Protein AF-0000000080305745 (afdb_homodimer)

Nearest PDB structures (foldseek):
  8w9m-assembly1_C  TM=8.839E-01  e=2.817E-23  Nostoc sp. PCC 7120 = FACHB-418
  3rlf-assembly1_B  TM=8.906E-01  e=4.432E-22  Escherichia coli K-12
  3puy-assembly1_B  TM=8.914E-01  e=1.560E-21  Escherichia coli K-12
  2d62-assembly1_A-2  TM=8.647E-01  e=8.864E-21  Pyrococcus horikoshii
  1oxv-assembly3_D  TM=8.555E-01  e=1.270E-20  Saccharolobus solfataricus

InterPro domains:
  IPR003439 ABC transporter-like, ATP-binding domain [PF00005] (43-181)
  IPR003439 ABC transporter-like, ATP-binding domain [PS50893] (27-254)
  IPR003593 AAA+ ATPase domain [SM00382] (51-232)
  IPR015853 ABC transporter, ferric cation import, FbpC [cd03259] (27-229)
  IPR027417 P-loop containing nucleoside triphosphate hydrolase [G3DSA:3.40.50.300] (25-263)
  IPR027417 P-loop containing nucleoside triphosphate hydrolase [SSF52540] (27-250)
  IPR050093 ABC Transporter, Small Molecule Importer [PTHR42781] (26-248)

Sequence (546 aa):
MSVVLNAPVFAEVPPAPFRPGPAGTHITIRGLTKYFAGWPLYENFDLDIPKGKIVSVFGPNGCGKSTLINMVAGLIPIDAGQILFDGKSLKDTKIGYVFQNYREAMFPWMRTIDNIAYPLKLEGRSKAEVDRRMAELVASFDVKFDLNRFPYELSGGQQQTASIMRALAPGPEVLFLDEPFSALDFEMTLFIREKLQEVFLQTGTTMLLVSHDLEEAVYLADEVLLLTKRPTRVAEILRYEDPRPRTVETLSTDSFVRTKKLSLEIFQREVRRMSVVLNAPVFAEVPPAPFRPGPAGTHITIRGLTKYFAGWPLYENFDLDIPKGKIVSVFGPNGCGKSTLINMVAGLIPIDAGQILFDGKSLKDTKIGYVFQNYREAMFPWMRTIDNIAYPLKLEGRSKAEVDRRMAELVASFDVKFDLNRFPYELSGGQQQTASIMRALAPGPEVLFLDEPFSALDFEMTLFIREKLQEVFLQTGTTMLLVSHDLEEAVYLADEVLLLTKRPTRVAEILRYEDPRPRTVETLSTDSFVRTKKLSLEIFQREVRR

Solvent-accessible surface area (backbone atoms only — not comparable to full-atom values): 30125 Å² total; per-residue (Å²): 134,82,76,73,72,70,71,76,77,70,73,79,67,72,77,74,82,86,74,79,52,64,91,61,38,27,36,33,34,42,40,30,21,34,64,55,98,86,39,63,37,29,68,61,35,66,48,69,39,52,51,54,33,32,37,14,41,37,60,48,86,85,27,40,69,68,56,48,56,30,38,75,71,64,77,35,89,71,75,40,61,46,67,30,46,67,85,30,47,67,89,78,47,56,68,18,63,32,57,60,61,43,84,72,70,53,58,69,91,36,34,37,50,53,51,29,45,40,64,37,54,74,72,63,54,50,70,68,54,46,51,50,51,50,50,52,52,44,60,73,64,60,66,87,65,73,46,78,39,36,47,85,77,44,53,70,55,52,36,43,50,47,42,48,48,30,28,46,60,73,60,34,56,34,36,39,30,38,29,77,60,64,96,43,49,49,68,48,38,54,49,50,54,50,49,53,49,49,50,35,72,72,67,42,40,19,31,44,33,35,40,60,45,66,68,60,31,52,69,71,20,40,29,36,38,31,36,24,46,68,61,27,43,81,68,46,74,44,78,44,80,77,68,80,85,72,52,78,68,45,71,61,32,66,69,46,39,50,52,50,49,51,52,48,52,52,47,51,53,36,61,73,97,134,84,75,72,75,69,70,79,76,70,74,80,65,72,77,74,81,86,75,79,54,64,91,61,38,27,37,32,34,41,40,30,21,35,64,55,97,85,39,64,37,29,68,62,36,66,48,68,39,54,51,53,33,30,35,16,42,37,59,46,86,86,26,41,68,68,55,48,56,29,37,76,71,63,77,37,86,70,75,41,61,47,66,29,46,66,84,29,48,66,90,77,47,54,66,18,61,33,57,59,60,42,82,74,69,53,57,69,93,35,35,37,50,53,52,30,44,41,64,37,53,74,73,62,52,50,70,68,54,47,51,52,52,50,52,50,52,46,58,73,63,60,66,88,67,74,45,78,39,37,47,85,78,45,53,71,56,53,36,43,51,47,44,48,48,29,27,47,58,73,60,34,58,34,36,39,30,37,30,77,59,64,96,42,48,49,66,48,39,55,50,50,55,50,48,54,50,49,48,35,73,73,66,42,40,18,33,44,34,35,40,60,44,66,67,61,30,51,70,69,19,40,30,35,37,32,37,23,46,68,60,27,44,80,68,45,75,45,79,44,79,76,69,79,84,72,52,79,68,46,70,63,32,67,70,46,39,47,52,49,50,52,52,48,53,54,48,52,54,36,62,73,97

pLDDT: mean 89.82, std 13.21, range [27.36, 98.31]

Secondary structure (DSSP, 8-state):
---------------------STTEEEEEEEEEEEETTEEEEEEEEEEEETT-EEEEE--TTS-HHHHHHHHTTSS--SEEEEEETTB-GGGS-EEEE-S-GGGSS-TTS-HHHHHHHHHHHTT--HHHHHHHHHHHHHHHT--S-TTS-GGGS-HHHHHHHHHHHHHTT--SEEEEESTTTT--HHHHHHHHHHHHHHHHHH--EEEEE-S-HHHHHHH-SEEEEE-SSSB-EEEEEE--PPSSP-GGGGGSHHHHHHHHHHHHHHHHHHH-/---------------------STTEEEEEEEEEEEETTEEEEEEEEEEEETT-EEEEE--TTS-HHHHHHHHTTSS--SEEEEEETTB-GGGS-EEEE-S-GGGTS-TTS-HHHHHHHHHHHTT--HHHHHHHHHHHHHHHT--S-TTS-GGGS-HHHHHHHHHHHHHTT--SEEEEESTTTT--HHHHHHHHHHHHHHHHHH--EEEEE-S-HHHHHHH-SEEEEE-SSSB-EEEEEE--PPSSP-GGGGGSHHHHHHHHHHHHHHHHHHH-

Organism: Piscinibacter sakaiensis (NCBI:txid1547922)

Structure (mmCIF, N/CA/C/O backbone):
data_AF-0000000080305745-model_v1
#
loop_
_entity.id
_entity.type
_entity.pdbx_description
1 polymer 'ABC-type nitrate/sulfonate/bicarbonate transport system, ATPase component'
#
loop_
_atom_site.group_PDB
_atom_site.id
_atom_site.type_symbol
_atom_site.label_atom_id
_atom_site.label_alt_id
_atom_site.label_comp_id
_atom_site.label_asym_id
_atom_site.label_entity_id
_atom_site.label_seq_id
_atom_site.pdbx_PDB_ins_code
_atom_site.Cartn_x
_atom_site.Cartn_y
_atom_site.Cartn_z
_atom_site.occupancy
_atom_site.B_iso_or_equiv
_atom_site.auth_seq_id
_atom_site.auth_comp_id
_atom_site.auth_asym_id
_atom_site.auth_atom_id
_atom_site.pdbx_PDB_model_num
ATOM 1 N N . MET A 1 1 ? 37.25 5.297 40.781 1 27.66 1 MET A N 1
ATOM 2 C CA . MET A 1 1 ? 36.562 6.59 40.75 1 27.66 1 MET A CA 1
ATOM 3 C C . MET A 1 1 ? 36.594 7.176 39.344 1 27.66 1 MET A C 1
ATOM 5 O O . MET A 1 1 ? 37.531 7.879 38.938 1 27.66 1 MET A O 1
ATOM 9 N N . SER A 1 2 ? 36.219 6.387 38.281 1 33.66 2 SER A N 1
ATOM 10 C CA . SER A 1 2 ? 36.312 6.723 36.844 1 33.66 2 SER A CA 1
ATOM 11 C C . SER A 1 2 ? 35.469 7.934 36.531 1 33.66 2 SER A C 1
ATOM 13 O O . SER A 1 2 ? 34.25 7.926 36.75 1 33.66 2 SER A O 1
ATOM 15 N N . VAL A 1 3 ? 36.094 9.156 36.656 1 31.53 3 VAL A N 1
ATOM 16 C CA . VAL A 1 3 ? 35.5 10.469 36.375 1 31.53 3 VAL A CA 1
ATOM 17 C C . VAL A 1 3 ? 34.875 10.445 34.969 1 31.53 3 VAL A C 1
ATOM 19 O O . VAL A 1 3 ? 35.562 10.188 33.969 1 31.53 3 VAL A O 1
ATOM 22 N N . VAL A 1 4 ? 33.656 10.062 34.906 1 33.12 4 VAL A N 1
ATOM 23 C CA . VAL A 1 4 ? 32.812 10.195 33.75 1 33.12 4 VAL A CA 1
ATOM 24 C C . VAL A 1 4 ? 32.969 11.594 33.156 1 33.12 4 VAL A C 1
ATOM 26 O O . VAL A 1 4 ? 32.625 12.594 33.781 1 33.12 4 VAL A O 1
ATOM 29 N N . LEU A 1 5 ? 34.062 11.734 32.375 1 33.97 5 LEU A N 1
ATOM 30 C CA . LEU A 1 5 ? 34.344 12.977 31.672 1 33.97 5 LEU A CA 1
ATOM 31 C C . LEU A 1 5 ? 33.094 13.578 31.078 1 33.97 5 LEU A C 1
ATOM 33 O O . LEU A 1 5 ? 32.312 12.883 30.406 1 33.97 5 LEU A O 1
ATOM 37 N N . ASN A 1 6 ? 32.562 14.516 31.781 1 32.03 6 ASN A N 1
ATOM 38 C CA . ASN A 1 6 ? 31.453 15.391 31.406 1 32.03 6 ASN A CA 1
ATOM 39 C C . ASN A 1 6 ? 31.516 15.758 29.922 1 32.03 6 ASN A C 1
ATOM 41 O O . ASN A 1 6 ? 32.562 16.078 29.406 1 32.03 6 ASN A O 1
ATOM 45 N N . ALA A 1 7 ? 30.766 15.172 29.156 1 37.62 7 ALA A N 1
ATOM 46 C CA . ALA A 1 7 ? 30.625 15.523 27.734 1 37.62 7 ALA A CA 1
ATOM 47 C C . ALA A 1 7 ? 30.812 17.016 27.516 1 37.62 7 ALA A C 1
ATOM 49 O O . ALA A 1 7 ? 30.375 17.828 28.344 1 37.62 7 ALA A O 1
ATOM 50 N N . PRO A 1 8 ? 31.828 17.484 26.828 1 38.22 8 PRO A N 1
ATOM 51 C CA . PRO A 1 8 ? 32.094 18.922 26.625 1 38.22 8 PRO A CA 1
ATOM 52 C C . PRO A 1 8 ? 30.797 19.719 26.453 1 38.22 8 PRO A C 1
ATOM 54 O O . PRO A 1 8 ? 29.797 19.203 25.953 1 38.22 8 PRO A O 1
ATOM 57 N N . VAL A 1 9 ? 30.484 20.609 27.438 1 39.41 9 VAL A N 1
ATOM 58 C CA . VAL A 1 9 ? 29.438 21.625 27.328 1 39.41 9 VAL A CA 1
ATOM 59 C C . VAL A 1 9 ? 29.562 22.344 25.984 1 39.41 9 VAL A C 1
ATOM 61 O O . VAL A 1 9 ? 30.578 23 25.719 1 39.41 9 VAL A O 1
ATOM 64 N N . PHE A 1 10 ? 29.188 21.703 24.859 1 39.78 10 PHE A N 1
ATOM 65 C CA . PHE A 1 10 ? 29.109 22.531 23.656 1 39.78 10 PHE A CA 1
ATOM 66 C C . PHE A 1 10 ? 28.641 23.938 24 1 39.78 10 PHE A C 1
ATOM 68 O O . PHE A 1 10 ? 27.734 24.125 24.812 1 39.78 10 PHE A O 1
ATOM 75 N N . ALA A 1 11 ? 29.484 24.922 24.062 1 39.88 11 ALA A N 1
ATOM 76 C CA . ALA A 1 11 ? 29.203 26.344 24.156 1 39.88 11 ALA A CA 1
ATOM 77 C C . ALA A 1 11 ? 27.828 26.672 23.594 1 39.88 11 ALA A C 1
ATOM 79 O O . ALA A 1 11 ? 27.422 26.156 22.562 1 39.88 11 ALA A O 1
ATOM 80 N N . GLU A 1 12 ? 26.797 27.016 24.344 1 45.41 12 GLU A N 1
ATOM 81 C CA . GLU A 1 12 ? 25.453 27.469 24 1 45.41 12 GLU A CA 1
ATOM 82 C C . GLU A 1 12 ? 25.484 28.438 22.812 1 45.41 12 GLU A C 1
ATOM 84 O O . GLU A 1 12 ? 25.719 29.625 22.984 1 45.41 12 GLU A O 1
ATOM 89 N N . VAL A 1 13 ? 26.141 28.156 21.734 1 48.75 13 VAL A N 1
ATOM 90 C CA . VAL A 1 13 ? 25.969 29.062 20.594 1 48.75 13 VAL A CA 1
ATOM 91 C C . VAL A 1 13 ? 24.516 29.531 20.516 1 48.75 13 VAL A C 1
ATOM 93 O O . VAL A 1 13 ? 23.594 28.703 20.5 1 48.75 13 VAL A O 1
ATOM 96 N N . PRO A 1 14 ? 24.359 30.781 20.906 1 55.66 14 PRO A N 1
ATOM 97 C CA . PRO A 1 14 ? 22.984 31.297 20.781 1 55.66 14 PRO A CA 1
ATOM 98 C C . PRO A 1 14 ? 22.328 30.859 19.469 1 55.66 14 PRO A C 1
ATOM 100 O O . PRO A 1 14 ? 23 30.703 18.453 1 55.66 14 PRO A O 1
ATOM 103 N N . PRO A 1 15 ? 21.141 30.297 19.609 1 61.19 15 PRO A N 1
ATOM 104 C CA . PRO A 1 15 ? 20.453 29.875 18.375 1 61.19 15 PRO A CA 1
ATOM 105 C C . PRO A 1 15 ? 20.328 31 17.359 1 61.19 15 PRO A C 1
ATOM 107 O O . PRO A 1 15 ? 20.219 32.188 17.734 1 61.19 15 PRO A O 1
ATOM 110 N N . ALA A 1 16 ? 21.016 30.969 16.172 1 67.25 16 ALA A N 1
ATOM 111 C CA . ALA A 1 16 ? 20.859 31.922 15.078 1 67.25 16 ALA A CA 1
ATOM 112 C C . ALA A 1 16 ? 19.422 32.438 15.008 1 67.25 16 ALA A C 1
ATOM 114 O O . ALA A 1 16 ? 18.484 31.734 15.336 1 67.25 16 ALA A O 1
ATOM 115 N N . PRO A 1 17 ? 19.281 33.812 14.805 1 78.31 17 PRO A N 1
ATOM 116 C CA . PRO A 1 17 ? 17.938 34.375 14.68 1 78.31 17 PRO A CA 1
ATOM 117 C C . PRO A 1 17 ? 17.062 33.656 13.664 1 78.31 17 PRO A C 1
ATOM 119 O O . PRO A 1 17 ? 17.578 33.188 12.641 1 78.31 17 PRO A O 1
ATOM 122 N N . PHE A 1 18 ? 15.789 33.438 14.016 1 83.06 18 PHE A N 1
ATOM 123 C CA . PHE A 1 18 ? 14.836 32.75 13.164 1 83.06 18 PHE A CA 1
ATOM 124 C C . PHE A 1 18 ? 14.57 33.531 11.883 1 83.06 18 PHE A C 1
ATOM 126 O O . PHE A 1 18 ? 14.242 34.719 11.93 1 83.06 18 PHE A O 1
ATOM 133 N N . ARG A 1 19 ? 14.844 33.094 10.812 1 84.88 19 ARG A N 1
ATOM 134 C CA . ARG A 1 19 ? 14.547 33.688 9.508 1 84.88 19 ARG A CA 1
ATOM 135 C C . ARG A 1 19 ? 13.211 33.188 8.977 1 84.88 19 ARG A C 1
ATOM 137 O O . ARG A 1 19 ? 13.062 32 8.633 1 84.88 19 ARG A O 1
ATOM 144 N N . PRO A 1 20 ? 12.258 34.062 8.922 1 86.25 20 PRO A N 1
ATOM 145 C CA . PRO A 1 20 ? 10.953 33.625 8.414 1 86.25 20 PRO A CA 1
ATOM 146 C C . PRO A 1 20 ? 11 33.219 6.945 1 86.25 20 PRO A C 1
ATOM 148 O O . PRO A 1 20 ? 11.875 33.656 6.199 1 86.25 20 PRO A O 1
ATOM 151 N N . GLY A 1 21 ? 10.117 32.312 6.594 1 87.06 21 GLY A N 1
ATOM 152 C CA . GLY A 1 21 ? 9.992 31.938 5.195 1 87.06 21 GLY A CA 1
ATOM 153 C C . GLY A 1 21 ? 9.305 33 4.352 1 87.06 21 GLY A C 1
ATOM 154 O O . GLY A 1 21 ? 8.93 34.062 4.855 1 87.06 21 GLY A O 1
ATOM 155 N N . PRO A 1 22 ? 9.25 32.781 3.047 1 88.25 22 PRO A N 1
ATOM 156 C CA . PRO A 1 22 ? 8.57 33.719 2.158 1 88.25 22 PRO A CA 1
ATOM 157 C C . PRO A 1 22 ? 7.113 33.969 2.555 1 88.25 22 PRO A C 1
ATOM 159 O O . PRO A 1 22 ? 6.555 33.188 3.352 1 88.25 22 PRO A O 1
ATOM 162 N N . ALA A 1 23 ? 6.582 34.969 2.018 1 86.62 23 ALA A N 1
ATOM 163 C CA . ALA A 1 23 ? 5.176 35.25 2.277 1 86.62 23 ALA A CA 1
ATOM 164 C C . ALA A 1 23 ? 4.289 34.062 1.898 1 86.62 23 ALA A C 1
ATOM 166 O O . ALA A 1 23 ? 4.484 33.438 0.853 1 86.62 23 ALA A O 1
ATOM 167 N N . GLY A 1 24 ? 3.387 33.75 2.832 1 90.81 24 GLY A N 1
ATOM 168 C CA . GLY A 1 24 ? 2.475 32.656 2.535 1 90.81 24 GLY A CA 1
ATOM 169 C C . GLY A 1 24 ? 2.914 31.328 3.133 1 90.81 24 GLY A C 1
ATOM 170 O O . GLY A 1 24 ? 2.24 30.297 2.967 1 90.81 24 GLY A O 1
ATOM 171 N N . THR A 1 25 ? 3.979 31.391 3.857 1 90.5 25 THR A N 1
ATOM 172 C CA . THR A 1 25 ? 4.48 30.203 4.523 1 90.5 25 THR A CA 1
ATOM 173 C C . THR A 1 25 ? 3.711 29.938 5.812 1 90.5 25 THR A C 1
ATOM 175 O O . THR A 1 25 ? 3.445 30.859 6.582 1 90.5 25 THR A O 1
ATOM 178 N N . HIS A 1 26 ? 3.32 28.766 5.945 1 93.94 26 HIS A N 1
ATOM 179 C CA . HIS A 1 26 ? 2.629 28.406 7.176 1 93.94 26 HIS A CA 1
ATOM 180 C C . HIS A 1 26 ? 3.598 27.828 8.203 1 93.94 26 HIS A C 1
ATOM 182 O O . HIS A 1 26 ? 3.609 28.25 9.359 1 93.94 26 HIS A O 1
ATOM 188 N N . ILE A 1 27 ? 4.383 26.875 7.785 1 96.5 27 ILE A N 1
ATOM 189 C CA . ILE A 1 27 ? 5.355 26.234 8.664 1 96.5 27 ILE A CA 1
ATOM 190 C C . ILE A 1 27 ? 6.77 26.594 8.211 1 96.5 27 ILE A C 1
ATOM 192 O O . ILE A 1 27 ? 7.133 26.375 7.055 1 96.5 27 ILE A O 1
ATOM 196 N N . THR A 1 28 ? 7.551 27.156 9.078 1 96.81 28 THR A N 1
ATOM 197 C CA . THR A 1 28 ? 8.938 27.5 8.789 1 96.81 28 THR A CA 1
ATOM 198 C C . THR A 1 28 ? 9.891 26.703 9.68 1 96.81 28 THR A C 1
ATOM 200 O O . THR A 1 28 ? 9.797 26.766 10.906 1 96.81 28 THR A O 1
ATOM 203 N N . ILE A 1 29 ? 10.727 25.938 9.055 1 96.62 29 ILE A N 1
ATOM 204 C CA . ILE A 1 29 ? 11.734 25.141 9.75 1 96.62 29 ILE A CA 1
ATOM 205 C C . ILE A 1 29 ? 13.125 25.734 9.484 1 96.62 29 ILE A C 1
ATOM 207 O O . ILE A 1 29 ? 13.508 25.938 8.328 1 96.62 29 ILE A O 1
ATOM 211 N N . ARG A 1 30 ? 13.898 26.047 10.562 1 96.06 30 ARG A N 1
ATOM 212 C CA . ARG A 1 30 ? 15.25 26.594 10.438 1 96.06 30 ARG A CA 1
ATOM 213 C C . ARG A 1 30 ? 16.234 25.812 11.32 1 96.06 30 ARG A C 1
ATOM 215 O O . ARG A 1 30 ? 15.992 25.641 12.516 1 96.06 30 ARG A O 1
ATOM 222 N N . GLY A 1 31 ? 17.234 25.344 10.625 1 95.25 31 GLY A N 1
ATOM 223 C CA . GLY A 1 31 ? 18.344 24.719 11.336 1 95.25 31 GLY A CA 1
ATOM 224 C C . GLY A 1 31 ? 17.953 23.422 12.016 1 95.25 31 GLY A C 1
ATOM 225 O O . GLY A 1 31 ? 18.531 23.062 13.047 1 95.25 31 GLY A O 1
ATOM 226 N N . LEU A 1 32 ? 16.984 22.734 11.555 1 95.69 32 LEU A N 1
ATOM 227 C CA . LEU A 1 32 ? 16.531 21.5 12.18 1 95.69 32 LEU A CA 1
ATOM 228 C C . LEU A 1 32 ? 17.656 20.469 12.203 1 95.69 32 LEU A C 1
ATOM 230 O O . LEU A 1 32 ? 18.219 20.125 11.156 1 95.69 32 LEU A O 1
ATOM 234 N N . THR A 1 33 ? 18.031 20.078 13.352 1 95.88 33 THR A N 1
ATOM 235 C CA . THR A 1 33 ? 19.094 19.094 13.555 1 95.88 33 THR A CA 1
ATOM 236 C C . THR A 1 33 ? 18.609 17.953 14.453 1 95.88 33 THR A C 1
ATOM 238 O O . THR A 1 33 ? 17.938 18.203 15.469 1 95.88 33 THR A O 1
ATOM 241 N N . LYS A 1 34 ? 18.734 16.781 14.055 1 96 34 LYS A N 1
ATOM 242 C CA . LYS A 1 34 ? 18.344 15.594 14.797 1 96 34 LYS A CA 1
ATOM 243 C C . LYS A 1 34 ? 19.359 14.469 14.625 1 96 34 LYS A C 1
ATOM 245 O O . LYS A 1 34 ? 19.75 14.148 13.5 1 96 34 LYS A O 1
ATOM 250 N N . TYR A 1 35 ? 19.812 13.898 15.688 1 93.94 35 TYR A N 1
ATOM 251 C CA . TYR A 1 35 ? 20.703 12.742 15.711 1 93.94 35 TYR A CA 1
ATOM 252 C C . TYR A 1 35 ? 20.016 11.547 16.359 1 93.94 35 TYR A C 1
ATOM 254 O O . TYR A 1 35 ? 19.234 11.703 17.297 1 93.94 35 TYR A O 1
ATOM 262 N N . PHE A 1 36 ? 20.188 10.398 15.789 1 88.56 36 PHE A N 1
ATOM 263 C CA . PHE A 1 36 ? 19.781 9.164 16.453 1 88.56 36 PHE A CA 1
ATOM 264 C C . PHE A 1 36 ? 21 8.312 16.781 1 88.56 36 PHE A C 1
ATOM 266 O O . PHE A 1 36 ? 21.734 7.891 15.891 1 88.56 36 PHE A O 1
ATOM 273 N N . ALA A 1 37 ? 21.156 7.93 18.016 1 86.5 37 ALA A N 1
ATOM 274 C CA . ALA A 1 37 ? 22.281 7.137 18.484 1 86.5 37 ALA A CA 1
ATOM 275 C C . ALA A 1 37 ? 23.594 7.641 17.906 1 86.5 37 ALA A C 1
ATOM 277 O O . ALA A 1 37 ? 24.406 6.855 17.391 1 86.5 37 ALA A O 1
ATOM 278 N N . GLY A 1 38 ? 23.734 8.945 17.812 1 86.69 38 GLY A N 1
ATOM 279 C CA . GLY A 1 38 ? 24.984 9.562 17.375 1 86.69 38 GLY A CA 1
ATOM 280 C C . GLY A 1 38 ? 25.062 9.719 15.867 1 86.69 38 GLY A C 1
ATOM 281 O O . GLY A 1 38 ? 25.984 10.352 15.352 1 86.69 38 GLY A O 1
ATOM 282 N N . TRP A 1 39 ? 24.078 9.234 15.156 1 90.19 39 TRP A N 1
ATOM 283 C CA . TRP A 1 39 ? 24.094 9.328 13.695 1 90.19 39 TRP A CA 1
ATOM 284 C C . TRP A 1 39 ? 23.172 10.445 13.219 1 90.19 39 TRP A C 1
ATOM 286 O O . TRP A 1 39 ? 22.062 10.602 13.719 1 90.19 39 TRP A O 1
ATOM 296 N N . PRO A 1 40 ? 23.703 11.273 12.391 1 92.44 40 PRO A N 1
ATOM 297 C CA . PRO A 1 40 ? 22.906 12.398 11.906 1 92.44 40 PRO A CA 1
ATOM 298 C C . PRO A 1 40 ? 21.75 11.961 11.008 1 92.44 40 PRO A C 1
ATOM 300 O O . PRO A 1 40 ? 21.938 11.164 10.086 1 92.44 40 PRO A O 1
ATOM 303 N N . LEU A 1 41 ? 20.609 12.438 11.242 1 95.12 41 LEU A N 1
ATOM 304 C CA . LEU A 1 41 ? 19.453 12.297 10.367 1 95.12 41 LEU A CA 1
ATOM 305 C C . LEU A 1 41 ? 19.172 13.594 9.617 1 95.12 41 LEU A C 1
ATOM 307 O O . LEU A 1 41 ? 19.219 13.617 8.383 1 95.12 41 LEU A O 1
ATOM 311 N N . TYR A 1 42 ? 19.016 14.625 10.398 1 96 42 TYR A N 1
ATOM 312 C CA . TYR A 1 42 ? 18.906 15.977 9.867 1 96 42 TYR A CA 1
ATOM 313 C C . TYR A 1 42 ? 19.984 16.875 10.438 1 96 42 TYR A C 1
ATOM 315 O O . TYR A 1 42 ? 20.266 16.844 11.641 1 96 42 TYR A O 1
ATOM 323 N N . GLU A 1 43 ? 20.672 17.625 9.508 1 95.69 43 GLU A N 1
ATOM 324 C CA . GLU A 1 43 ? 21.656 18.625 9.914 1 95.69 43 GLU A CA 1
ATOM 325 C C . GLU A 1 43 ? 21.406 19.969 9.242 1 95.69 43 GLU A C 1
ATOM 327 O O . GLU A 1 43 ? 21.578 20.109 8.031 1 95.69 43 GLU A O 1
ATOM 332 N N . ASN A 1 44 ? 21.031 20.953 10.094 1 94.69 44 ASN A N 1
ATOM 333 C CA . ASN A 1 44 ? 20.734 22.297 9.609 1 94.69 44 ASN A CA 1
ATOM 334 C C . ASN A 1 44 ? 19.734 22.281 8.461 1 94.69 44 ASN A C 1
ATOM 336 O O . ASN A 1 44 ? 19.969 22.875 7.406 1 94.69 44 ASN A O 1
ATOM 340 N N . PHE A 1 45 ? 18.672 21.531 8.703 1 96.06 45 PHE A N 1
ATOM 341 C CA . PHE A 1 45 ? 17.641 21.312 7.699 1 96.06 45 PHE A CA 1
ATOM 342 C C . PHE A 1 45 ? 16.625 22.469 7.707 1 96.06 45 PHE A C 1
ATOM 344 O O . PHE A 1 45 ? 16 22.734 8.734 1 96.06 45 PHE A O 1
ATOM 351 N N . ASP A 1 46 ? 16.547 23.188 6.566 1 96.12 46 ASP A N 1
ATOM 352 C CA . ASP A 1 46 ? 15.594 24.281 6.395 1 96.12 46 ASP A CA 1
ATOM 353 C C . ASP A 1 46 ? 14.469 23.891 5.434 1 96.12 46 ASP A C 1
ATOM 355 O O . ASP A 1 46 ? 14.711 23.219 4.426 1 96.12 46 ASP A O 1
ATOM 359 N N . LEU A 1 47 ? 13.25 24.281 5.793 1 96.62 47 LEU A N 1
ATOM 360 C CA . LEU A 1 47 ? 12.102 23.953 4.949 1 96.62 47 LEU A CA 1
ATOM 361 C C . LEU A 1 47 ? 10.961 24.938 5.172 1 96.62 47 LEU A C 1
ATOM 363 O O . LEU A 1 47 ? 10.719 25.375 6.301 1 96.62 47 LEU A O 1
ATOM 367 N N . ASP A 1 48 ? 10.32 25.328 4.121 1 97.06 48 ASP A N 1
ATOM 368 C CA . ASP A 1 48 ? 9.125 26.172 4.172 1 97.06 48 ASP A CA 1
ATOM 369 C C . ASP A 1 48 ? 7.91 25.422 3.607 1 97.06 48 ASP A C 1
ATOM 371 O O . ASP A 1 48 ? 7.945 24.953 2.471 1 97.06 48 ASP A O 1
ATOM 375 N N . ILE A 1 49 ? 6.895 25.328 4.367 1 97.19 49 ILE A N 1
ATOM 376 C CA . ILE A 1 49 ? 5.641 24.719 3.922 1 97.19 49 ILE A CA 1
ATOM 377 C C . ILE A 1 49 ? 4.598 25.812 3.699 1 97.19 49 ILE A C 1
ATOM 379 O O . ILE A 1 49 ? 4.242 26.547 4.629 1 97.19 49 ILE A O 1
ATOM 383 N N . PRO A 1 50 ? 4.078 25.938 2.549 1 97.44 50 PRO A N 1
ATOM 384 C CA . PRO A 1 50 ? 3.141 27.016 2.244 1 97.44 50 PRO A CA 1
ATOM 385 C C . PRO A 1 50 ? 1.792 26.844 2.939 1 97.44 50 PRO A C 1
ATOM 387 O O . PRO A 1 50 ? 1.34 25.703 3.143 1 97.44 50 PRO A O 1
ATOM 390 N N . LYS A 1 51 ? 1.159 27.969 3.227 1 96.62 51 LYS A N 1
ATOM 391 C CA . LYS A 1 51 ? -0.152 27.984 3.867 1 96.62 51 LYS A CA 1
ATOM 392 C C . LYS A 1 51 ? -1.253 27.609 2.883 1 96.62 51 LYS A C 1
ATOM 394 O O . LYS A 1 51 ? -1.234 28.031 1.725 1 96.62 51 LYS A O 1
ATOM 399 N N . GLY A 1 52 ? -2.08 26.781 3.348 1 96.44 52 GLY A N 1
ATOM 400 C CA . GLY A 1 52 ? -3.238 26.422 2.549 1 96.44 52 GLY A CA 1
ATOM 401 C C . GLY A 1 52 ? -2.891 25.531 1.363 1 96.44 52 GLY A C 1
ATOM 402 O O . GLY A 1 52 ? -3.525 25.625 0.31 1 96.44 52 GLY A O 1
ATOM 403 N N . LYS A 1 53 ? -1.855 24.781 1.477 1 97.56 53 LYS A N 1
ATOM 404 C CA . LYS A 1 53 ? -1.438 23.844 0.436 1 97.56 53 LYS A CA 1
ATOM 405 C C . LYS A 1 53 ? -1.215 22.453 1.009 1 97.56 53 LYS A C 1
ATOM 407 O O . LYS A 1 53 ? -1.072 22.281 2.223 1 97.56 53 LYS A O 1
ATOM 412 N N . ILE A 1 54 ? -1.291 21.516 0.138 1 97.81 54 ILE A N 1
ATOM 413 C CA . ILE A 1 54 ? -0.955 20.141 0.504 1 97.81 54 ILE A CA 1
ATOM 414 C C . ILE A 1 54 ? 0.469 19.828 0.054 1 97.81 54 ILE A C 1
ATOM 416 O O . ILE A 1 54 ? 0.767 19.844 -1.143 1 97.81 54 ILE A O 1
ATOM 420 N N . VAL A 1 55 ? 1.331 19.609 1.038 1 98.25 55 VAL A N 1
ATOM 421 C CA . VAL A 1 55 ? 2.703 19.219 0.736 1 98.25 55 VAL A CA 1
ATOM 422 C C . VAL A 1 55 ? 2.904 17.734 1.064 1 98.25 55 VAL A C 1
ATOM 424 O O . VAL A 1 55 ? 2.635 17.297 2.186 1 98.25 55 VAL A O 1
ATOM 427 N N . SER A 1 56 ? 3.291 16.938 0.063 1 97.94 56 SER A N 1
ATOM 428 C CA . SER A 1 56 ? 3.592 15.523 0.278 1 97.94 56 SER A CA 1
ATOM 429 C C . SER A 1 56 ? 5.094 15.289 0.396 1 97.94 56 SER A C 1
ATOM 431 O O . SER A 1 56 ? 5.883 15.922 -0.314 1 97.94 56 SER A O 1
ATOM 433 N N . VAL A 1 57 ? 5.438 14.508 1.333 1 97.31 57 VAL A N 1
ATOM 434 C CA . VAL A 1 57 ? 6.836 14.164 1.559 1 97.31 57 VAL A CA 1
ATOM 435 C C . VAL A 1 57 ? 7.109 12.758 1.028 1 97.31 57 VAL A C 1
ATOM 437 O O . VAL A 1 57 ? 6.441 11.797 1.423 1 97.31 57 VAL A O 1
ATOM 440 N N . PHE A 1 58 ? 8.039 12.695 0.177 1 95.75 58 PHE A N 1
ATOM 441 C CA . PHE A 1 58 ? 8.445 11.422 -0.413 1 95.75 58 PHE A CA 1
ATOM 442 C C . PHE A 1 58 ? 9.961 11.281 -0.401 1 95.75 58 PHE A C 1
ATOM 444 O O . PHE A 1 58 ? 10.688 12.266 -0.526 1 95.75 58 PHE A O 1
ATOM 451 N N . GLY A 1 59 ? 10.453 10.047 -0.211 1 93 59 GLY A N 1
ATOM 452 C CA . GLY A 1 59 ? 11.883 9.797 -0.139 1 93 59 GLY A CA 1
ATOM 453 C C . GLY A 1 59 ? 12.219 8.352 0.157 1 93 59 GLY A C 1
ATOM 454 O O . GLY A 1 59 ? 11.328 7.523 0.365 1 93 59 GLY A O 1
ATOM 455 N N . PRO A 1 60 ? 13.5 8.07 0.134 1 90 60 PRO A N 1
ATOM 456 C CA . PRO A 1 60 ? 13.93 6.691 0.359 1 90 60 PRO A CA 1
ATOM 457 C C . PRO A 1 60 ? 13.641 6.207 1.777 1 90 60 PRO A C 1
ATOM 459 O O . PRO A 1 60 ? 13.336 7.012 2.658 1 90 60 PRO A O 1
ATOM 462 N N . ASN A 1 61 ? 13.742 4.941 1.925 1 84.25 61 ASN A N 1
ATOM 463 C CA . ASN A 1 61 ? 13.516 4.34 3.236 1 84.25 61 ASN A CA 1
ATOM 464 C C . ASN A 1 61 ? 14.562 4.805 4.25 1 84.25 61 ASN A C 1
ATOM 466 O O . ASN A 1 61 ? 15.75 4.887 3.93 1 84.25 61 ASN A O 1
ATOM 470 N N . GLY A 1 62 ? 14.094 5.137 5.371 1 85.62 62 GLY A N 1
ATOM 471 C CA . GLY A 1 62 ? 15 5.477 6.457 1 85.62 62 GLY A CA 1
ATOM 472 C C . GLY A 1 62 ? 15.5 6.906 6.395 1 85.62 62 GLY A C 1
ATOM 473 O O . GLY A 1 62 ? 16.312 7.324 7.223 1 85.62 62 GLY A O 1
ATOM 474 N N . CYS A 1 63 ? 14.953 7.648 5.457 1 90.75 63 CYS A N 1
ATOM 475 C CA . CYS A 1 63 ? 15.469 9.008 5.324 1 90.75 63 CYS A CA 1
ATOM 476 C C . CYS A 1 63 ? 14.891 9.922 6.398 1 90.75 63 CYS A C 1
ATOM 478 O O . CYS A 1 63 ? 15.328 11.062 6.555 1 90.75 63 CYS A O 1
ATOM 480 N N . GLY A 1 64 ? 13.859 9.5 7.105 1 92.62 64 GLY A N 1
ATOM 481 C CA . GLY A 1 64 ? 13.367 10.258 8.242 1 92.62 64 GLY A CA 1
ATOM 482 C C . GLY A 1 64 ? 12.047 10.961 7.961 1 92.62 64 GLY A C 1
ATOM 483 O O . GLY A 1 64 ? 11.75 11.992 8.57 1 92.62 64 GLY A O 1
ATOM 484 N N . LYS A 1 65 ? 11.242 10.555 7 1 95.06 65 LYS A N 1
ATOM 485 C CA . LYS A 1 65 ? 9.969 11.18 6.668 1 95.06 65 LYS A CA 1
ATOM 486 C C . LYS A 1 65 ? 9.062 11.258 7.895 1 95.06 65 LYS A C 1
ATOM 488 O O . LYS A 1 65 ? 8.547 12.328 8.219 1 95.06 65 LYS A O 1
ATOM 493 N N . SER A 1 66 ? 8.953 10.086 8.539 1 92.81 66 SER A N 1
ATOM 494 C CA . SER A 1 66 ? 8.109 10.047 9.734 1 92.81 66 SER A CA 1
ATOM 495 C C . SER A 1 66 ? 8.719 10.859 10.867 1 92.81 66 SER A C 1
ATOM 497 O O . SER A 1 66 ? 7.996 11.508 11.633 1 92.81 66 SER A O 1
ATOM 499 N N . THR A 1 67 ? 10.023 10.82 10.938 1 94.81 67 THR A N 1
ATOM 500 C CA . THR A 1 67 ? 10.688 11.633 11.953 1 94.81 67 THR A CA 1
ATOM 501 C C . THR A 1 67 ? 10.43 13.117 11.711 1 94.81 67 THR A C 1
ATOM 503 O O . THR A 1 67 ? 10.164 13.867 12.656 1 94.81 67 THR A O 1
ATOM 506 N N . LEU A 1 68 ? 10.492 13.484 10.484 1 96.69 68 LEU A N 1
ATOM 507 C CA . LEU A 1 68 ? 10.258 14.883 10.133 1 96.69 68 LEU A CA 1
ATOM 508 C C . LEU A 1 68 ? 8.859 15.328 10.555 1 96.69 68 LEU A C 1
ATOM 510 O O . LEU A 1 68 ? 8.711 16.312 11.266 1 96.69 68 LEU A O 1
ATOM 514 N N . ILE A 1 69 ? 7.84 14.578 10.148 1 96.56 69 ILE A N 1
ATOM 515 C CA . ILE A 1 69 ? 6.457 14.953 10.43 1 96.56 69 ILE A CA 1
ATOM 516 C C . ILE A 1 69 ? 6.207 14.93 11.938 1 96.56 69 ILE A C 1
ATOM 518 O O . ILE A 1 69 ? 5.492 15.789 12.461 1 96.56 69 ILE A O 1
ATOM 522 N N . ASN A 1 70 ? 6.859 14.023 12.656 1 96.12 70 ASN A N 1
ATOM 523 C CA . ASN A 1 70 ? 6.699 13.93 14.109 1 96.12 70 ASN A CA 1
ATOM 524 C C . ASN A 1 70 ? 7.383 15.094 14.82 1 96.12 70 ASN A C 1
ATOM 526 O O . ASN A 1 70 ? 6.867 15.602 15.82 1 96.12 70 ASN A O 1
ATOM 530 N N . MET A 1 71 ? 8.508 15.477 14.305 1 96.88 71 MET A N 1
ATOM 531 C CA . MET A 1 71 ? 9.203 16.625 14.891 1 96.88 71 MET A CA 1
ATOM 532 C C . MET A 1 71 ? 8.406 17.906 14.68 1 96.88 71 MET A C 1
ATOM 534 O O . MET A 1 71 ? 8.227 18.688 15.609 1 96.88 71 MET A O 1
ATOM 538 N N . VAL A 1 72 ? 7.867 18.047 13.477 1 96.81 72 VAL A N 1
ATOM 539 C CA . VAL A 1 72 ? 7.09 19.25 13.164 1 96.81 72 VAL A CA 1
ATOM 540 C C . VAL A 1 72 ? 5.82 19.266 14.008 1 96.81 72 VAL A C 1
ATOM 542 O O . VAL A 1 72 ? 5.41 20.328 14.492 1 96.81 72 VAL A O 1
ATOM 545 N N . ALA A 1 73 ? 5.242 18.109 14.219 1 96.06 73 ALA A N 1
ATOM 546 C CA . ALA A 1 73 ? 4.008 18 14.992 1 96.06 73 ALA A CA 1
ATOM 547 C C . ALA A 1 73 ? 4.297 18.047 16.5 1 96.06 73 ALA A C 1
ATOM 549 O O . ALA A 1 73 ? 3.371 18.047 17.312 1 96.06 73 ALA A O 1
ATOM 550 N N . GLY A 1 74 ? 5.566 17.969 16.906 1 95.31 74 GLY A N 1
ATOM 551 C CA . GLY A 1 74 ? 5.941 18.078 18.297 1 95.31 74 GLY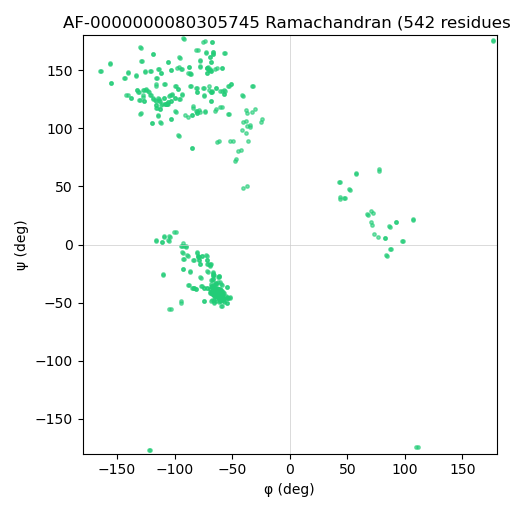 A CA 1
ATOM 552 C C . GLY A 1 74 ? 5.883 16.75 19.031 1 95.31 74 GLY A C 1
ATOM 553 O O . GLY A 1 74 ? 5.914 16.719 20.266 1 95.31 74 GLY A O 1
ATOM 554 N N . LEU A 1 75 ? 5.824 15.656 18.344 1 93.75 75 LEU A N 1
ATOM 555 C CA . LEU A 1 75 ? 5.734 14.328 18.938 1 93.75 75 LEU A CA 1
ATOM 556 C C . LEU A 1 75 ? 7.121 13.773 19.25 1 93.75 75 LEU A C 1
ATOM 558 O O . LEU A 1 75 ? 7.258 12.852 20.062 1 93.75 75 LEU A O 1
ATOM 562 N N . ILE A 1 76 ? 8.125 14.297 18.547 1 94.5 76 ILE A N 1
ATOM 563 C CA . ILE A 1 76 ? 9.523 13.977 18.797 1 94.5 76 ILE A CA 1
ATOM 564 C C . ILE A 1 76 ? 10.328 15.258 19 1 94.5 76 ILE A C 1
ATOM 566 O O . ILE A 1 76 ? 10.156 16.234 18.25 1 94.5 76 ILE A O 1
ATOM 570 N N . PRO A 1 77 ? 11.148 15.297 20.031 1 94.81 77 PRO A N 1
ATOM 571 C CA . PRO A 1 77 ? 11.953 16.5 20.25 1 94.81 77 PRO A CA 1
ATOM 572 C C . PRO A 1 77 ? 13.039 16.688 19.188 1 94.81 77 PRO A C 1
ATOM 574 O O . PRO A 1 77 ? 13.539 15.711 18.625 1 94.81 77 PRO A O 1
ATOM 577 N N . ILE A 1 78 ? 13.383 17.891 18.922 1 95.12 78 ILE A N 1
ATOM 578 C CA . ILE A 1 78 ? 14.484 18.219 18.031 1 95.12 78 ILE A CA 1
ATOM 579 C C . ILE A 1 78 ? 15.75 18.484 18.859 1 95.12 78 ILE A C 1
ATOM 581 O O . ILE A 1 78 ? 15.664 18.859 20.031 1 95.12 78 ILE A O 1
ATOM 585 N N . ASP A 1 79 ? 16.906 18.25 18.266 1 95.12 79 ASP A N 1
ATOM 586 C CA . ASP A 1 79 ? 18.172 18.5 18.953 1 95.12 79 ASP A CA 1
ATOM 587 C C . ASP A 1 79 ? 18.594 19.969 18.828 1 95.12 79 ASP A C 1
ATOM 589 O O . ASP A 1 79 ? 19.172 20.531 19.75 1 95.12 79 ASP A O 1
ATOM 593 N N . ALA A 1 80 ? 18.344 20.531 17.703 1 95 80 ALA A N 1
ATOM 594 C CA . ALA A 1 80 ? 18.625 21.938 17.453 1 95 80 ALA A CA 1
ATOM 595 C C . ALA A 1 80 ? 17.75 22.484 16.328 1 95 80 ALA A C 1
ATOM 597 O O . ALA A 1 80 ? 17.203 21.719 15.523 1 95 80 ALA A O 1
ATOM 598 N N . GLY A 1 81 ? 17.547 23.781 16.359 1 95.12 81 GLY A N 1
ATOM 599 C CA . GLY A 1 81 ? 16.734 24.438 15.336 1 95.12 81 GLY A CA 1
ATOM 600 C C . GLY A 1 81 ? 15.414 24.969 15.875 1 95.12 81 GLY A C 1
ATOM 601 O O . GLY A 1 81 ? 15.211 25.016 17.078 1 95.12 81 GLY A O 1
ATOM 602 N N . GLN A 1 82 ? 14.625 25.453 14.875 1 95.12 82 GLN A N 1
ATOM 603 C CA . GLN A 1 82 ? 13.344 26.031 15.258 1 95.12 82 GLN A CA 1
ATOM 604 C C . GLN A 1 82 ? 12.266 25.734 14.227 1 95.12 82 GLN A C 1
ATOM 606 O O . GLN A 1 82 ? 12.539 25.688 13.023 1 95.12 82 GLN A O 1
ATOM 611 N N . ILE A 1 83 ? 11.102 25.516 14.719 1 96.12 83 ILE A N 1
ATOM 612 C CA . ILE A 1 83 ? 9.922 25.297 13.891 1 96.12 83 ILE A CA 1
ATOM 613 C C . ILE A 1 83 ? 8.812 26.266 14.312 1 96.12 83 ILE A C 1
ATOM 615 O O . ILE A 1 83 ? 8.43 26.297 15.484 1 96.12 83 ILE A O 1
ATOM 619 N N . LEU A 1 84 ? 8.336 27.031 13.422 1 95.62 84 LEU A N 1
ATOM 620 C CA . LEU A 1 84 ? 7.266 27.969 13.719 1 95.62 84 LEU A CA 1
ATOM 621 C C . LEU A 1 84 ? 6.09 27.781 12.766 1 95.62 84 LEU A C 1
ATOM 623 O O . LEU A 1 84 ? 6.277 27.359 11.625 1 95.62 84 LEU A O 1
ATOM 627 N N . PHE A 1 85 ? 4.91 28.047 13.258 1 95.75 85 PHE A N 1
ATOM 628 C CA . PHE A 1 85 ? 3.658 28 12.516 1 95.75 85 PHE A CA 1
ATOM 629 C C . PHE A 1 85 ? 3.074 29.391 12.352 1 95.75 85 PHE A C 1
ATOM 631 O O . PHE A 1 85 ? 2.488 29.938 13.289 1 95.75 85 PHE A O 1
ATOM 638 N N . ASP A 1 86 ? 3.178 29.922 11.211 1 91.81 86 ASP A N 1
ATOM 639 C CA . ASP A 1 86 ? 2.73 31.297 11.008 1 91.81 86 ASP A CA 1
ATOM 640 C C . ASP A 1 86 ? 3.266 32.219 12.102 1 91.81 86 ASP A C 1
ATOM 642 O O . ASP A 1 86 ? 2.504 32.969 12.727 1 91.81 86 ASP A O 1
ATOM 646 N N . GLY A 1 87 ? 4.543 31.922 12.43 1 88.56 87 GLY A N 1
ATOM 647 C CA . GLY A 1 87 ? 5.215 32.75 13.414 1 88.56 87 GLY A CA 1
ATOM 648 C C . GLY A 1 87 ? 4.918 32.344 14.844 1 88.56 87 GLY A C 1
ATOM 649 O O . GLY A 1 87 ? 5.531 32.875 15.781 1 88.56 87 GLY A O 1
ATOM 650 N N . LYS A 1 88 ? 3.984 31.453 14.977 1 92.06 88 LYS A N 1
ATOM 651 C CA . LYS A 1 88 ? 3.607 30.984 16.297 1 92.06 88 LYS A CA 1
ATOM 652 C C . LYS A 1 88 ? 4.328 29.672 16.641 1 92.06 88 LYS A C 1
ATOM 654 O O . LYS A 1 88 ? 4.82 28.984 15.75 1 92.06 88 LYS A O 1
ATOM 659 N N . SER A 1 89 ? 4.316 29.453 17.953 1 91.38 89 SER A N 1
ATOM 660 C CA . SER A 1 89 ? 4.84 28.172 18.391 1 91.38 89 SER A CA 1
ATOM 661 C C . SER A 1 89 ? 3.803 27.062 18.219 1 91.38 89 SER A C 1
ATOM 663 O O . SER A 1 89 ? 2.629 27.344 17.969 1 91.38 89 SER A O 1
ATOM 665 N N . LEU A 1 90 ? 4.285 25.891 18.344 1 92.25 90 LEU A N 1
ATOM 666 C CA . LEU A 1 90 ? 3.414 24.719 18.219 1 92.25 90 LEU A CA 1
ATOM 667 C C . LEU A 1 90 ? 2.301 24.766 19.266 1 92.25 90 LEU A C 1
ATOM 669 O O . LEU A 1 90 ? 1.165 24.375 18.984 1 92.25 90 LEU A O 1
ATOM 673 N N . LYS A 1 91 ? 2.594 25.297 20.422 1 91.06 91 LYS A N 1
ATOM 674 C CA . LYS A 1 91 ? 1.634 25.344 21.516 1 91.06 91 LYS A CA 1
ATOM 675 C C . LYS A 1 91 ? 0.46 26.266 21.188 1 91.06 91 LYS A C 1
ATOM 677 O O . LYS A 1 91 ? -0.643 26.078 21.703 1 91.06 91 LYS A O 1
ATOM 682 N N . ASP A 1 92 ? 0.749 27.172 20.344 1 93.94 92 ASP A N 1
ATOM 683 C CA . ASP A 1 92 ? -0.267 28.172 20 1 93.94 92 ASP A CA 1
ATOM 684 C C . ASP A 1 92 ? -0.937 27.828 18.672 1 93.94 92 ASP A C 1
ATOM 686 O O . ASP A 1 92 ? -1.629 28.656 18.094 1 93.94 92 ASP A O 1
ATOM 690 N N . THR A 1 93 ? -0.677 26.656 18.188 1 94.5 93 THR A N 1
ATOM 691 C CA . THR A 1 93 ? -1.205 26.25 16.891 1 94.5 93 THR A CA 1
ATOM 692 C C . THR A 1 93 ? -2.068 25 17.031 1 94.5 93 THR A C 1
ATOM 694 O O . THR A 1 93 ? -1.667 24.031 17.688 1 94.5 93 THR A O 1
ATOM 697 N N . LYS A 1 94 ? -3.271 25.047 16.5 1 93.88 94 LYS A N 1
ATOM 698 C CA . LYS A 1 94 ? -4.145 23.891 16.5 1 93.88 94 LYS A CA 1
ATOM 699 C C . LYS A 1 94 ? -3.785 22.922 15.383 1 93.88 94 LYS A C 1
ATOM 701 O O . LYS A 1 94 ? -3.912 23.25 14.203 1 93.88 94 LYS A O 1
ATOM 706 N N . ILE A 1 95 ? -3.352 21.75 15.781 1 95.19 95 ILE A N 1
ATOM 707 C CA . ILE A 1 95 ? -2.92 20.797 14.766 1 95.19 95 ILE A CA 1
ATOM 708 C C . ILE A 1 95 ? -3.748 19.516 14.867 1 95.19 95 ILE A C 1
ATOM 710 O O . ILE A 1 95 ? -4.34 19.234 15.914 1 95.19 95 ILE A O 1
ATOM 714 N N . GLY A 1 96 ? -3.938 18.859 13.75 1 95.62 96 GLY A N 1
ATOM 715 C CA . GLY A 1 96 ? -4.457 17.5 13.672 1 95.62 96 GLY A CA 1
ATOM 716 C C . GLY A 1 96 ? -3.43 16.5 13.188 1 95.62 96 GLY A C 1
ATOM 717 O O . GLY A 1 96 ? -2.547 16.844 12.398 1 95.62 96 GLY A O 1
ATOM 718 N N . TYR A 1 97 ? -3.604 15.273 13.734 1 95.31 97 TYR A N 1
ATOM 719 C CA . TYR A 1 97 ? -2.641 14.242 13.359 1 95.31 97 TYR A CA 1
ATOM 720 C C . TYR A 1 97 ? -3.336 12.914 13.102 1 95.31 97 TYR A C 1
ATOM 722 O O . TYR A 1 97 ? -4.145 12.461 13.914 1 95.31 97 TYR A O 1
ATOM 730 N N . VAL A 1 98 ? -3.035 12.414 11.898 1 94.38 98 VAL A N 1
ATOM 731 C CA . VAL A 1 98 ? -3.469 11.07 11.555 1 94.38 98 VAL A CA 1
ATOM 732 C C . VAL A 1 98 ? -2.266 10.133 11.523 1 94.38 98 VAL A C 1
ATOM 734 O O . VAL A 1 98 ? -1.374 10.281 10.68 1 94.38 98 VAL A O 1
ATOM 737 N N . PHE A 1 99 ? -2.326 9.125 12.352 1 90.19 99 PHE A N 1
ATOM 738 C CA . PHE A 1 99 ? -1.204 8.211 12.516 1 90.19 99 PHE A CA 1
ATOM 739 C C . PHE A 1 99 ? -1.275 7.078 11.5 1 90.19 99 PHE A C 1
ATOM 741 O O . PHE A 1 99 ? -2.361 6.719 11.039 1 90.19 99 PHE A O 1
ATOM 748 N N . GLN A 1 100 ? -0.049 6.59 11.211 1 84.12 100 GLN A N 1
ATOM 749 C CA . GLN A 1 100 ? 0.028 5.422 10.336 1 84.12 100 GLN A CA 1
ATOM 750 C C . GLN A 1 100 ? -0.715 4.234 10.938 1 84.12 100 GLN A C 1
ATOM 752 O O . GLN A 1 100 ? -1.473 3.553 10.242 1 84.12 100 GLN A O 1
ATOM 757 N N . ASN A 1 101 ? -0.476 3.975 12.141 1 80.5 101 ASN A N 1
ATOM 758 C CA . ASN A 1 101 ? -1.171 2.896 12.836 1 80.5 101 ASN A CA 1
ATOM 759 C C . ASN A 1 101 ? -2.516 3.361 13.391 1 80.5 101 ASN A C 1
ATOM 761 O O . ASN A 1 101 ? -2.658 3.562 14.594 1 80.5 101 ASN A O 1
ATOM 765 N N . TYR A 1 102 ? -3.49 3.359 12.555 1 73.38 102 TYR A N 1
ATOM 766 C CA . TYR A 1 102 ? -4.801 3.889 12.906 1 73.38 102 TYR A CA 1
ATOM 767 C C . TYR A 1 102 ? -5.512 2.969 13.898 1 73.38 102 TYR A C 1
ATOM 769 O O . TYR A 1 102 ? -6.41 3.402 14.617 1 73.38 102 TYR A O 1
ATOM 777 N N . ARG A 1 103 ? -5.121 1.728 13.898 1 73.69 103 ARG A N 1
ATOM 778 C CA . ARG A 1 103 ? -5.77 0.762 14.773 1 73.69 103 ARG A CA 1
ATOM 779 C C . ARG A 1 103 ? -5.48 1.074 16.234 1 73.69 103 ARG A C 1
ATOM 781 O O . ARG A 1 103 ? -6.305 0.795 17.109 1 73.69 103 ARG A O 1
ATOM 788 N N . GLU A 1 104 ? -4.398 1.759 16.375 1 77.75 104 GLU A N 1
ATOM 789 C CA . GLU A 1 104 ? -4.004 2.041 17.75 1 77.75 104 GLU A CA 1
ATOM 790 C C . GLU A 1 104 ? -4.273 3.498 18.109 1 77.75 104 GLU A C 1
ATOM 792 O O . GLU A 1 104 ? -3.984 3.926 19.234 1 77.75 104 GLU A O 1
ATOM 797 N N . ALA A 1 105 ? -4.871 4.18 17.172 1 81.06 105 ALA A N 1
ATOM 798 C CA . ALA A 1 105 ? -5.039 5.617 17.359 1 81.06 105 ALA A CA 1
ATOM 799 C C . ALA A 1 105 ? -6.352 5.918 18.078 1 81.06 105 ALA A C 1
ATOM 801 O O . ALA A 1 105 ? -6.559 7.035 18.562 1 81.06 105 ALA A O 1
ATOM 802 N N . MET A 1 106 ? -7.227 4.945 18.266 1 90.94 106 MET A N 1
ATOM 803 C CA . MET A 1 106 ? -8.531 5.18 18.891 1 90.94 106 MET A CA 1
ATOM 804 C C . MET A 1 106 ? -8.633 4.461 20.219 1 90.94 106 MET A C 1
ATOM 806 O O . MET A 1 106 ? -8.039 3.398 20.422 1 90.94 106 MET A O 1
ATOM 810 N N . PHE A 1 107 ? -9.438 5.047 21.094 1 93.81 107 PHE A N 1
ATOM 811 C CA . PHE A 1 107 ? -9.734 4.398 22.359 1 93.81 107 PHE A CA 1
ATOM 812 C C . PHE A 1 107 ? -10.68 3.221 22.156 1 93.81 107 PHE A C 1
ATOM 814 O O . PHE A 1 107 ? -11.852 3.412 21.828 1 93.81 107 PHE A O 1
ATOM 821 N N . PRO A 1 108 ? -10.211 2.012 22.406 1 92.75 108 PRO A N 1
ATOM 822 C CA . PRO A 1 108 ? -11.031 0.839 22.109 1 92.75 108 PRO A CA 1
ATOM 823 C C . PRO A 1 108 ? -12.242 0.712 23.031 1 92.75 108 PRO A C 1
ATOM 825 O O . PRO A 1 108 ? -13.203 0.013 22.703 1 92.75 108 PRO A O 1
ATOM 828 N N . TRP A 1 109 ? -12.234 1.416 24.203 1 94.06 109 TRP A N 1
ATOM 829 C CA . TRP A 1 109 ? -13.312 1.303 25.188 1 94.06 109 TRP A CA 1
ATOM 830 C C . TRP A 1 109 ? -14.383 2.367 24.938 1 94.06 109 TRP A C 1
ATOM 832 O O . TRP A 1 109 ? -15.359 2.449 25.688 1 94.06 109 TRP A O 1
ATOM 842 N N . MET A 1 110 ? -14.195 3.17 23.984 1 95.25 110 MET A N 1
ATOM 843 C CA . MET A 1 110 ? -15.125 4.238 23.625 1 95.25 110 MET A CA 1
ATOM 844 C C . MET A 1 110 ? -15.727 4.008 22.25 1 95.25 110 MET A C 1
ATOM 846 O O . MET A 1 110 ? -15.047 3.521 21.344 1 95.25 110 MET A O 1
ATOM 850 N N . ARG A 1 111 ? -17.047 4.391 22.156 1 95.94 111 ARG A N 1
ATOM 851 C CA . ARG A 1 111 ? -17.672 4.316 20.828 1 95.94 111 ARG A CA 1
ATOM 852 C C . ARG A 1 111 ? -16.922 5.195 19.828 1 95.94 111 ARG A C 1
ATOM 854 O O . ARG A 1 111 ? -16.297 6.191 20.203 1 95.94 111 ARG A O 1
ATOM 861 N N . THR A 1 112 ? -16.969 4.824 18.547 1 96.5 112 THR A N 1
ATOM 862 C CA . THR A 1 112 ? -16.266 5.547 17.484 1 96.5 112 THR A CA 1
ATOM 863 C C . THR A 1 112 ? -16.688 7.012 17.453 1 96.5 112 THR A C 1
ATOM 865 O O . THR A 1 112 ? -15.852 7.906 17.359 1 96.5 112 THR A O 1
ATOM 868 N N . ILE A 1 113 ? -17.953 7.254 17.609 1 96.06 113 ILE A N 1
ATOM 869 C CA . ILE A 1 113 ? -18.469 8.617 17.562 1 96.06 113 ILE A CA 1
ATOM 870 C C . ILE A 1 113 ? -17.906 9.422 18.734 1 96.06 113 ILE A C 1
ATOM 872 O O . ILE A 1 113 ? -17.594 10.609 18.578 1 96.06 113 ILE A O 1
ATOM 876 N N . ASP A 1 114 ? -17.781 8.828 19.859 1 96.12 114 ASP A N 1
ATOM 877 C CA . ASP A 1 114 ? -17.219 9.484 21.031 1 96.12 114 ASP A CA 1
ATOM 878 C C . ASP A 1 114 ? -15.719 9.742 20.859 1 96.12 114 ASP A C 1
ATOM 880 O O . ASP A 1 114 ? -15.195 10.75 21.344 1 96.12 114 ASP A O 1
ATOM 884 N N . ASN A 1 115 ? -15.062 8.789 20.25 1 96.44 115 ASN A N 1
ATOM 885 C CA . ASN A 1 115 ? -13.664 8.984 19.906 1 96.44 115 ASN A CA 1
ATOM 886 C C . ASN A 1 115 ? -13.461 10.242 19.062 1 96.44 115 ASN A C 1
ATOM 888 O O . ASN A 1 115 ? -12.555 11.039 19.344 1 96.44 115 ASN A O 1
ATOM 892 N N . ILE A 1 116 ? -14.336 10.391 18.094 1 96.06 116 ILE A N 1
ATOM 893 C CA . ILE A 1 116 ? -14.234 11.508 17.172 1 96.06 116 ILE A CA 1
ATOM 894 C C . ILE A 1 116 ? -14.539 12.812 17.906 1 96.06 116 ILE A C 1
ATOM 896 O O . ILE A 1 116 ? -13.898 13.836 17.656 1 96.06 116 ILE A O 1
ATOM 900 N N . ALA A 1 117 ? -15.422 12.781 18.859 1 96.88 117 ALA A N 1
ATOM 901 C CA . ALA A 1 117 ? -15.859 13.969 19.578 1 96.88 117 ALA A CA 1
ATOM 902 C C . ALA A 1 117 ? -14.898 14.297 20.719 1 96.88 117 ALA A C 1
ATOM 904 O O . ALA A 1 117 ? -14.938 15.398 21.266 1 96.88 117 ALA A O 1
ATOM 905 N N . TYR A 1 118 ? -14.055 13.406 21.047 1 95.5 118 TYR A N 1
ATOM 906 C CA . TYR A 1 118 ? -13.242 13.484 22.25 1 95.5 118 TYR A CA 1
ATOM 907 C C . TYR A 1 118 ? -12.414 14.758 22.266 1 95.5 118 TYR A C 1
ATOM 909 O O . TYR A 1 118 ? -12.398 15.484 23.266 1 95.5 118 TYR A O 1
ATOM 917 N N . PRO A 1 119 ? -11.758 15.078 21.188 1 95.06 119 PRO A N 1
ATOM 918 C CA . PRO A 1 119 ? -10.953 16.297 21.188 1 95.06 119 PRO A CA 1
ATOM 919 C C . PRO A 1 119 ? -11.789 17.562 21.406 1 95.06 119 PRO A C 1
ATOM 921 O O . PRO A 1 119 ? -11.305 18.531 21.984 1 95.06 119 PRO A O 1
ATOM 924 N N . LEU A 1 120 ? -13 17.594 20.953 1 96.31 120 LEU A N 1
ATOM 925 C CA . LEU A 1 120 ? -13.883 18.734 21.156 1 96.31 120 LEU A CA 1
ATOM 926 C C . LEU A 1 120 ? -14.242 18.875 22.641 1 96.31 120 LEU A C 1
ATOM 928 O O . LEU A 1 120 ? -14.258 20 23.156 1 96.31 120 LEU A O 1
ATOM 932 N N . LYS A 1 121 ? -14.5 17.766 23.234 1 94.81 121 LYS A N 1
ATOM 933 C CA . LYS A 1 121 ? -14.82 17.781 24.656 1 94.81 121 LYS A CA 1
ATOM 934 C C . LYS A 1 121 ? -13.625 18.266 25.484 1 94.81 121 LYS A C 1
ATOM 936 O O . LYS A 1 121 ? -13.797 19.016 26.438 1 94.81 121 LYS A O 1
ATOM 941 N N . LEU A 1 122 ? -12.516 17.844 25.078 1 92.81 122 LEU A N 1
ATOM 942 C CA . LEU A 1 122 ? -11.289 18.234 25.781 1 92.81 122 LEU A CA 1
ATOM 943 C C . LEU A 1 122 ? -11.062 19.75 25.672 1 92.81 122 LEU A C 1
ATOM 945 O O . LEU A 1 122 ? -10.5 20.359 26.594 1 92.81 122 LEU A O 1
ATOM 949 N N . GLU A 1 123 ? -11.461 20.328 24.578 1 92.88 123 GLU A N 1
ATOM 950 C CA . GLU A 1 123 ? -11.344 21.766 24.359 1 92.88 123 GLU A CA 1
ATOM 951 C C . GLU A 1 123 ? -12.336 22.547 25.234 1 92.88 123 GLU A C 1
ATOM 953 O O . GLU A 1 123 ? -12.281 23.766 25.312 1 92.88 123 GLU A O 1
ATOM 958 N N . GLY A 1 124 ? -13.328 21.859 25.75 1 93.12 124 GLY A N 1
ATOM 959 C CA . GLY A 1 124 ? -14.305 22.484 26.609 1 93.12 124 GLY A CA 1
ATOM 960 C C . GLY A 1 124 ? -15.523 23 25.875 1 93.12 124 GLY A C 1
ATOM 961 O O . GLY A 1 124 ? -16.219 23.891 26.359 1 93.12 124 GLY A O 1
ATOM 962 N N . ARG A 1 125 ? -15.727 22.516 24.75 1 93.69 125 ARG A N 1
ATOM 963 C CA . ARG A 1 125 ? -16.891 22.938 23.984 1 93.69 125 ARG A CA 1
ATOM 964 C C . ARG A 1 125 ? -18.188 22.453 24.625 1 93.69 125 ARG A C 1
ATOM 966 O O . ARG A 1 125 ? -18.203 21.391 25.25 1 93.69 125 ARG A O 1
ATOM 973 N N . SER A 1 126 ? -19.25 23.219 24.453 1 96.06 126 SER A N 1
ATOM 974 C CA . SER A 1 126 ? -20.547 22.812 24.984 1 96.06 126 SER A CA 1
ATOM 975 C C . SER A 1 126 ? -21.094 21.609 24.219 1 96.06 126 SER A C 1
ATOM 977 O O . SER A 1 126 ? -20.656 21.328 23.094 1 96.06 126 SER A O 1
ATOM 979 N N . LYS A 1 127 ? -22.016 20.969 24.828 1 95.19 127 LYS A N 1
ATOM 980 C CA . LYS A 1 127 ? -22.656 19.828 24.188 1 95.19 127 LYS A CA 1
ATOM 981 C C . LYS A 1 127 ? -23.297 20.219 22.875 1 95.19 127 LYS A C 1
ATOM 983 O O . LYS A 1 127 ? -23.203 19.484 21.875 1 95.19 127 LYS A O 1
ATOM 988 N N . ALA A 1 128 ? -23.875 21.312 22.859 1 96.44 128 ALA A N 1
ATOM 989 C CA . ALA A 1 128 ? -24.531 21.781 21.656 1 96.44 128 ALA A CA 1
ATOM 990 C C . ALA A 1 128 ? -23.516 22.031 20.531 1 96.44 128 ALA A C 1
ATOM 992 O O . ALA A 1 128 ? -23.781 21.688 19.375 1 96.44 128 ALA A O 1
ATOM 993 N N . GLU A 1 129 ? -22.406 22.578 20.922 1 95.75 129 GLU A N 1
ATOM 994 C CA . GLU A 1 129 ? -21.359 22.844 19.938 1 95.75 129 GLU A CA 1
ATOM 995 C C . GLU A 1 129 ? -20.766 21.547 19.406 1 95.75 129 GLU A C 1
ATOM 997 O O . GLU A 1 129 ? -20.5 21.438 18.203 1 95.75 129 GLU A O 1
ATOM 1002 N N . VAL A 1 130 ? -20.547 20.656 20.297 1 96.62 130 VAL A N 1
ATOM 1003 C CA . VAL A 1 130 ? -20.016 19.344 19.922 1 96.62 130 VAL A CA 1
ATOM 1004 C C . VAL A 1 130 ? -20.969 18.641 18.969 1 96.62 130 VAL A C 1
ATOM 1006 O O . VAL A 1 130 ? -20.562 18.141 17.922 1 96.62 130 VAL A O 1
ATOM 1009 N N . ASP A 1 131 ? -22.234 18.672 19.312 1 96 131 ASP A N 1
ATOM 1010 C CA . ASP A 1 131 ? -23.234 18 18.484 1 96 131 ASP A CA 1
ATOM 1011 C C . ASP A 1 131 ? -23.312 18.625 17.094 1 96 131 ASP A C 1
ATOM 1013 O O . ASP A 1 131 ? -23.438 17.922 16.094 1 96 131 ASP A O 1
ATOM 1017 N N . ARG A 1 132 ? -23.266 19.859 17.078 1 95.75 132 ARG A N 1
ATOM 1018 C CA . ARG A 1 132 ? -23.328 20.562 15.805 1 95.75 132 ARG A CA 1
ATOM 1019 C C . ARG A 1 132 ? -22.109 20.219 14.938 1 95.75 132 ARG A C 1
ATOM 1021 O O . ARG A 1 132 ? -22.266 19.891 13.758 1 95.75 132 ARG A O 1
ATOM 1028 N N . ARG A 1 133 ? -20.953 20.312 15.547 1 95.12 133 ARG A N 1
ATOM 1029 C CA . ARG A 1 133 ? -19.719 20 14.828 1 95.12 133 ARG A CA 1
ATOM 1030 C C . ARG A 1 133 ? -19.719 18.547 14.344 1 95.12 133 ARG A C 1
ATOM 1032 O O . ARG A 1 133 ? -19.312 18.266 13.211 1 95.12 133 ARG A O 1
ATOM 1039 N N . MET A 1 134 ? -20.188 17.672 15.156 1 94.69 134 MET A N 1
ATOM 1040 C CA . MET A 1 134 ? -20.25 16.266 14.805 1 94.69 134 MET A CA 1
ATOM 1041 C C . MET A 1 134 ? -21.219 16.031 13.641 1 94.69 134 MET A C 1
ATOM 1043 O O . MET A 1 134 ? -20.938 15.266 12.727 1 94.69 134 MET A O 1
ATOM 1047 N N . ALA A 1 135 ? -22.297 16.719 13.695 1 93.94 135 ALA A N 1
ATOM 1048 C CA . ALA A 1 135 ? -23.281 16.594 12.625 1 93.94 135 ALA A CA 1
ATOM 1049 C C . ALA A 1 135 ? -22.703 17.062 11.289 1 93.94 135 ALA A C 1
ATOM 1051 O O . ALA A 1 135 ? -22.906 16.438 10.258 1 93.94 135 ALA A O 1
ATOM 1052 N N . GLU A 1 136 ? -22 18.141 11.367 1 92.5 136 GLU A N 1
ATOM 1053 C CA . GLU A 1 136 ? -21.359 18.672 10.18 1 92.5 136 GLU A CA 1
ATOM 1054 C C . GLU A 1 136 ? -20.344 17.688 9.609 1 92.5 136 GLU A C 1
ATOM 1056 O O . GLU A 1 136 ? -20.312 17.453 8.398 1 92.5 136 GLU A O 1
ATOM 1061 N N . LEU A 1 137 ? -19.562 17.156 10.461 1 91.94 137 LEU A N 1
ATOM 1062 C CA . LEU A 1 137 ? -18.5 16.234 10.055 1 91.94 137 LEU A CA 1
ATOM 1063 C C . LEU A 1 137 ? -19.078 14.961 9.461 1 91.94 137 LEU A C 1
ATOM 1065 O O . LEU A 1 137 ? -18.609 14.484 8.43 1 91.94 137 LEU A O 1
ATOM 1069 N N . VAL A 1 138 ? -20.094 14.469 10.086 1 91.81 138 VAL A N 1
ATOM 1070 C CA . VAL A 1 138 ? -20.734 13.242 9.617 1 91.81 138 VAL A CA 1
ATOM 1071 C C . VAL A 1 138 ? -21.359 13.484 8.25 1 91.81 138 VAL A C 1
ATOM 1073 O O . VAL A 1 138 ? -21.266 12.633 7.359 1 91.81 138 VAL A O 1
ATOM 1076 N N . ALA A 1 139 ? -21.938 14.57 8.094 1 90.25 139 ALA A N 1
ATOM 1077 C CA . ALA A 1 139 ? -22.562 14.922 6.816 1 90.25 139 ALA A CA 1
ATOM 1078 C C . ALA A 1 139 ? -21.5 15.094 5.723 1 90.25 139 ALA A C 1
ATOM 1080 O O . ALA A 1 139 ? -21.688 14.625 4.598 1 90.25 139 ALA A O 1
ATOM 1081 N N . SER A 1 140 ? -20.453 15.727 6.074 1 89 140 SER A N 1
ATOM 1082 C CA . SER A 1 140 ? -19.406 16.016 5.102 1 89 140 SER A CA 1
ATOM 1083 C C . SER A 1 140 ? -18.734 14.734 4.605 1 89 140 SER A C 1
ATOM 1085 O O . SER A 1 140 ? -18.359 14.633 3.436 1 89 140 SER A O 1
ATOM 1087 N N . PHE A 1 141 ? -18.578 13.727 5.457 1 89.25 141 PHE A N 1
ATOM 1088 C CA . PHE A 1 141 ? -17.906 12.484 5.094 1 89.25 141 PHE A CA 1
ATOM 1089 C C . PHE A 1 141 ? -18.922 11.477 4.547 1 89.25 141 PHE A C 1
ATOM 1091 O O . PHE A 1 141 ? -18.531 10.406 4.059 1 89.25 141 PHE A O 1
ATOM 1098 N N . ASP A 1 142 ? -20.156 11.852 4.539 1 85.75 142 ASP A N 1
ATOM 1099 C CA . ASP A 1 142 ? -21.172 10.922 4.078 1 85.75 142 ASP A CA 1
ATOM 1100 C C . ASP A 1 142 ? -20.938 9.523 4.637 1 85.75 142 ASP A C 1
ATOM 1102 O O . ASP A 1 142 ? -20.859 8.555 3.883 1 85.75 142 ASP A O 1
ATOM 1106 N N . VAL A 1 143 ? -20.828 9.469 5.902 1 83.06 143 VAL A N 1
ATOM 1107 C CA . VAL A 1 143 ? -20.469 8.227 6.574 1 83.06 143 VAL A CA 1
ATOM 1108 C C . VAL A 1 143 ? -21.609 7.219 6.438 1 83.06 143 VAL A C 1
ATOM 1110 O O . VAL A 1 143 ? -22.75 7.508 6.805 1 83.06 143 VAL A O 1
ATOM 1113 N N . LYS A 1 144 ? -21.297 6.027 5.867 1 81.94 144 LYS A N 1
ATOM 1114 C CA . LYS A 1 144 ? -22.297 5.012 5.602 1 81.94 144 LYS A CA 1
ATOM 1115 C C . LYS A 1 144 ? -22.219 3.871 6.613 1 81.94 144 LYS A C 1
ATOM 1117 O O . LYS A 1 144 ? -22.797 2.807 6.41 1 81.94 144 LYS A O 1
ATOM 1122 N N . PHE A 1 145 ? -21.391 4.02 7.609 1 86.19 145 PHE A N 1
ATOM 1123 C CA . PHE A 1 145 ? -21.281 2.988 8.633 1 86.19 145 PHE A CA 1
ATOM 1124 C C . PHE A 1 145 ? -21.672 3.541 10 1 86.19 145 PHE A C 1
ATOM 1126 O O . PHE A 1 145 ? -21.828 4.754 10.164 1 86.19 145 PHE A O 1
ATOM 1133 N N . ASP A 1 146 ? -21.922 2.637 10.898 1 92.5 146 ASP A N 1
ATOM 1134 C CA . ASP A 1 146 ? -22.453 3.002 12.211 1 92.5 146 ASP A CA 1
ATOM 1135 C C . ASP A 1 146 ? -21.344 3.498 13.133 1 92.5 146 ASP A C 1
ATOM 1137 O O . ASP A 1 146 ? -20.516 2.713 13.586 1 92.5 146 ASP A O 1
ATOM 1141 N N . LEU A 1 147 ? -21.406 4.734 13.461 1 94.69 147 LEU A N 1
ATOM 1142 C CA . LEU A 1 147 ? -20.391 5.367 14.289 1 94.69 147 LEU A CA 1
ATOM 1143 C C . LEU A 1 147 ? -20.609 5.035 15.766 1 94.69 147 LEU A C 1
ATOM 1145 O O . LEU A 1 147 ? -19.734 5.297 16.594 1 94.69 147 LEU A O 1
ATOM 1149 N N . ASN A 1 148 ? -21.719 4.449 16.031 1 95.44 148 ASN A N 1
ATOM 1150 C CA . ASN A 1 148 ? -21.984 4.086 17.406 1 95.44 148 ASN A CA 1
ATOM 1151 C C . ASN A 1 148 ? -21.281 2.791 17.797 1 95.44 148 ASN A C 1
ATOM 1153 O O . ASN A 1 148 ? -21.203 2.447 18.984 1 95.44 148 ASN A O 1
ATOM 1157 N N . ARG A 1 149 ? -20.703 2.18 16.844 1 95.5 149 ARG A N 1
ATOM 1158 C CA . ARG A 1 149 ? -19.922 0.975 17.109 1 95.5 149 ARG A CA 1
ATOM 1159 C C . ARG A 1 149 ? -18.547 1.322 17.688 1 95.5 149 ARG A C 1
ATOM 1161 O O . ARG A 1 149 ? -18.094 2.461 17.578 1 95.5 149 ARG A O 1
ATOM 1168 N N . PHE A 1 150 ? -18.031 0.268 18.344 1 95.38 150 PHE A N 1
ATOM 1169 C CA . PHE A 1 150 ? -16.672 0.43 18.859 1 95.38 150 PHE A CA 1
ATOM 1170 C C . PHE A 1 150 ? -15.648 0.264 17.75 1 95.38 150 PHE A C 1
ATOM 1172 O O . PHE A 1 150 ? -15.898 -0.446 16.766 1 95.38 150 PHE A O 1
ATOM 1179 N N . PRO A 1 151 ? -14.477 0.876 17.875 1 93.62 151 PRO A N 1
ATOM 1180 C CA . PRO A 1 151 ? -13.453 0.842 16.812 1 93.62 151 PRO A CA 1
ATOM 1181 C C . PRO A 1 151 ? -13.094 -0.58 16.391 1 93.62 151 PRO A C 1
ATOM 1183 O O . PRO A 1 151 ? -12.914 -0.843 15.203 1 93.62 151 PRO A O 1
ATOM 1186 N N . TYR A 1 152 ? -13.07 -1.499 17.344 1 90.44 152 TYR A N 1
ATOM 1187 C CA . TYR A 1 152 ? -12.641 -2.854 17.016 1 90.44 152 TYR A CA 1
ATOM 1188 C C . TYR A 1 152 ? -13.688 -3.576 16.188 1 90.44 152 TYR A C 1
ATOM 1190 O O . TYR A 1 152 ? -13.422 -4.637 15.617 1 90.44 152 TYR A O 1
ATOM 1198 N N . GLU A 1 153 ? -14.883 -3.002 16.047 1 92.31 153 GLU A N 1
ATOM 1199 C CA . GLU A 1 153 ? -15.961 -3.586 15.25 1 92.31 153 GLU A CA 1
ATOM 1200 C C . GLU A 1 153 ? -15.938 -3.062 13.82 1 92.31 153 GLU A C 1
ATOM 1202 O O . GLU A 1 153 ? -16.688 -3.543 12.969 1 92.31 153 GLU A O 1
ATOM 1207 N N . LEU A 1 154 ? -15.094 -2.113 13.617 1 90.06 154 LEU A N 1
ATOM 1208 C CA . LEU A 1 154 ? -15.039 -1.464 12.312 1 90.06 154 LEU A CA 1
ATOM 1209 C C . LEU A 1 154 ? -13.984 -2.115 11.422 1 90.06 154 LEU A C 1
ATOM 1211 O O . LEU A 1 154 ? -13.008 -2.688 11.93 1 90.06 154 LEU A O 1
ATOM 1215 N N . SER A 1 155 ? -14.242 -2.049 10.117 1 83.12 155 SER A N 1
ATOM 1216 C CA . SER A 1 155 ? -13.203 -2.455 9.172 1 83.12 155 SER A CA 1
ATOM 1217 C C . SER A 1 155 ? -12.016 -1.5 9.211 1 83.12 155 SER A C 1
ATOM 1219 O O . SER A 1 155 ? -12.109 -0.401 9.758 1 83.12 155 SER A O 1
ATOM 1221 N N . GLY A 1 156 ? -10.906 -1.893 8.688 1 83 156 GLY A N 1
ATOM 1222 C CA . GLY A 1 156 ? -9.727 -1.042 8.625 1 83 156 GLY A CA 1
ATOM 1223 C C . GLY A 1 156 ? -9.992 0.295 7.957 1 83 156 GLY A C 1
ATOM 1224 O O . GLY A 1 156 ? -9.562 1.338 8.453 1 83 156 GLY A O 1
ATOM 1225 N N . GLY A 1 157 ? -10.672 0.245 6.844 1 84.75 157 GLY A N 1
ATOM 1226 C CA . GLY A 1 157 ? -11.008 1.475 6.145 1 84.75 157 GLY A CA 1
ATOM 1227 C C . GLY A 1 157 ? -11.914 2.389 6.949 1 84.75 157 GLY A C 1
ATOM 1228 O O . GLY A 1 157 ? -11.758 3.611 6.914 1 84.75 157 GLY A O 1
ATOM 1229 N N . GLN A 1 158 ? -12.805 1.783 7.617 1 88.44 158 GLN A N 1
ATOM 1230 C CA . GLN A 1 158 ? -13.703 2.553 8.469 1 88.44 158 GLN A CA 1
ATOM 1231 C C . GLN A 1 158 ? -12.945 3.186 9.633 1 88.44 158 GLN A C 1
ATOM 1233 O O . GLN A 1 158 ? -13.195 4.34 9.984 1 88.44 158 GLN A O 1
ATOM 1238 N N . GLN A 1 159 ? -12.07 2.416 10.156 1 91.12 159 GLN A N 1
ATOM 1239 C CA . GLN A 1 159 ? -11.25 2.938 11.242 1 91.12 159 GLN A CA 1
ATOM 1240 C C . GLN A 1 159 ? -10.422 4.133 10.789 1 91.12 159 GLN A C 1
ATOM 1242 O O . GLN A 1 159 ? -10.312 5.129 11.508 1 91.12 159 GLN A O 1
ATOM 1247 N N . GLN A 1 160 ? -9.891 4.012 9.656 1 89.88 160 GLN A N 1
ATOM 1248 C CA . GLN A 1 160 ? -9.102 5.102 9.102 1 89.88 160 GLN A CA 1
ATOM 1249 C C . GLN A 1 160 ? -9.953 6.348 8.891 1 89.88 160 GLN A C 1
ATOM 1251 O O . GLN A 1 160 ? -9.508 7.465 9.164 1 89.88 160 GLN A O 1
ATOM 1256 N N . THR A 1 161 ? -11.102 6.121 8.367 1 90.19 161 THR A N 1
ATOM 1257 C CA . THR A 1 161 ? -12.023 7.23 8.172 1 90.19 161 THR A CA 1
ATOM 1258 C C . THR A 1 161 ? -12.328 7.926 9.492 1 90.19 161 THR A C 1
ATOM 1260 O O . THR A 1 161 ? -12.281 9.156 9.586 1 90.19 161 THR A O 1
ATOM 1263 N N . ALA A 1 162 ? -12.602 7.129 10.461 1 92.69 162 ALA A N 1
ATOM 1264 C CA . ALA A 1 162 ? -12.883 7.664 11.789 1 92.69 162 ALA A CA 1
ATOM 1265 C C . ALA A 1 162 ? -11.688 8.453 12.328 1 92.69 162 ALA A C 1
ATOM 1267 O O . ALA A 1 162 ? -11.859 9.508 12.945 1 92.69 162 ALA A O 1
ATOM 1268 N N . SER A 1 163 ? -10.508 7.973 12.109 1 93.31 163 SER A N 1
ATOM 1269 C CA . SER A 1 163 ? -9.297 8.633 12.57 1 93.31 163 SER A CA 1
ATOM 1270 C C . SER A 1 163 ? -9.125 10 11.914 1 93.31 163 SER A C 1
ATOM 1272 O O . SER A 1 163 ? -8.703 10.961 12.562 1 93.31 163 SER A O 1
ATOM 1274 N N . ILE A 1 164 ? -9.391 10.039 10.688 1 92.94 164 ILE A N 1
ATOM 1275 C CA . ILE A 1 164 ? -9.289 11.297 9.953 1 92.94 164 ILE A CA 1
ATOM 1276 C C . ILE A 1 164 ? -10.336 12.281 10.461 1 92.94 164 ILE A C 1
ATOM 1278 O O . ILE A 1 164 ? -10.031 13.453 10.703 1 92.94 164 ILE A O 1
ATOM 1282 N N . MET A 1 165 ? -11.539 11.781 10.656 1 94.38 165 MET A N 1
ATOM 1283 C CA . MET A 1 165 ? -12.602 12.625 11.195 1 94.38 165 MET A CA 1
ATOM 1284 C C . MET A 1 165 ? -12.211 13.18 12.562 1 94.38 165 MET A C 1
ATOM 1286 O O . MET A 1 165 ? -12.422 14.367 12.836 1 94.38 165 MET A O 1
ATOM 1290 N N . ARG A 1 166 ? -11.664 12.328 13.359 1 95.38 166 ARG A N 1
ATOM 1291 C CA . ARG A 1 166 ? -11.234 12.742 14.695 1 95.38 166 ARG A CA 1
ATOM 1292 C C . ARG A 1 166 ? -10.195 13.859 14.617 1 95.38 166 ARG A C 1
ATOM 1294 O O . ARG A 1 166 ? -10.258 14.828 15.375 1 95.38 166 ARG A O 1
ATOM 1301 N N . ALA A 1 167 ? -9.281 13.711 13.711 1 94.94 167 ALA A N 1
ATOM 1302 C CA . ALA A 1 167 ? -8.219 14.695 13.539 1 94.94 167 ALA A CA 1
ATOM 1303 C C . ALA A 1 167 ? -8.781 16.016 13.031 1 94.94 167 ALA A C 1
ATOM 1305 O O . ALA A 1 167 ? -8.242 17.094 13.344 1 94.94 167 ALA A O 1
ATOM 1306 N N . LEU A 1 168 ? -9.867 15.977 12.352 1 95.5 168 LEU A N 1
ATOM 1307 C CA . LEU A 1 168 ? -10.445 17.156 11.711 1 95.5 168 LEU A CA 1
ATOM 1308 C C . LEU A 1 168 ? -11.461 17.828 12.625 1 95.5 168 LEU A C 1
ATOM 1310 O O . LEU A 1 168 ? -11.812 18.984 12.422 1 95.5 168 LEU A O 1
ATOM 1314 N N . ALA A 1 169 ? -11.969 17.125 13.547 1 95.38 169 ALA A N 1
ATOM 1315 C CA . ALA A 1 169 ? -13.094 17.562 14.375 1 95.38 169 ALA A CA 1
ATOM 1316 C C . ALA A 1 169 ? -12.82 18.938 14.992 1 95.38 169 ALA A C 1
ATOM 1318 O O . ALA A 1 169 ? -13.664 19.828 14.898 1 95.38 169 ALA A O 1
ATOM 1319 N N . PRO A 1 170 ? -11.648 19.172 15.531 1 94.62 170 PRO A N 1
ATOM 1320 C CA . PRO A 1 170 ? -11.422 20.453 16.188 1 94.62 170 PRO A CA 1
ATOM 1321 C C . PRO A 1 170 ? -11.211 21.594 15.203 1 94.62 170 PRO A C 1
ATOM 1323 O O . PRO A 1 170 ? -11.125 22.75 15.602 1 94.62 170 PRO A O 1
ATOM 1326 N N . GLY A 1 171 ? -11.055 21.25 13.938 1 93.62 171 GLY A N 1
ATOM 1327 C CA . GLY A 1 171 ? -10.758 22.281 12.953 1 93.62 171 GLY A CA 1
ATOM 1328 C C . GLY A 1 171 ? -9.312 22.734 12.992 1 93.62 171 GLY A C 1
ATOM 1329 O O . GLY A 1 171 ? -9.031 23.906 13.258 1 93.62 171 GLY A O 1
ATOM 1330 N N . PRO A 1 172 ? -8.422 21.906 12.688 1 96.06 172 PRO A N 1
ATOM 1331 C CA . PRO A 1 172 ? -6.996 22.219 12.781 1 96.06 172 PRO A CA 1
ATOM 1332 C C . PRO A 1 172 ? -6.539 23.188 11.695 1 96.06 172 PRO A C 1
ATOM 1334 O O . PRO A 1 172 ? -7.105 23.219 10.602 1 96.06 172 PRO A O 1
ATOM 1337 N N . GLU A 1 173 ? -5.473 23.953 12.07 1 95.69 173 GLU A N 1
ATOM 1338 C CA . GLU A 1 173 ? -4.82 24.828 11.102 1 95.69 173 GLU A CA 1
ATOM 1339 C C . GLU A 1 173 ? -3.926 24.031 10.156 1 95.69 173 GLU A C 1
ATOM 1341 O O . GLU A 1 173 ? -3.789 24.375 8.984 1 95.69 173 GLU A O 1
ATOM 1346 N N . VAL A 1 174 ? -3.344 23.031 10.734 1 97.25 174 VAL A N 1
ATOM 1347 C CA . VAL A 1 174 ? -2.457 22.141 9.984 1 97.25 174 VAL A CA 1
ATOM 1348 C C . VAL A 1 174 ? -2.83 20.688 10.266 1 97.25 174 VAL A C 1
ATOM 1350 O O . VAL A 1 174 ? -3.062 20.312 11.414 1 97.25 174 VAL A O 1
ATOM 1353 N N . LEU A 1 175 ? -2.963 19.922 9.227 1 97.69 175 LEU A N 1
ATOM 1354 C CA . LEU A 1 175 ? -3.25 18.5 9.344 1 97.69 175 LEU A CA 1
ATOM 1355 C C . LEU A 1 175 ? -2.055 17.672 8.898 1 97.69 175 LEU A C 1
ATOM 1357 O O . LEU A 1 175 ? -1.587 17.797 7.766 1 97.69 175 LEU A O 1
ATOM 1361 N N . PHE A 1 176 ? -1.559 16.859 9.828 1 97.75 176 PHE A N 1
ATOM 1362 C CA . PHE A 1 176 ? -0.476 15.93 9.531 1 97.75 176 PHE A CA 1
ATOM 1363 C C . PHE A 1 176 ? -1.026 14.547 9.203 1 97.75 176 PHE A C 1
ATOM 1365 O O . PHE A 1 176 ? -1.816 13.984 9.969 1 97.75 176 PHE A O 1
ATOM 1372 N N . LEU A 1 177 ? -0.659 14.023 8.062 1 96.69 177 LEU A N 1
ATOM 1373 C CA . LEU A 1 177 ? -1.092 12.703 7.617 1 96.69 177 LEU A CA 1
ATOM 1374 C C . LEU A 1 177 ? 0.104 11.781 7.414 1 96.69 177 LEU A C 1
ATOM 1376 O O . LEU A 1 177 ? 0.832 11.906 6.426 1 96.69 177 LEU A O 1
ATOM 1380 N N . ASP A 1 178 ? 0.275 10.898 8.328 1 94.75 178 ASP A N 1
ATOM 1381 C CA . ASP A 1 178 ? 1.382 9.953 8.242 1 94.75 178 ASP A CA 1
ATOM 1382 C C . ASP A 1 178 ? 0.922 8.633 7.633 1 94.75 178 ASP A C 1
ATOM 1384 O O . ASP A 1 178 ? 0.468 7.738 8.352 1 94.75 178 ASP A O 1
ATOM 1388 N N . GLU A 1 179 ? 1.067 8.484 6.328 1 91.56 179 GLU A N 1
ATOM 1389 C CA . GLU A 1 179 ? 0.711 7.301 5.555 1 91.56 179 GLU A CA 1
ATOM 1390 C C . GLU A 1 179 ? -0.765 6.949 5.727 1 91.56 179 GLU A C 1
ATOM 1392 O O . GLU A 1 179 ? -1.104 5.816 6.074 1 91.56 179 GLU A O 1
ATOM 1397 N N . PRO A 1 180 ? -1.648 7.863 5.332 1 91.75 180 PRO A N 1
ATOM 1398 C CA . PRO A 1 180 ? -3.08 7.672 5.578 1 91.75 180 PRO A CA 1
ATOM 1399 C C . PRO A 1 180 ? -3.689 6.59 4.688 1 91.75 180 PRO A C 1
ATOM 1401 O O . PRO A 1 180 ? -4.797 6.117 4.957 1 91.75 180 PRO A O 1
ATOM 1404 N N . PHE A 1 181 ? -2.955 6.211 3.707 1 89.62 181 PHE A N 1
ATOM 1405 C CA . PHE A 1 181 ? -3.535 5.273 2.75 1 89.62 181 PHE A CA 1
ATOM 1406 C C . PHE A 1 181 ? -2.906 3.895 2.891 1 89.62 181 PHE A C 1
ATOM 1408 O O . PHE A 1 181 ? -3.23 2.977 2.133 1 89.62 181 PHE A O 1
ATOM 1415 N N . SER A 1 182 ? -2.105 3.832 3.914 1 81 182 SER A N 1
ATOM 1416 C CA . SER A 1 182 ? -1.406 2.559 4.066 1 81 182 SER A CA 1
ATOM 1417 C C . SER A 1 182 ? -2.365 1.449 4.48 1 81 182 SER A C 1
ATOM 1419 O O . SER A 1 182 ? -3.34 1.697 5.195 1 81 182 SER A O 1
ATOM 1421 N N . ALA A 1 183 ? -2.32 0.224 3.914 1 74 183 ALA A N 1
ATOM 1422 C CA . ALA A 1 183 ? -3.037 -0.991 4.293 1 74 183 ALA A CA 1
ATOM 1423 C C . ALA A 1 183 ? -4.512 -0.897 3.912 1 74 183 ALA A C 1
ATOM 1425 O O . ALA A 1 183 ? -5.352 -1.592 4.488 1 74 183 ALA A O 1
ATOM 1426 N N . LEU A 1 184 ? -4.91 0.161 3.141 1 84.56 184 LEU A N 1
ATOM 1427 C CA . LEU A 1 184 ? -6.281 0.276 2.66 1 84.56 184 LEU A CA 1
ATOM 1428 C C . LEU A 1 184 ? -6.453 -0.436 1.321 1 84.56 184 LEU A C 1
ATOM 1430 O O . LEU A 1 184 ? -5.508 -0.508 0.529 1 84.56 184 LEU A O 1
ATOM 1434 N N . ASP A 1 185 ? -7.672 -0.952 1.183 1 85.19 185 ASP A N 1
ATOM 1435 C CA . ASP A 1 185 ? -7.996 -1.444 -0.153 1 85.19 185 ASP A CA 1
ATOM 1436 C C . ASP A 1 185 ? -8.211 -0.288 -1.127 1 85.19 185 ASP A C 1
ATOM 1438 O O . ASP A 1 185 ? -8.336 0.866 -0.71 1 85.19 185 ASP A O 1
ATOM 1442 N N . PHE A 1 186 ? -8.211 -0.643 -2.381 1 88.12 186 PHE A N 1
ATOM 1443 C CA . PHE A 1 186 ? -8.227 0.381 -3.42 1 88.12 186 PHE A CA 1
ATOM 1444 C C . PHE A 1 186 ? -9.492 1.217 -3.334 1 88.12 186 PHE A C 1
ATOM 1446 O O . PHE A 1 186 ? -9.453 2.436 -3.516 1 88.12 186 PHE A O 1
ATOM 1453 N N . GLU A 1 187 ? -10.586 0.599 -3.043 1 88.19 187 GLU A N 1
ATOM 1454 C CA . GLU A 1 187 ? -11.852 1.316 -2.924 1 88.19 187 GLU A CA 1
ATOM 1455 C C . GLU A 1 187 ? -11.789 2.363 -1.813 1 88.19 187 GLU A C 1
ATOM 1457 O O . GLU A 1 187 ? -12.172 3.516 -2.018 1 88.19 187 GLU A O 1
ATOM 1462 N N . MET A 1 188 ? -11.305 1.93 -0.746 1 86.94 188 MET A N 1
ATOM 1463 C CA . MET A 1 188 ? -11.188 2.828 0.399 1 86.94 188 MET A CA 1
ATOM 1464 C C . MET A 1 188 ? -10.156 3.924 0.127 1 86.94 188 MET A C 1
ATOM 1466 O O . MET A 1 188 ? -10.32 5.059 0.581 1 86.94 188 MET A O 1
ATOM 1470 N N . THR A 1 189 ? -9.148 3.592 -0.547 1 90.38 189 THR A N 1
ATOM 1471 C CA . THR A 1 189 ? -8.156 4.594 -0.929 1 90.38 189 THR A CA 1
ATOM 1472 C C . THR A 1 189 ? -8.805 5.703 -1.754 1 90.38 189 THR A C 1
ATOM 1474 O O . THR A 1 189 ? -8.594 6.887 -1.482 1 90.38 189 THR A O 1
ATOM 1477 N N . LEU A 1 190 ? -9.594 5.336 -2.703 1 90.44 190 LEU A N 1
ATOM 1478 C CA . LEU A 1 190 ? -10.273 6.316 -3.543 1 90.44 190 LEU A CA 1
ATOM 1479 C C . LEU A 1 190 ? -11.234 7.172 -2.719 1 90.44 190 LEU A C 1
ATOM 1481 O O . LEU A 1 190 ? -11.297 8.391 -2.9 1 90.44 190 LEU A O 1
ATOM 1485 N N . PHE A 1 191 ? -11.844 6.551 -1.805 1 89.5 191 PHE A N 1
ATOM 1486 C CA . PHE A 1 191 ? -12.805 7.227 -0.944 1 89.5 191 PHE A CA 1
ATOM 1487 C C . PHE A 1 191 ? -12.109 8.266 -0.072 1 89.5 191 PHE A C 1
ATOM 1489 O O . PHE A 1 191 ? -12.539 9.422 -0.006 1 89.5 191 PHE A O 1
ATOM 1496 N N . ILE A 1 192 ? -11.086 7.902 0.562 1 90.81 192 ILE A N 1
ATOM 1497 C CA . ILE A 1 192 ? -10.367 8.781 1.479 1 90.81 192 ILE A CA 1
ATOM 1498 C C . ILE A 1 192 ? -9.719 9.922 0.697 1 90.81 192 ILE A C 1
ATOM 1500 O O . ILE A 1 192 ? -9.734 11.078 1.14 1 90.81 192 ILE A O 1
ATOM 1504 N N . ARG A 1 193 ? -9.141 9.617 -0.472 1 92.25 193 ARG A N 1
ATOM 1505 C CA . ARG A 1 193 ? -8.586 10.648 -1.34 1 92.25 193 ARG A CA 1
ATOM 1506 C C . ARG A 1 193 ? -9.625 11.727 -1.639 1 92.25 193 ARG A C 1
ATOM 1508 O O . ARG A 1 193 ? -9.328 12.922 -1.543 1 92.25 193 ARG A O 1
ATOM 1515 N N . GLU A 1 194 ? -10.711 11.258 -1.95 1 92.69 194 GLU A N 1
ATOM 1516 C CA . GLU A 1 194 ? -11.797 12.172 -2.291 1 92.69 194 GLU A CA 1
ATOM 1517 C C . GLU A 1 194 ? -12.195 13.023 -1.091 1 92.69 194 GLU A C 1
ATOM 1519 O O . GLU A 1 194 ? -12.359 14.234 -1.214 1 92.69 194 GLU A O 1
ATOM 1524 N N . LYS A 1 195 ? -12.312 12.43 -0.003 1 91.75 195 LYS A N 1
ATOM 1525 C CA . LYS A 1 195 ? -12.758 13.141 1.192 1 91.75 195 LYS A CA 1
ATOM 1526 C C . LYS A 1 195 ? -11.711 14.148 1.657 1 91.75 195 LYS A C 1
ATOM 1528 O O . LYS A 1 195 ? -12.047 15.266 2.043 1 91.75 195 LYS A O 1
ATOM 1533 N N . LEU A 1 196 ? -10.508 13.75 1.604 1 93.81 196 LEU A N 1
ATOM 1534 C CA . LEU A 1 196 ? -9.453 14.68 1.99 1 93.81 196 LEU A CA 1
ATOM 1535 C C . LEU A 1 196 ? -9.422 15.891 1.068 1 93.81 196 LEU A C 1
ATOM 1537 O O . LEU A 1 196 ? -9.203 17.016 1.522 1 93.81 196 LEU A O 1
ATOM 1541 N N . GLN A 1 197 ? -9.648 15.664 -0.148 1 95 197 GLN A N 1
ATOM 1542 C CA . GLN A 1 197 ? -9.703 16.766 -1.109 1 95 197 GLN A CA 1
ATOM 1543 C C . GLN A 1 197 ? -10.867 17.703 -0.813 1 95 197 GLN A C 1
ATOM 1545 O O . GLN A 1 197 ? -10.719 18.922 -0.879 1 95 197 GLN A O 1
ATOM 1550 N N . GLU A 1 198 ? -11.938 17.078 -0.511 1 93.06 198 GLU A N 1
ATOM 1551 C CA . GLU A 1 198 ? -13.109 17.875 -0.182 1 93.06 198 GLU A CA 1
ATOM 1552 C C . GLU A 1 198 ? -12.859 18.766 1.041 1 93.06 198 GLU A C 1
ATOM 1554 O O . GLU A 1 198 ? -13.188 19.953 1.037 1 93.06 198 GLU A O 1
ATOM 1559 N N . VAL A 1 199 ? -12.328 18.172 1.998 1 90.31 199 VAL A N 1
ATOM 1560 C CA . VAL A 1 199 ? -12.008 18.906 3.219 1 90.31 199 VAL A CA 1
ATOM 1561 C C . VAL A 1 199 ? -11.055 20.047 2.898 1 90.31 199 VAL A C 1
ATOM 1563 O O . VAL A 1 199 ? -11.25 21.188 3.354 1 90.31 199 VAL A O 1
ATOM 1566 N N . PHE A 1 200 ? -10.086 19.766 2.156 1 94.25 200 PHE A N 1
ATOM 1567 C CA . PHE A 1 200 ? -9.109 20.781 1.757 1 94.25 200 PHE A CA 1
ATOM 1568 C C . PHE A 1 200 ? -9.789 21.938 1.044 1 94.25 200 PHE A C 1
ATOM 1570 O O . PHE A 1 200 ? -9.531 23.109 1.354 1 94.25 200 PHE A O 1
ATOM 1577 N N . LEU A 1 201 ? -10.648 21.625 0.147 1 94.31 201 LEU A N 1
ATOM 1578 C CA . LEU A 1 201 ? -11.312 22.6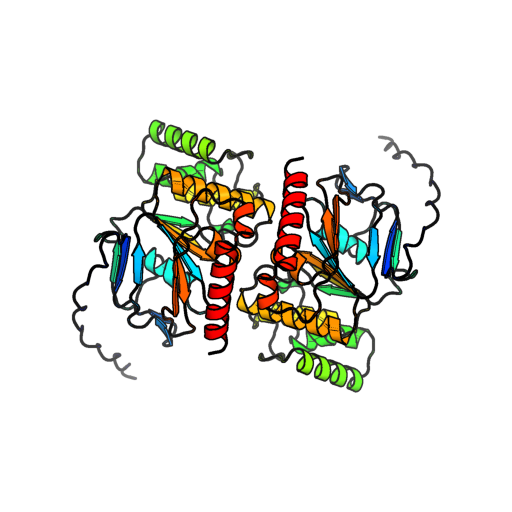56 -0.653 1 94.31 201 LEU A CA 1
ATOM 1579 C C . LEU A 1 201 ? -12.25 23.484 0.208 1 94.31 201 LEU A C 1
ATOM 1581 O O . LEU A 1 201 ? -12.398 24.688 -0.016 1 94.31 201 LEU A O 1
ATOM 1585 N N . GLN A 1 202 ? -12.773 22.891 1.179 1 91.75 202 GLN A N 1
ATOM 1586 C CA . GLN A 1 202 ? -13.758 23.562 2.021 1 91.75 202 GLN A CA 1
ATOM 1587 C C . GLN A 1 202 ? -13.078 24.422 3.09 1 91.75 202 GLN A C 1
ATOM 1589 O O . GLN A 1 202 ? -13.547 25.516 3.412 1 91.75 202 GLN A O 1
ATOM 1594 N N . THR A 1 203 ? -11.984 23.938 3.607 1 91.69 203 THR A N 1
ATOM 1595 C CA . THR A 1 203 ? -11.438 24.578 4.801 1 91.69 203 THR A CA 1
ATOM 1596 C C . THR A 1 203 ? -10.133 25.312 4.477 1 91.69 203 THR A C 1
ATOM 1598 O O . THR A 1 203 ? -9.727 26.219 5.203 1 91.69 203 THR A O 1
ATOM 1601 N N . GLY A 1 204 ? -9.461 24.875 3.463 1 93.31 204 GLY A N 1
ATOM 1602 C CA . GLY A 1 204 ? -8.156 25.438 3.15 1 93.31 204 GLY A CA 1
ATOM 1603 C C . GLY A 1 204 ? -7.086 25.047 4.148 1 93.31 204 GLY A C 1
ATOM 1604 O O . GLY A 1 204 ? -6.074 25.734 4.285 1 93.31 204 GLY A O 1
ATOM 1605 N N . THR A 1 205 ? -7.336 24.031 4.863 1 94.94 205 THR A N 1
ATOM 1606 C CA . THR A 1 205 ? -6.402 23.547 5.879 1 94.94 205 THR A CA 1
ATOM 1607 C C . THR A 1 205 ? -5.074 23.156 5.246 1 94.94 205 THR A C 1
ATOM 1609 O O . THR A 1 205 ? -5.051 22.516 4.188 1 94.94 205 THR A O 1
ATOM 1612 N N . THR A 1 206 ? -3.928 23.641 5.863 1 97.56 206 THR A N 1
ATOM 1613 C CA . THR A 1 206 ? -2.605 23.203 5.426 1 97.56 206 THR A CA 1
ATOM 1614 C C . THR A 1 206 ? -2.383 21.734 5.758 1 97.56 206 THR A C 1
ATOM 1616 O O . THR A 1 206 ? -2.695 21.281 6.863 1 97.56 206 THR A O 1
ATOM 1619 N N . MET A 1 207 ? -1.917 20.969 4.758 1 97.75 207 MET A N 1
ATOM 1620 C CA . MET A 1 207 ? -1.72 19.547 5 1 97.75 207 MET A CA 1
ATOM 1621 C C . MET A 1 207 ? -0.287 19.125 4.68 1 97.75 207 MET A C 1
ATOM 1623 O O . MET A 1 207 ? 0.29 19.594 3.691 1 97.75 207 MET A O 1
ATOM 1627 N N . LEU A 1 208 ? 0.287 18.391 5.566 1 98.12 208 LEU A N 1
ATOM 1628 C CA . LEU A 1 208 ? 1.556 17.703 5.34 1 98.12 208 LEU A CA 1
ATOM 1629 C C . LEU A 1 208 ? 1.36 16.188 5.312 1 98.12 208 LEU A C 1
ATOM 1631 O O . LEU A 1 208 ? 1.002 15.594 6.328 1 98.12 208 LEU A O 1
ATOM 1635 N N . LEU A 1 209 ? 1.644 15.586 4.16 1 97 209 LEU A N 1
ATOM 1636 C CA . LEU A 1 209 ? 1.332 14.18 3.918 1 97 209 LEU A CA 1
ATOM 1637 C C . LEU A 1 209 ? 2.602 13.383 3.65 1 97 209 LEU A C 1
ATOM 1639 O O . LEU A 1 209 ? 3.449 13.797 2.857 1 97 209 LEU A O 1
ATOM 1643 N N . VAL A 1 210 ? 2.781 12.352 4.406 1 95.81 210 VAL A N 1
ATOM 1644 C CA . VAL A 1 210 ? 3.834 11.375 4.125 1 95.81 210 VAL A CA 1
ATOM 1645 C C . VAL A 1 210 ? 3.225 10.117 3.516 1 95.81 210 VAL A C 1
ATOM 1647 O O . VAL A 1 210 ? 2.238 9.586 4.027 1 95.81 210 VAL A O 1
ATOM 1650 N N . SER A 1 211 ? 3.771 9.695 2.387 1 91.56 211 SER A N 1
ATOM 1651 C CA . SER A 1 211 ? 3.283 8.477 1.747 1 91.56 211 SER A CA 1
ATOM 1652 C C . SER A 1 211 ? 4.434 7.66 1.166 1 91.56 211 SER A C 1
ATOM 1654 O O . SER A 1 211 ? 5.438 8.219 0.724 1 91.56 211 SER A O 1
ATOM 1656 N N . HIS A 1 212 ? 4.219 6.398 1.19 1 87.69 212 HIS A N 1
ATOM 1657 C CA . HIS A 1 212 ? 5.176 5.52 0.523 1 87.69 212 HIS A CA 1
ATOM 1658 C C . HIS A 1 212 ? 4.734 5.203 -0.9 1 87.69 212 HIS A C 1
ATOM 1660 O O . HIS A 1 212 ? 5.457 4.539 -1.646 1 87.69 212 HIS A O 1
ATOM 1666 N N . ASP A 1 213 ? 3.625 5.703 -1.27 1 89.5 213 ASP A N 1
ATOM 1667 C CA . ASP A 1 213 ? 3.117 5.523 -2.627 1 89.5 213 ASP A CA 1
ATOM 1668 C C . ASP A 1 213 ? 3.254 6.812 -3.438 1 89.5 213 ASP A C 1
ATOM 1670 O O . ASP A 1 213 ? 2.666 7.84 -3.086 1 89.5 213 ASP A O 1
ATOM 1674 N N . LEU A 1 214 ? 3.938 6.668 -4.5 1 93 214 LEU A N 1
ATOM 1675 C CA . LEU A 1 214 ? 4.273 7.859 -5.277 1 93 214 LEU A CA 1
ATOM 1676 C C . LEU A 1 214 ? 3.027 8.445 -5.93 1 93 214 LEU A C 1
ATOM 1678 O O . LEU A 1 214 ? 2.877 9.672 -6 1 93 214 LEU A O 1
ATOM 1682 N N . GLU A 1 215 ? 2.188 7.602 -6.438 1 93.31 215 GLU A N 1
ATOM 1683 C CA . GLU A 1 215 ? 0.969 8.086 -7.082 1 93.31 215 GLU A CA 1
ATOM 1684 C C . GLU A 1 215 ? 0.105 8.883 -6.109 1 93.31 215 GLU A C 1
ATOM 1686 O O . GLU A 1 215 ? -0.387 9.961 -6.441 1 93.31 215 GLU A O 1
ATOM 1691 N N . GLU A 1 216 ? -0.002 8.398 -4.961 1 91.88 216 GLU A N 1
ATOM 1692 C CA . GLU A 1 216 ? -0.772 9.086 -3.928 1 91.88 216 GLU A CA 1
ATOM 1693 C C . GLU A 1 216 ? -0.113 10.398 -3.531 1 91.88 216 GLU A C 1
ATOM 1695 O O . GLU A 1 216 ? -0.796 11.406 -3.328 1 91.88 216 GLU A O 1
ATOM 1700 N N . ALA A 1 217 ? 1.191 10.336 -3.43 1 94.19 217 ALA A N 1
ATOM 1701 C CA . ALA A 1 217 ? 1.955 11.516 -3.041 1 94.19 217 ALA A CA 1
ATOM 1702 C C . ALA A 1 217 ? 1.757 12.656 -4.043 1 94.19 217 ALA A C 1
ATOM 1704 O O . ALA A 1 217 ? 1.635 13.82 -3.652 1 94.19 217 ALA A O 1
ATOM 1705 N N . VAL A 1 218 ? 1.7 12.281 -5.277 1 96.69 218 VAL A N 1
ATOM 1706 C CA . VAL A 1 218 ? 1.594 13.297 -6.324 1 96.69 218 VAL A CA 1
ATOM 1707 C C . VAL A 1 218 ? 0.14 13.742 -6.465 1 96.69 218 VAL A C 1
ATOM 1709 O O . VAL A 1 218 ? -0.139 14.93 -6.613 1 96.69 218 VAL A O 1
ATOM 1712 N N . TYR A 1 219 ? -0.77 12.859 -6.344 1 96.44 219 TYR A N 1
ATOM 1713 C CA . TYR A 1 219 ? -2.18 13.07 -6.652 1 96.44 219 TYR A CA 1
ATOM 1714 C C . TYR A 1 219 ? -2.77 14.164 -5.773 1 96.44 219 TYR A C 1
ATOM 1716 O O . TYR A 1 219 ? -3.447 15.07 -6.273 1 96.44 219 TYR A O 1
ATOM 1724 N N . LEU A 1 220 ? -2.475 14.141 -4.527 1 96.12 220 LEU A N 1
ATOM 1725 C CA . LEU A 1 220 ? -3.115 15.07 -3.605 1 96.12 220 LEU A CA 1
ATOM 1726 C C . LEU A 1 220 ? -2.279 16.344 -3.443 1 96.12 220 LEU A C 1
ATOM 1728 O O . LEU A 1 220 ? -2.781 17.359 -2.973 1 96.12 220 LEU A O 1
ATOM 1732 N N . ALA A 1 221 ? -1.095 16.328 -3.893 1 97.12 221 ALA A N 1
ATOM 1733 C CA . ALA A 1 221 ? -0.127 17.344 -3.488 1 97.12 221 ALA A CA 1
ATOM 1734 C C . ALA A 1 221 ? -0.23 18.578 -4.371 1 97.12 221 ALA A C 1
ATOM 1736 O O . ALA A 1 221 ? -0.558 18.484 -5.559 1 97.12 221 ALA A O 1
ATOM 1737 N N . ASP A 1 222 ? 0.036 19.75 -3.76 1 97.94 222 ASP A N 1
ATOM 1738 C CA . ASP A 1 222 ? 0.41 20.953 -4.504 1 97.94 222 ASP A CA 1
ATOM 1739 C C . ASP A 1 222 ? 1.918 21 -4.734 1 97.94 222 ASP A C 1
ATOM 1741 O O . ASP A 1 222 ? 2.377 21.516 -5.758 1 97.94 222 ASP A O 1
ATOM 1745 N N . GLU A 1 223 ? 2.598 20.5 -3.729 1 97.94 223 GLU A N 1
ATOM 1746 C CA . GLU A 1 223 ? 4.047 20.375 -3.795 1 97.94 223 GLU A CA 1
ATOM 1747 C C . GLU A 1 223 ? 4.492 18.984 -3.332 1 97.94 223 GLU A C 1
ATOM 1749 O O . GLU A 1 223 ? 4 18.469 -2.322 1 97.94 223 GLU A O 1
ATOM 1754 N N . VAL A 1 224 ? 5.34 18.391 -4.09 1 98 224 VAL A N 1
ATOM 1755 C CA . VAL A 1 224 ? 5.949 17.109 -3.719 1 98 224 VAL A CA 1
ATOM 1756 C C . VAL A 1 224 ? 7.379 17.344 -3.236 1 98 224 VAL A C 1
ATOM 1758 O O . VAL A 1 224 ? 8.258 17.688 -4.031 1 98 224 VAL A O 1
ATOM 1761 N N . LEU A 1 225 ? 7.566 17.203 -1.96 1 98 225 LEU A N 1
ATOM 1762 C CA . LEU A 1 225 ? 8.883 17.344 -1.351 1 98 225 LEU A CA 1
ATOM 1763 C C . LEU A 1 225 ? 9.664 16.031 -1.433 1 98 225 LEU A C 1
ATOM 1765 O O . LEU A 1 225 ? 9.289 15.039 -0.794 1 98 225 LEU A O 1
ATOM 1769 N N . LEU A 1 226 ? 10.672 15.984 -2.189 1 97.56 226 LEU A N 1
ATOM 1770 C CA . LEU A 1 226 ? 11.516 14.805 -2.342 1 97.56 226 LEU A CA 1
ATOM 1771 C C . LEU A 1 226 ? 12.781 14.922 -1.493 1 97.56 226 LEU A C 1
ATOM 1773 O O . LEU A 1 226 ? 13.516 15.906 -1.607 1 97.56 226 LEU A O 1
ATOM 1777 N N . LEU A 1 227 ? 13 13.93 -0.692 1 96.75 227 LEU A N 1
ATOM 1778 C CA . LEU A 1 227 ? 14.125 13.945 0.239 1 96.75 227 LEU A CA 1
ATOM 1779 C C . LEU A 1 227 ? 15.234 13.008 -0.233 1 96.75 227 LEU A C 1
ATOM 1781 O O . LEU A 1 227 ? 14.984 12.094 -1.023 1 96.75 227 LEU A O 1
ATOM 1785 N N . THR A 1 228 ? 16.453 13.281 0.238 1 95.44 228 THR A N 1
ATOM 1786 C CA . THR A 1 228 ? 17.594 12.438 -0.062 1 95.44 228 THR A CA 1
ATOM 1787 C C . THR A 1 228 ? 17.781 11.375 1.019 1 95.44 228 THR A C 1
ATOM 1789 O O . THR A 1 228 ? 17.016 11.32 1.98 1 95.44 228 THR A O 1
ATOM 1792 N N . LYS A 1 229 ? 18.75 10.523 0.829 1 91.94 229 LYS A N 1
ATOM 1793 C CA . LYS A 1 229 ? 19.188 9.625 1.893 1 91.94 229 LYS A CA 1
ATOM 1794 C C . LYS A 1 229 ? 19.859 10.398 3.025 1 91.94 229 LYS A C 1
ATOM 1796 O O . LYS A 1 229 ? 20.125 11.594 2.893 1 91.94 229 LYS A O 1
ATOM 1801 N N . ARG A 1 230 ? 20.188 9.758 4.059 1 90.5 230 ARG A N 1
ATOM 1802 C CA . ARG A 1 230 ? 20.781 10.383 5.238 1 90.5 230 ARG A CA 1
ATOM 1803 C C . ARG A 1 230 ? 22.203 10.812 4.965 1 90.5 230 ARG A C 1
ATOM 1805 O O . ARG A 1 230 ? 22.953 10.117 4.27 1 90.5 230 ARG A O 1
ATOM 1812 N N . PRO A 1 231 ? 22.625 11.852 5.574 1 92.81 231 PRO A N 1
ATOM 1813 C CA . PRO A 1 231 ? 21.844 12.898 6.223 1 92.81 231 PRO A CA 1
ATOM 1814 C C . PRO A 1 231 ? 20.844 13.562 5.27 1 92.81 231 PRO A C 1
ATOM 1816 O O . PRO A 1 231 ? 21.219 13.969 4.168 1 92.81 231 PRO A O 1
ATOM 1819 N N . THR A 1 232 ? 19.641 13.648 5.68 1 95.62 232 THR A N 1
ATOM 1820 C CA . THR A 1 232 ? 18.516 13.945 4.809 1 95.62 232 THR A CA 1
ATOM 1821 C C . THR A 1 232 ? 18.5 15.422 4.414 1 95.62 232 THR A C 1
ATOM 1823 O O . THR A 1 232 ? 18.672 16.297 5.262 1 95.62 232 THR A O 1
ATOM 1826 N N . ARG A 1 233 ? 18.422 15.664 3.189 1 96.19 233 ARG A N 1
ATOM 1827 C CA . ARG A 1 233 ? 18.266 16.984 2.607 1 96.19 233 ARG A CA 1
ATOM 1828 C C . ARG A 1 233 ? 17.109 17.016 1.61 1 96.19 233 ARG A C 1
ATOM 1830 O O . ARG A 1 233 ? 16.531 15.977 1.303 1 96.19 233 ARG A O 1
ATOM 1837 N N . VAL A 1 234 ? 16.812 18.234 1.246 1 96.88 234 VAL A N 1
ATOM 1838 C CA . VAL A 1 234 ? 15.805 18.375 0.193 1 96.88 234 VAL A CA 1
ATOM 1839 C C . VAL A 1 234 ? 16.453 18.109 -1.168 1 96.88 234 VAL A C 1
ATOM 1841 O O . VAL A 1 234 ? 17.375 18.812 -1.574 1 96.88 234 VAL A O 1
ATOM 1844 N N . ALA A 1 235 ? 16 17.047 -1.807 1 96.81 235 ALA A N 1
ATOM 1845 C CA . ALA A 1 235 ? 16.469 16.797 -3.164 1 96.81 235 ALA A CA 1
ATOM 1846 C C . ALA A 1 235 ? 15.82 17.75 -4.16 1 96.81 235 ALA A C 1
ATOM 1848 O O . ALA A 1 235 ? 16.5 18.375 -4.977 1 96.81 235 ALA A O 1
ATOM 1849 N N . GLU A 1 236 ? 14.5 17.859 -4.078 1 97.25 236 GLU A N 1
ATOM 1850 C CA . GLU A 1 236 ? 13.727 18.734 -4.969 1 97.25 236 GLU A CA 1
ATOM 1851 C C . GLU A 1 236 ? 12.32 18.969 -4.43 1 97.25 236 GLU A C 1
ATOM 1853 O O . GLU A 1 236 ? 11.812 18.172 -3.641 1 97.25 236 GLU A O 1
ATOM 1858 N N . ILE A 1 237 ? 11.797 20.078 -4.719 1 97.62 237 ILE A N 1
ATOM 1859 C CA . ILE A 1 237 ? 10.383 20.359 -4.5 1 97.62 237 ILE A CA 1
ATOM 1860 C C . ILE A 1 237 ? 9.68 20.562 -5.84 1 97.62 237 ILE A C 1
ATOM 1862 O O . ILE A 1 237 ? 9.953 21.516 -6.559 1 97.62 237 ILE A O 1
ATOM 1866 N N . LEU A 1 238 ? 8.828 19.625 -6.168 1 97.94 238 LEU A N 1
ATOM 1867 C CA . LEU A 1 238 ? 8.102 19.703 -7.43 1 97.94 238 LEU A CA 1
ATOM 1868 C C . LEU A 1 238 ? 6.715 20.297 -7.227 1 97.94 238 LEU A C 1
ATOM 1870 O O . LEU A 1 238 ? 6.008 19.922 -6.285 1 97.94 238 LEU A O 1
ATOM 1874 N N . ARG A 1 239 ? 6.363 21.219 -8.086 1 97.44 239 ARG A N 1
ATOM 1875 C CA . ARG A 1 239 ? 5.035 21.812 -8.023 1 97.44 239 ARG A CA 1
ATOM 1876 C C . ARG A 1 239 ? 4.066 21.078 -8.953 1 97.44 239 ARG A C 1
ATOM 1878 O O . ARG A 1 239 ? 4.41 20.766 -10.094 1 97.44 239 ARG A O 1
ATOM 1885 N N . TYR A 1 240 ? 2.957 20.688 -8.484 1 97.44 240 TYR A N 1
ATOM 1886 C CA . TYR A 1 240 ? 1.857 20.109 -9.25 1 97.44 240 TYR A CA 1
ATOM 1887 C C . TYR A 1 240 ? 0.624 21 -9.188 1 97.44 240 TYR A C 1
ATOM 1889 O O . TYR A 1 240 ? -0.03 21.094 -8.148 1 97.44 240 TYR A O 1
ATOM 1897 N N . GLU A 1 241 ? 0.153 21.547 -10.336 1 94.44 241 GLU A N 1
ATOM 1898 C CA . GLU A 1 241 ? -0.775 22.672 -10.312 1 94.44 241 GLU A CA 1
ATOM 1899 C C . GLU A 1 241 ? -2.125 22.297 -10.914 1 94.44 241 GLU A C 1
ATOM 1901 O O . GLU A 1 241 ? -2.994 23.141 -11.102 1 94.44 241 GLU A O 1
ATOM 1906 N N . ASP A 1 242 ? -2.277 21.047 -11.273 1 95.81 242 ASP A N 1
ATOM 1907 C CA . ASP A 1 242 ? -3.59 20.672 -11.789 1 95.81 242 ASP A CA 1
ATOM 1908 C C . ASP A 1 242 ? -4.695 21.062 -10.812 1 95.81 242 ASP A C 1
ATOM 1910 O O . ASP A 1 242 ? -4.551 20.906 -9.602 1 95.81 242 ASP A O 1
ATOM 1914 N N . PRO A 1 243 ? -5.695 21.578 -11.32 1 94.75 243 PRO A N 1
ATOM 1915 C CA . PRO A 1 243 ? -6.77 22.062 -10.445 1 94.75 243 PRO A CA 1
ATOM 1916 C C . PRO A 1 243 ? -7.508 20.938 -9.734 1 94.75 243 PRO A C 1
ATOM 1918 O O . PRO A 1 243 ? -7.477 19.797 -10.188 1 94.75 243 PRO A O 1
ATOM 1921 N N . ARG A 1 244 ? -8.117 21.328 -8.609 1 94.31 244 ARG A N 1
ATOM 1922 C CA . ARG A 1 244 ? -9.008 20.422 -7.879 1 94.31 244 ARG A CA 1
ATOM 1923 C C . ARG A 1 244 ? -10.469 20.781 -8.141 1 94.31 244 ARG A C 1
ATOM 1925 O O . ARG A 1 244 ? -10.797 21.938 -8.422 1 94.31 244 ARG A O 1
ATOM 1932 N N . PRO A 1 245 ? -11.352 19.828 -8.094 1 94.31 245 PRO A N 1
ATOM 1933 C CA . PRO A 1 245 ? -11.172 18.453 -7.613 1 94.31 245 PRO A CA 1
ATOM 1934 C C . PRO A 1 245 ? -10.523 17.547 -8.648 1 94.31 245 PRO A C 1
ATOM 1936 O O . PRO A 1 245 ? -10.883 17.594 -9.836 1 94.31 245 PRO A O 1
ATOM 1939 N N . ARG A 1 246 ? -9.633 16.859 -8.164 1 95.69 246 ARG A N 1
ATOM 1940 C CA . ARG A 1 246 ? -8.977 15.852 -8.984 1 95.69 246 ARG A CA 1
ATOM 1941 C C . ARG A 1 246 ? -9.742 14.531 -8.945 1 95.69 246 ARG A C 1
ATOM 1943 O O . ARG A 1 246 ? -10.266 14.141 -7.898 1 95.69 246 ARG A O 1
ATOM 1950 N N . THR A 1 247 ? -9.867 13.953 -10.086 1 92.56 247 THR A N 1
ATOM 1951 C CA . THR A 1 247 ? -10.617 12.711 -10.219 1 92.56 247 THR A CA 1
ATOM 1952 C C . THR A 1 247 ? -9.734 11.609 -10.805 1 92.56 247 THR A C 1
ATOM 1954 O O . THR A 1 247 ? -8.531 11.805 -11 1 92.56 247 THR A O 1
ATOM 1957 N N . VAL A 1 248 ? -10.352 10.492 -11.016 1 87.62 248 VAL A N 1
ATOM 1958 C CA . VAL A 1 248 ? -9.625 9.359 -11.586 1 87.62 248 VAL A CA 1
ATOM 1959 C C . VAL A 1 248 ? -9.094 9.727 -12.969 1 87.62 248 VAL A C 1
ATOM 1961 O O . VAL A 1 248 ? -8.047 9.227 -13.391 1 87.62 248 VAL A O 1
ATOM 1964 N N . GLU A 1 249 ? -9.727 10.602 -13.602 1 91.94 249 GLU A N 1
ATOM 1965 C CA . GLU A 1 249 ? -9.281 11.062 -14.914 1 91.94 249 GLU A CA 1
ATOM 1966 C C . GLU A 1 249 ? -7.949 11.812 -14.812 1 91.94 249 GLU A C 1
ATOM 1968 O O . GLU A 1 249 ? -7.148 11.797 -15.75 1 91.94 249 GLU A O 1
ATOM 1973 N N . THR A 1 250 ? -7.734 12.422 -13.703 1 95.06 250 THR A N 1
ATOM 1974 C CA . THR A 1 250 ? -6.508 13.18 -13.477 1 95.06 250 THR A CA 1
ATOM 1975 C C . THR A 1 250 ? -5.285 12.273 -13.547 1 95.06 250 THR A C 1
ATOM 1977 O O . THR A 1 250 ? -4.219 12.688 -13.992 1 95.06 250 THR A O 1
ATOM 1980 N N . LEU A 1 251 ? -5.465 11 -13.227 1 93.81 251 LEU A N 1
ATOM 1981 C CA . LEU A 1 251 ? -4.367 10.039 -13.148 1 93.81 251 LEU A CA 1
ATOM 1982 C C . LEU A 1 251 ? -3.801 9.75 -14.531 1 93.81 251 LEU A C 1
ATOM 1984 O O . LEU A 1 251 ? -2.693 9.219 -14.656 1 93.81 251 LEU A O 1
ATOM 1988 N N . SER A 1 252 ? -4.57 10.109 -15.523 1 93.56 252 SER A N 1
ATOM 1989 C CA . SER A 1 252 ? -4.133 9.797 -16.891 1 93.56 252 SER A CA 1
ATOM 1990 C C . SER A 1 252 ? -3.76 11.062 -17.656 1 93.56 252 SER A C 1
ATOM 1992 O O . SER A 1 252 ? -3.432 11 -18.828 1 93.56 252 SER A O 1
ATOM 1994 N N . THR A 1 253 ? -3.83 12.219 -17.031 1 95.25 253 THR A N 1
ATOM 1995 C CA . THR A 1 253 ? -3.469 13.469 -17.688 1 95.25 253 THR A CA 1
ATOM 1996 C C . THR A 1 253 ? -1.959 13.562 -17.891 1 95.25 253 THR A C 1
ATOM 1998 O O . THR A 1 253 ? -1.189 12.992 -17.109 1 95.25 253 THR A O 1
ATOM 2001 N N . ASP A 1 254 ? -1.585 14.281 -18.906 1 95.31 254 ASP A N 1
ATOM 2002 C CA . ASP A 1 254 ? -0.169 14.438 -19.219 1 95.31 254 ASP A CA 1
ATOM 2003 C C . ASP A 1 254 ? 0.576 15.117 -18.062 1 95.31 254 ASP A C 1
ATOM 2005 O O . ASP A 1 254 ? 1.706 14.742 -17.75 1 95.31 254 ASP A O 1
ATOM 2009 N N . SER A 1 255 ? -0.031 16.094 -17.531 1 96.56 255 SER A N 1
ATOM 2010 C CA . SER A 1 255 ? 0.595 16.828 -16.438 1 96.56 255 SER A CA 1
ATOM 2011 C C . SER A 1 255 ? 0.864 15.93 -15.242 1 96.56 255 SER A C 1
ATOM 2013 O O . SER A 1 255 ? 1.938 15.992 -14.641 1 96.56 255 SER A O 1
ATOM 2015 N N . PHE A 1 256 ? -0.095 15.07 -14.961 1 97 256 PHE A N 1
ATOM 2016 C CA . PHE A 1 256 ? 0.06 14.148 -13.844 1 97 256 PHE A CA 1
ATOM 2017 C C . PHE A 1 256 ? 1.153 13.133 -14.141 1 97 256 PHE A C 1
ATOM 2019 O O . PHE A 1 256 ? 2.037 12.906 -13.305 1 97 256 PHE A O 1
ATOM 2026 N N . VAL A 1 257 ? 1.088 12.562 -15.289 1 95.69 257 VAL A N 1
ATOM 2027 C CA . VAL A 1 257 ? 2.041 11.531 -15.688 1 95.69 257 VAL A CA 1
ATOM 2028 C C . VAL A 1 257 ? 3.453 12.117 -15.703 1 95.69 257 VAL A C 1
ATOM 2030 O O . VAL A 1 257 ? 4.402 11.469 -15.242 1 95.69 257 VAL A O 1
ATOM 2033 N N . ARG A 1 258 ? 3.545 13.258 -16.172 1 95.81 258 ARG A N 1
ATOM 2034 C CA . ARG A 1 258 ? 4.844 13.922 -16.234 1 95.81 258 ARG A CA 1
ATOM 2035 C C . ARG A 1 258 ? 5.387 14.195 -14.828 1 95.81 258 ARG A C 1
ATOM 2037 O O . ARG A 1 258 ? 6.562 13.953 -14.555 1 95.81 258 ARG A O 1
ATOM 2044 N N . THR A 1 259 ? 4.574 14.742 -13.969 1 96.94 259 THR A N 1
ATOM 2045 C CA . THR A 1 259 ? 4.996 15.031 -12.602 1 96.94 259 THR A CA 1
ATOM 2046 C C . THR A 1 259 ? 5.41 13.75 -11.883 1 96.94 259 THR A C 1
ATOM 2048 O O . THR A 1 259 ? 6.43 13.727 -11.188 1 96.94 259 THR A O 1
ATOM 2051 N N . LYS A 1 260 ? 4.625 12.727 -12.039 1 96.31 260 LYS A N 1
ATOM 2052 C CA . LYS A 1 260 ? 4.941 11.438 -11.43 1 96.31 260 LYS A CA 1
ATOM 2053 C C . LYS A 1 260 ? 6.262 10.883 -11.961 1 96.31 260 LYS A C 1
ATOM 2055 O O . LYS A 1 260 ? 7.086 10.383 -11.195 1 96.31 260 LYS A O 1
ATOM 2060 N N . LYS A 1 261 ? 6.426 10.984 -13.25 1 95.62 261 LYS A N 1
ATOM 2061 C CA . LYS A 1 261 ? 7.656 10.516 -13.875 1 95.62 261 LYS A CA 1
ATOM 2062 C C . LYS A 1 261 ? 8.867 11.258 -13.336 1 95.62 261 LYS A C 1
ATOM 2064 O O . LYS A 1 261 ? 9.875 10.648 -12.984 1 95.62 261 LYS A O 1
ATOM 2069 N N . LEU A 1 262 ? 8.75 12.531 -13.305 1 96.19 262 LEU A N 1
ATOM 2070 C CA . LEU A 1 262 ? 9.844 13.352 -12.789 1 96.19 262 LEU A CA 1
ATOM 2071 C C . LEU A 1 262 ? 10.148 13.016 -11.336 1 96.19 262 LEU A C 1
ATOM 2073 O O . LEU A 1 262 ? 11.32 12.922 -10.953 1 96.19 262 LEU A O 1
ATOM 2077 N N . SER A 1 263 ? 9.133 12.867 -10.523 1 96.38 263 SER A N 1
ATOM 2078 C CA . SER A 1 263 ? 9.312 12.484 -9.125 1 96.38 263 SER A CA 1
ATOM 2079 C C . SER A 1 263 ? 10.047 11.148 -9.008 1 96.38 263 SER A C 1
ATOM 2081 O O . SER A 1 263 ? 10.93 11 -8.164 1 96.38 263 SER A O 1
ATOM 2083 N N . LEU A 1 264 ? 9.656 10.266 -9.836 1 94.75 264 LEU A N 1
ATOM 2084 C CA . LEU A 1 264 ? 10.25 8.938 -9.836 1 94.75 264 LEU A CA 1
ATOM 2085 C C . LEU A 1 264 ? 11.727 9 -10.219 1 94.75 264 LEU A C 1
ATOM 2087 O O . LEU A 1 264 ? 12.562 8.32 -9.617 1 94.75 264 LEU A O 1
ATOM 2091 N N . GLU A 1 265 ? 12.023 9.758 -11.203 1 94.62 265 GLU A N 1
ATOM 2092 C CA . GLU A 1 265 ? 13.398 9.914 -11.648 1 94.62 265 GLU A CA 1
ATOM 2093 C C . GLU A 1 265 ? 14.281 10.477 -10.531 1 94.62 265 GLU A C 1
ATOM 2095 O O . GLU A 1 265 ? 15.391 9.984 -10.305 1 94.62 265 GLU A O 1
ATOM 2100 N N . ILE A 1 266 ? 13.773 11.453 -9.898 1 94.62 266 ILE A N 1
ATOM 2101 C CA . ILE A 1 266 ? 14.516 12.07 -8.805 1 94.62 266 ILE A CA 1
ATOM 2102 C C . ILE A 1 266 ? 14.688 11.062 -7.668 1 94.62 266 ILE A C 1
ATOM 2104 O O . ILE A 1 266 ? 15.773 10.945 -7.098 1 94.62 266 ILE A O 1
ATOM 2108 N N . PHE A 1 267 ? 13.656 10.359 -7.344 1 93.69 267 PHE A N 1
ATOM 2109 C CA . PHE A 1 267 ? 13.703 9.344 -6.301 1 93.69 267 PHE A CA 1
ATOM 2110 C C . PHE A 1 267 ? 14.773 8.297 -6.609 1 93.69 267 PHE A C 1
ATOM 2112 O O . PHE A 1 267 ? 15.578 7.949 -5.742 1 93.69 267 PHE A O 1
ATOM 2119 N N . GLN A 1 268 ? 14.742 7.812 -7.832 1 91.62 268 GLN A N 1
ATOM 2120 C CA . GLN A 1 268 ? 15.703 6.789 -8.234 1 91.62 268 GLN A CA 1
ATOM 2121 C C . GLN A 1 268 ? 17.141 7.309 -8.141 1 91.62 268 GLN A C 1
ATOM 2123 O O . GLN A 1 268 ? 18.031 6.578 -7.723 1 91.62 268 GLN A O 1
ATOM 2128 N N . ARG A 1 269 ? 17.281 8.531 -8.539 1 90.5 269 ARG A N 1
ATOM 2129 C CA . ARG A 1 269 ? 18.609 9.156 -8.461 1 90.5 269 ARG A CA 1
ATOM 2130 C C . ARG A 1 269 ? 19.094 9.203 -7.02 1 90.5 269 ARG A C 1
ATOM 2132 O O . ARG A 1 269 ? 20.281 8.953 -6.754 1 90.5 269 ARG A O 1
ATOM 2139 N N . GLU A 1 270 ? 18.188 9.492 -6.102 1 88 270 GLU A N 1
ATOM 2140 C CA . GLU A 1 270 ? 18.562 9.656 -4.703 1 88 270 GLU A CA 1
ATOM 2141 C C . GLU A 1 270 ? 18.766 8.305 -4.023 1 88 270 GLU A C 1
ATOM 2143 O O . GLU A 1 270 ? 19.547 8.195 -3.066 1 88 270 GLU A O 1
ATOM 2148 N N . VAL A 1 271 ? 18.094 7.309 -4.492 1 82.06 271 VAL A N 1
ATOM 2149 C CA . VAL A 1 271 ? 18.234 5.969 -3.936 1 82.06 271 VAL A CA 1
ATOM 2150 C C . VAL A 1 271 ? 19.562 5.367 -4.375 1 82.06 271 VAL A C 1
ATOM 2152 O O . VAL A 1 271 ? 20.203 4.641 -3.615 1 82.06 271 VAL A O 1
ATOM 2155 N N . ARG A 1 272 ? 20 5.613 -5.586 1 77.88 272 ARG A N 1
ATOM 2156 C CA . ARG A 1 272 ? 21.234 5.047 -6.145 1 77.88 272 ARG A CA 1
ATOM 2157 C C . ARG A 1 272 ? 22.453 5.773 -5.613 1 77.88 272 ARG A C 1
ATOM 2159 O O . ARG A 1 272 ? 23.578 5.27 -5.719 1 77.88 272 ARG A O 1
ATOM 2166 N N . ARG A 1 273 ? 22.281 6.891 -5.074 1 74.25 273 ARG A N 1
ATOM 2167 C CA . ARG A 1 273 ? 23.391 7.633 -4.5 1 74.25 273 ARG A CA 1
ATOM 2168 C C . ARG A 1 273 ? 23.891 6.969 -3.221 1 74.25 273 ARG A C 1
ATOM 2170 O O . ARG A 1 273 ? 23.094 6.441 -2.439 1 74.25 273 ARG A O 1
ATOM 2177 N N . MET B 1 1 ? -36.125 -36.188 21.969 1 27.36 1 MET B N 1
ATOM 2178 C CA . MET B 1 1 ? -35.5 -36.938 20.891 1 27.36 1 MET B CA 1
ATOM 2179 C C . MET B 1 1 ? -35.531 -36.125 19.594 1 27.36 1 MET B C 1
ATOM 2181 O O . MET B 1 1 ? -36.5 -36.156 18.859 1 27.36 1 MET B O 1
ATOM 2185 N N . SER B 1 2 ? -35.062 -34.844 19.562 1 32.81 2 SER B N 1
ATOM 2186 C CA . SER B 1 2 ? -35.156 -33.875 18.484 1 32.81 2 SER B CA 1
ATOM 2187 C C . SER B 1 2 ? -34.406 -34.344 17.25 1 32.81 2 SER B C 1
ATOM 2189 O O . SER B 1 2 ? -33.188 -34.594 17.312 1 32.81 2 SER B O 1
ATOM 2191 N N . VAL B 1 3 ? -35.156 -35.125 16.359 1 30.8 3 VAL B N 1
ATOM 2192 C CA . VAL B 1 3 ? -34.688 -35.656 15.086 1 30.8 3 VAL B CA 1
ATOM 2193 C C . VAL B 1 3 ? -34.031 -34.562 14.273 1 30.8 3 VAL B C 1
ATOM 2195 O O . VAL B 1 3 ? -34.656 -33.531 13.977 1 30.8 3 VAL B O 1
ATOM 2198 N N . VAL B 1 4 ? -32.781 -34.375 14.453 1 33.41 4 VAL B N 1
ATOM 2199 C CA . VAL B 1 4 ? -31.922 -33.531 13.625 1 33.41 4 VAL B CA 1
ATOM 2200 C C . VAL B 1 4 ? -32.25 -33.75 12.156 1 33.41 4 VAL B C 1
ATOM 2202 O O . VAL B 1 4 ? -32.094 -34.844 11.641 1 33.41 4 VAL B O 1
ATOM 2205 N N . LEU B 1 5 ? -33.312 -33.094 11.664 1 33.16 5 LEU B N 1
ATOM 2206 C CA . LEU B 1 5 ? -33.688 -33.125 10.258 1 33.16 5 LEU B CA 1
ATOM 2207 C C . LEU B 1 5 ? -32.438 -33.156 9.359 1 33.16 5 LEU B C 1
ATOM 2209 O O . LEU B 1 5 ? -31.609 -32.25 9.453 1 33.16 5 LEU B O 1
ATOM 2213 N N . ASN B 1 6 ? -32 -34.312 9.078 1 31.06 6 ASN B N 1
ATOM 2214 C CA . ASN B 1 6 ? -30.938 -34.562 8.117 1 31.06 6 ASN B CA 1
ATOM 2215 C C . ASN B 1 6 ? -31.016 -33.656 6.906 1 31.06 6 ASN B C 1
ATOM 2217 O O . ASN B 1 6 ? -32.094 -33.469 6.324 1 31.06 6 ASN B O 1
ATOM 2221 N N . ALA B 1 7 ? -30.328 -32.625 6.883 1 37.25 7 ALA B N 1
ATOM 2222 C CA . ALA B 1 7 ? -30.219 -31.734 5.727 1 37.25 7 ALA B CA 1
ATOM 2223 C C . ALA B 1 7 ? -30.391 -32.5 4.422 1 37.25 7 ALA B C 1
ATOM 2225 O O . ALA B 1 7 ? -29.953 -33.656 4.312 1 37.25 7 ALA B O 1
ATOM 2226 N N . PRO B 1 8 ? -31.422 -32.219 3.643 1 38.66 8 PRO B N 1
ATOM 2227 C CA . PRO B 1 8 ? -31.688 -32.969 2.402 1 38.66 8 PRO B CA 1
ATOM 2228 C C . PRO B 1 8 ? -30.406 -33.344 1.655 1 38.66 8 PRO B C 1
ATOM 2230 O O . PRO B 1 8 ? -29.406 -32.625 1.746 1 38.66 8 PRO B O 1
ATOM 2233 N N . VAL B 1 9 ? -30.125 -34.656 1.546 1 39.47 9 VAL B N 1
ATOM 2234 C CA . VAL B 1 9 ? -29.109 -35.219 0.669 1 39.47 9 VAL B CA 1
ATOM 2235 C C . VAL B 1 9 ? -29.25 -34.625 -0.731 1 39.47 9 VAL B C 1
ATOM 2237 O O . VAL B 1 9 ? -30.266 -34.812 -1.397 1 39.47 9 VAL B O 1
ATOM 2240 N N . PHE B 1 10 ? -28.891 -33.312 -0.941 1 39.69 10 PHE B N 1
ATOM 2241 C CA . PHE B 1 10 ? -28.812 -32.906 -2.336 1 39.69 10 PHE B CA 1
ATOM 2242 C C . PHE B 1 10 ? -28.328 -34.031 -3.219 1 39.69 10 PHE B C 1
ATOM 2244 O O . PHE B 1 10 ? -27.406 -34.75 -2.857 1 39.69 10 PHE B O 1
ATOM 2251 N N . ALA B 1 11 ? -29.234 -34.688 -3.914 1 42.66 11 ALA B N 1
ATOM 2252 C CA . ALA B 1 11 ? -28.984 -35.688 -4.965 1 42.66 11 ALA B CA 1
ATOM 2253 C C . ALA B 1 11 ? -27.609 -35.469 -5.598 1 42.66 11 ALA B C 1
ATOM 2255 O O . ALA B 1 11 ? -27.234 -34.344 -5.922 1 42.66 11 ALA B O 1
ATOM 2256 N N . GLU B 1 12 ? -26.547 -36.219 -5.383 1 44.78 12 GLU B N 1
ATOM 2257 C CA . GLU B 1 12 ? -25.203 -36.25 -5.949 1 44.78 12 GLU B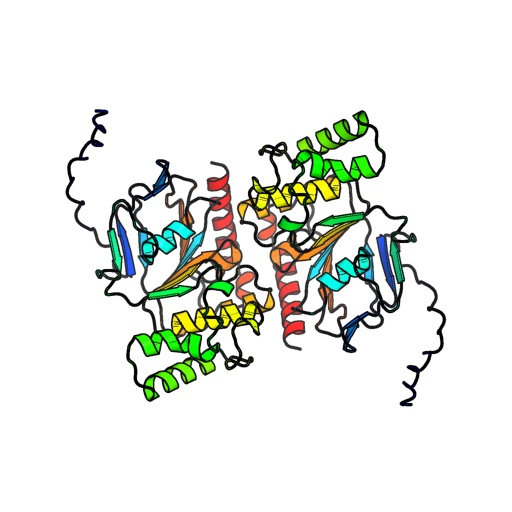 CA 1
ATOM 2258 C C . GLU B 1 12 ? -25.219 -35.938 -7.445 1 44.78 12 GLU B C 1
ATOM 2260 O O . GLU B 1 12 ? -25.453 -36.844 -8.258 1 44.78 12 GLU B O 1
ATOM 2265 N N . VAL B 1 13 ? -25.828 -34.906 -7.902 1 48.16 13 VAL B N 1
ATOM 2266 C CA . VAL B 1 13 ? -25.672 -34.594 -9.32 1 48.16 13 VAL B CA 1
ATOM 2267 C C . VAL B 1 13 ? -24.234 -34.812 -9.742 1 48.16 13 VAL B C 1
ATOM 2269 O O . VAL B 1 13 ? -23.297 -34.312 -9.102 1 48.16 13 VAL B O 1
ATOM 2272 N N . PRO B 1 14 ? -24.047 -35.906 -10.469 1 54.81 14 PRO B N 1
ATOM 2273 C CA . PRO B 1 14 ? -22.688 -36.125 -10.953 1 54.81 14 PRO B CA 1
ATOM 2274 C C . PRO B 1 14 ? -22.016 -34.844 -11.43 1 54.81 14 PRO B C 1
ATOM 2276 O O . PRO B 1 14 ? -22.688 -33.938 -11.945 1 54.81 14 PRO B O 1
ATOM 2279 N N . PRO B 1 15 ? -20.828 -34.594 -10.906 1 60.72 15 PRO B N 1
ATOM 2280 C CA . PRO B 1 15 ? -20.141 -33.375 -11.336 1 60.72 15 PRO B CA 1
ATOM 2281 C C . PRO B 1 15 ? -20.016 -33.25 -12.852 1 60.72 15 PRO B C 1
ATOM 2283 O O . PRO B 1 15 ? -19.891 -34.281 -13.539 1 60.72 15 PRO B O 1
ATOM 2286 N N . ALA B 1 16 ? 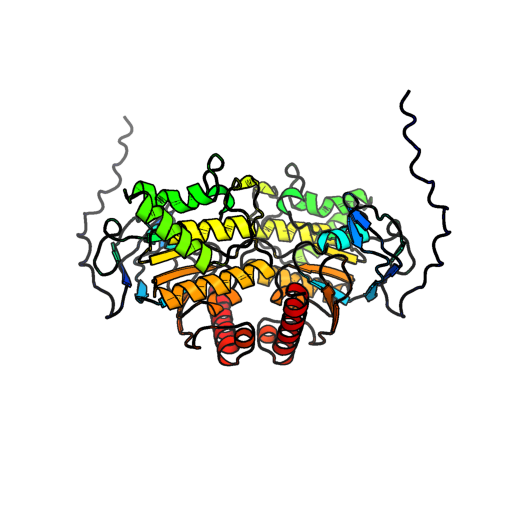-20.672 -32.312 -13.57 1 66.81 16 ALA B N 1
ATOM 2287 C CA . ALA B 1 16 ? -20.516 -32.062 -15 1 66.81 16 ALA B CA 1
ATOM 2288 C C . ALA B 1 16 ? -19.078 -32.344 -15.445 1 66.81 16 ALA B C 1
ATOM 2290 O O . ALA B 1 16 ? -18.141 -32.156 -14.68 1 66.81 16 ALA B O 1
ATOM 2291 N N . PRO B 1 17 ? -18.906 -33.031 -16.609 1 77.88 17 PRO B N 1
ATOM 2292 C CA . PRO B 1 17 ? -17.578 -33.312 -17.141 1 77.88 17 PRO B CA 1
ATOM 2293 C C . PRO B 1 17 ? -16.719 -32.062 -17.219 1 77.88 17 PRO B C 1
ATOM 2295 O O . PRO B 1 17 ? -17.219 -30.969 -17.5 1 77.88 17 PRO B O 1
ATOM 2298 N N . PHE B 1 18 ? -15.438 -32.156 -16.844 1 82.12 18 PHE B N 1
ATOM 2299 C CA . PHE B 1 18 ? -14.484 -31.062 -16.828 1 82.12 18 PHE B CA 1
ATOM 2300 C C . PHE B 1 18 ? -14.227 -30.562 -18.25 1 82.12 18 PHE B C 1
ATOM 2302 O O . PHE B 1 18 ? -13.906 -31.344 -19.141 1 82.12 18 PHE B O 1
ATOM 2309 N N . ARG B 1 19 ? -14.516 -29.484 -18.625 1 82 19 ARG B N 1
ATOM 2310 C CA . ARG B 1 19 ? -14.242 -28.844 -19.906 1 82 19 ARG B CA 1
ATOM 2311 C C . ARG B 1 19 ? -12.898 -28.125 -19.891 1 82 19 ARG B C 1
ATOM 2313 O O . ARG B 1 19 ? -12.742 -27.125 -19.188 1 82 19 ARG B O 1
ATOM 2320 N N . PRO B 1 20 ? -11.945 -28.609 -20.578 1 85.62 20 PRO B N 1
ATOM 2321 C CA . PRO B 1 20 ? -10.641 -27.953 -20.594 1 85.62 20 PRO B CA 1
ATOM 2322 C C . PRO B 1 20 ? -10.688 -26.547 -21.188 1 85.62 20 PRO B C 1
ATOM 2324 O O . PRO B 1 20 ? -11.57 -26.25 -22 1 85.62 20 PRO B O 1
ATOM 2327 N N . GLY B 1 21 ? -9.797 -25.719 -20.75 1 86.12 21 GLY B N 1
ATOM 2328 C CA . GLY B 1 21 ? -9.672 -24.391 -21.328 1 86.12 21 GLY B CA 1
ATOM 2329 C C . GLY B 1 21 ? -9 -24.406 -22.688 1 86.12 21 GLY B C 1
ATOM 2330 O O . GLY B 1 21 ? -8.625 -25.469 -23.203 1 86.12 21 GLY B O 1
ATOM 2331 N N . PRO B 1 22 ? -8.945 -23.266 -23.344 1 87.5 22 PRO B N 1
ATOM 2332 C CA . PRO B 1 22 ? -8.281 -23.172 -24.641 1 87.5 22 PRO B CA 1
ATOM 2333 C C . PRO B 1 22 ? -6.82 -23.609 -24.594 1 87.5 22 PRO B C 1
ATOM 2335 O O . PRO B 1 22 ? -6.254 -23.75 -23.5 1 87.5 22 PRO B O 1
ATOM 2338 N N . ALA B 1 23 ? -6.312 -23.828 -25.703 1 86.19 23 ALA B N 1
ATOM 2339 C CA . ALA B 1 23 ? -4.906 -24.219 -25.781 1 86.19 23 ALA B CA 1
ATOM 2340 C C . ALA B 1 23 ? -4.012 -23.172 -25.109 1 86.19 23 ALA B C 1
ATOM 2342 O O . ALA B 1 23 ? -4.215 -21.969 -25.281 1 86.19 23 ALA B O 1
ATOM 2343 N N . GLY B 1 24 ? -3.098 -23.688 -24.25 1 90 24 GLY B N 1
ATOM 2344 C CA . GLY B 1 24 ? -2.18 -22.766 -23.609 1 90 24 GLY B CA 1
ATOM 2345 C C . GLY B 1 24 ? -2.607 -22.391 -22.203 1 90 24 GLY B C 1
ATOM 2346 O O . GLY B 1 24 ? -1.93 -21.609 -21.531 1 90 24 GLY B O 1
ATOM 2347 N N . THR B 1 25 ? -3.662 -23 -21.797 1 89.5 25 THR B N 1
ATOM 2348 C CA . THR B 1 25 ? -4.152 -22.766 -20.453 1 89.5 25 THR B CA 1
ATOM 2349 C C . THR B 1 25 ? -3.369 -23.594 -19.438 1 89.5 25 THR B C 1
ATOM 2351 O O . THR B 1 25 ? -3.09 -24.766 -19.672 1 89.5 25 THR B O 1
ATOM 2354 N N . HIS B 1 26 ? -2.977 -22.938 -18.453 1 93.81 26 HIS B N 1
ATOM 2355 C CA . HIS B 1 26 ? -2.277 -23.672 -17.406 1 93.81 26 HIS B CA 1
ATOM 2356 C C . HIS B 1 26 ? -3.238 -24.094 -16.297 1 93.81 26 HIS B C 1
ATOM 2358 O O . HIS B 1 26 ? -3.234 -25.266 -15.883 1 93.81 26 HIS B O 1
ATOM 2364 N N . ILE B 1 27 ? -4.035 -23.172 -15.828 1 96.44 27 ILE B N 1
ATOM 2365 C CA . ILE B 1 27 ? -5 -23.453 -14.766 1 96.44 27 ILE B CA 1
ATOM 2366 C C . ILE B 1 27 ? -6.418 -23.328 -15.312 1 96.44 27 ILE B C 1
ATOM 2368 O O . ILE B 1 27 ? -6.789 -22.297 -15.875 1 96.44 27 ILE B O 1
ATOM 2372 N N . THR B 1 28 ? -7.184 -24.359 -15.195 1 96.81 28 THR B N 1
ATOM 2373 C CA . THR B 1 28 ? -8.578 -24.359 -15.641 1 96.81 28 THR B CA 1
ATOM 2374 C C . THR B 1 28 ? -9.516 -24.547 -14.453 1 96.81 28 THR B C 1
ATOM 2376 O O . THR B 1 28 ? -9.414 -25.516 -13.719 1 96.81 28 THR B O 1
ATOM 2379 N N . ILE B 1 29 ? -10.359 -23.578 -14.25 1 96.62 29 ILE B N 1
ATOM 2380 C CA . ILE B 1 29 ? -11.367 -23.609 -13.195 1 96.62 29 ILE B CA 1
ATOM 2381 C C . ILE B 1 29 ? -12.758 -23.781 -13.805 1 96.62 29 ILE B C 1
ATOM 2383 O O . ILE B 1 29 ? -13.148 -23.016 -14.688 1 96.62 29 ILE B O 1
ATOM 2387 N N . ARG B 1 30 ? -13.523 -24.812 -13.352 1 96.06 30 ARG B N 1
ATOM 2388 C CA . ARG B 1 30 ? -14.875 -25.062 -13.844 1 96.06 30 ARG B CA 1
ATOM 2389 C C . ARG B 1 30 ? -15.852 -25.266 -12.688 1 96.06 30 ARG B C 1
ATOM 2391 O O . ARG B 1 30 ? -15.602 -26.062 -11.789 1 96.06 30 ARG B O 1
ATOM 2398 N N . GLY B 1 31 ? -16.859 -24.438 -12.758 1 95.31 31 GLY B N 1
ATOM 2399 C CA . GLY B 1 31 ? -17.953 -24.594 -11.82 1 95.31 31 GLY B CA 1
ATOM 2400 C C . GLY B 1 31 ? -17.562 -24.281 -10.391 1 95.31 31 GLY B C 1
ATOM 2401 O O . GLY B 1 31 ? -18.125 -24.859 -9.453 1 95.31 31 GLY B O 1
ATOM 2402 N N . LEU B 1 32 ? -16.594 -23.5 -10.164 1 95.69 32 LEU B N 1
ATOM 2403 C CA . LEU B 1 32 ? -16.141 -23.188 -8.812 1 95.69 32 LEU B CA 1
ATOM 2404 C C . LEU B 1 32 ? -17.266 -22.562 -7.992 1 95.69 32 LEU B C 1
ATOM 2406 O O . LEU B 1 32 ? -17.828 -21.547 -8.391 1 95.69 32 LEU B O 1
ATOM 2410 N N . THR B 1 33 ? -17.641 -23.188 -6.953 1 95.88 33 THR B N 1
ATOM 2411 C CA . THR B 1 33 ? -18.688 -22.719 -6.055 1 95.88 33 THR B CA 1
ATOM 2412 C C . THR B 1 33 ? -18.188 -22.688 -4.613 1 95.88 33 THR B C 1
ATOM 2414 O O . THR B 1 33 ? -17.531 -23.625 -4.16 1 95.88 33 THR B O 1
ATOM 2417 N N . LYS B 1 34 ? -18.328 -21.656 -3.969 1 96 34 LYS B N 1
ATOM 2418 C CA . LYS B 1 34 ? -17.906 -21.469 -2.58 1 96 34 LYS B CA 1
ATOM 2419 C C . LYS B 1 34 ? -18.922 -20.609 -1.816 1 96 34 LYS B C 1
ATOM 2421 O O . LYS B 1 34 ? -19.328 -19.547 -2.283 1 96 34 LYS B O 1
ATOM 2426 N N . TYR B 1 35 ? -19.375 -21.062 -0.688 1 93.81 35 TYR B N 1
ATOM 2427 C CA . TYR B 1 35 ? -20.266 -20.344 0.221 1 93.81 35 TYR B CA 1
ATOM 2428 C C . TYR B 1 35 ? -19.578 -20.078 1.557 1 93.81 35 TYR B C 1
ATOM 2430 O O . TYR B 1 35 ? -18.781 -20.906 2.025 1 93.81 35 TYR B O 1
ATOM 2438 N N . PHE B 1 36 ? -19.734 -18.922 2.061 1 88.44 36 PHE B N 1
ATOM 2439 C CA . PHE B 1 36 ? -19.328 -18.641 3.432 1 88.44 36 PHE B CA 1
ATOM 2440 C C . PHE B 1 36 ? -20.531 -18.344 4.312 1 88.44 36 PHE B C 1
ATOM 2442 O O . PHE B 1 36 ? -21.266 -17.391 4.07 1 88.44 36 PHE B O 1
ATOM 2449 N N . ALA B 1 37 ? -20.672 -19.047 5.387 1 86.31 37 ALA B N 1
ATOM 2450 C CA . ALA B 1 37 ? -21.797 -18.906 6.312 1 86.31 37 ALA B CA 1
ATOM 2451 C C . ALA B 1 37 ? -23.109 -18.781 5.562 1 86.31 37 ALA B C 1
ATOM 2453 O O . ALA B 1 37 ? -23.922 -17.891 5.852 1 86.31 37 ALA B O 1
ATOM 2454 N N . GLY B 1 38 ? -23.266 -19.562 4.5 1 86.5 38 GLY B N 1
ATOM 2455 C CA . GLY B 1 38 ? -24.516 -19.609 3.756 1 86.5 38 GLY B CA 1
ATOM 2456 C C . GLY B 1 38 ? -24.609 -18.562 2.672 1 86.5 38 GLY B C 1
ATOM 2457 O O . GLY B 1 38 ? -25.547 -18.562 1.866 1 86.5 38 GLY B O 1
ATOM 2458 N N . TRP B 1 39 ? -23.625 -17.703 2.58 1 90.06 39 TRP B N 1
ATOM 2459 C CA . TRP B 1 39 ? -23.641 -16.641 1.581 1 90.06 39 TRP B CA 1
ATOM 2460 C C . TRP B 1 39 ? -22.734 -16.969 0.404 1 90.06 39 TRP B C 1
ATOM 2462 O O . TRP B 1 39 ? -21.625 -17.453 0.594 1 90.06 39 TRP B O 1
ATOM 2472 N N . PRO B 1 40 ? -23.281 -16.859 -0.756 1 92.38 40 PRO B N 1
ATOM 2473 C CA . PRO B 1 40 ? -22.484 -17.203 -1.938 1 92.38 40 PRO B CA 1
ATOM 2474 C C . PRO B 1 40 ? -21.344 -16.234 -2.174 1 92.38 40 PRO B C 1
ATOM 2476 O O . PRO B 1 40 ? -21.531 -15.008 -2.141 1 92.38 40 PRO B O 1
ATOM 2479 N N . LEU B 1 41 ? -20.188 -16.703 -2.391 1 95.12 41 LEU B N 1
ATOM 2480 C CA . LEU B 1 41 ? -19.031 -15.945 -2.842 1 95.12 41 LEU B CA 1
ATOM 2481 C C . LEU B 1 41 ? -18.766 -16.188 -4.324 1 95.12 41 LEU B C 1
ATOM 2483 O O . LEU B 1 41 ? -18.812 -15.25 -5.129 1 95.12 41 LEU B O 1
ATOM 2487 N N . TYR B 1 42 ? -18.625 -17.438 -4.617 1 96 42 TYR B N 1
ATOM 2488 C CA . TYR B 1 42 ? -18.516 -17.891 -6 1 96 42 TYR B CA 1
ATOM 2489 C C . TYR B 1 42 ? -19.594 -18.906 -6.332 1 96 42 TYR B C 1
ATOM 2491 O O . TYR B 1 42 ? -19.859 -19.812 -5.535 1 96 42 TYR B O 1
ATOM 2499 N N . GLU B 1 43 ? -20.266 -18.672 -7.496 1 95.62 43 GLU B N 1
ATOM 2500 C CA . GLU B 1 43 ? -21.266 -19.609 -7.996 1 95.62 43 GLU B CA 1
ATOM 2501 C C . GLU B 1 43 ? -21.016 -19.953 -9.461 1 95.62 43 GLU B C 1
ATOM 2503 O O . GLU B 1 43 ? -21.188 -19.109 -10.344 1 95.62 43 GLU B O 1
ATOM 2508 N N . ASN B 1 44 ? -20.641 -21.25 -9.68 1 94.69 44 ASN B N 1
ATOM 2509 C CA . ASN B 1 44 ? -20.359 -21.719 -11.031 1 94.69 44 ASN B CA 1
ATOM 2510 C C . ASN B 1 44 ? -19.359 -20.828 -11.75 1 94.69 44 ASN B C 1
ATOM 2512 O O . ASN B 1 44 ? -19.609 -20.391 -12.875 1 94.69 44 ASN B O 1
ATOM 2516 N N . PHE B 1 45 ? -18.297 -20.531 -11.031 1 96 45 PHE B N 1
ATOM 2517 C CA . PHE B 1 45 ? -17.266 -19.609 -11.516 1 96 45 PHE B CA 1
ATOM 2518 C C . PHE B 1 45 ? -16.266 -20.344 -12.391 1 96 45 PHE B C 1
ATOM 2520 O O . PHE B 1 45 ? -15.633 -21.312 -11.961 1 96 45 PHE B O 1
ATOM 2527 N N . ASP B 1 46 ? -16.172 -19.922 -13.672 1 96.12 46 ASP B N 1
ATOM 2528 C CA . ASP B 1 46 ? -15.227 -20.484 -14.633 1 96.12 46 ASP B CA 1
ATOM 2529 C C . ASP B 1 46 ? -14.109 -19.484 -14.945 1 96.12 46 ASP B C 1
ATOM 2531 O O . ASP B 1 46 ? -14.359 -18.281 -15.07 1 96.12 46 ASP B O 1
ATOM 2535 N N . LEU B 1 47 ? -12.891 -20 -15.023 1 96.56 47 LEU B N 1
ATOM 2536 C CA . LEU B 1 47 ? -11.75 -19.141 -15.312 1 96.56 47 LEU B CA 1
ATOM 2537 C C . LEU B 1 47 ? -10.617 -19.938 -15.938 1 96.56 47 LEU B C 1
ATOM 2539 O O . LEU B 1 47 ? -10.367 -21.078 -15.555 1 96.56 47 LEU B O 1
ATOM 2543 N N . ASP B 1 48 ? -9.977 -19.375 -16.922 1 97.06 48 ASP B N 1
ATOM 2544 C CA . ASP B 1 48 ? -8.789 -19.938 -17.547 1 97.06 48 ASP B CA 1
ATOM 2545 C C . ASP B 1 48 ? -7.578 -19.031 -17.344 1 97.06 48 ASP B C 1
ATOM 2547 O O . ASP B 1 48 ? -7.609 -17.859 -17.703 1 97.06 48 ASP B O 1
ATOM 2551 N N . ILE B 1 49 ? -6.559 -19.562 -16.781 1 97.12 49 ILE B N 1
ATOM 2552 C CA . ILE B 1 49 ? -5.309 -18.828 -16.609 1 97.12 49 ILE B CA 1
ATOM 2553 C C . ILE B 1 49 ? -4.266 -19.344 -17.594 1 97.12 49 ILE B C 1
ATOM 2555 O O . ILE B 1 49 ? -3.912 -20.531 -17.578 1 97.12 49 ILE B O 1
ATOM 2559 N N . PRO B 1 50 ? -3.756 -18.516 -18.422 1 97.38 50 PRO B N 1
ATOM 2560 C CA . PRO B 1 50 ? -2.822 -18.969 -19.453 1 97.38 50 PRO B CA 1
ATOM 2561 C C . PRO B 1 50 ? -1.469 -19.391 -18.891 1 97.38 50 PRO B C 1
ATOM 2563 O O . PRO B 1 50 ? -1.009 -18.812 -17.891 1 97.38 50 PRO B O 1
ATOM 2566 N N . LYS B 1 51 ? -0.835 -20.328 -19.578 1 96.62 51 LYS B N 1
ATOM 2567 C CA . LYS B 1 51 ? 0.479 -20.844 -19.203 1 96.62 51 LYS B CA 1
ATOM 2568 C C . LYS B 1 51 ? 1.577 -19.828 -19.531 1 96.62 51 LYS B C 1
ATOM 2570 O O . LYS B 1 51 ? 1.551 -19.203 -20.594 1 96.62 51 LYS B O 1
ATOM 2575 N N . GLY B 1 52 ? 2.412 -19.672 -18.609 1 96.38 52 GLY B N 1
ATOM 2576 C CA . GLY B 1 52 ? 3.566 -18.812 -18.844 1 96.38 52 GLY B CA 1
ATOM 2577 C C . GLY B 1 52 ? 3.215 -17.344 -18.922 1 96.38 52 GLY B C 1
ATOM 2578 O O . GLY B 1 52 ? 3.836 -16.594 -19.672 1 96.38 52 GLY B O 1
ATOM 2579 N N . LYS B 1 53 ? 2.18 -16.953 -18.25 1 97.56 53 LYS B N 1
ATOM 2580 C CA . LYS B 1 53 ? 1.758 -15.555 -18.188 1 97.56 53 LYS B CA 1
ATOM 2581 C C . LYS B 1 53 ? 1.544 -15.109 -16.734 1 97.56 53 LYS B C 1
ATOM 2583 O O . LYS B 1 53 ? 1.413 -15.945 -15.844 1 97.56 53 LYS B O 1
ATOM 2588 N N . ILE B 1 54 ? 1.615 -13.852 -16.578 1 97.75 54 ILE B N 1
ATOM 2589 C CA . ILE B 1 54 ? 1.285 -13.266 -15.281 1 97.75 54 ILE B CA 1
ATOM 2590 C C . ILE B 1 54 ? -0.14 -12.719 -15.312 1 97.75 54 ILE B C 1
ATOM 2592 O O . ILE B 1 54 ? -0.446 -11.805 -16.094 1 97.75 54 ILE B O 1
ATOM 2596 N N . VAL B 1 55 ? -0.991 -13.336 -14.508 1 98.31 55 VAL B N 1
ATOM 2597 C CA . VAL B 1 55 ? -2.365 -12.859 -14.391 1 98.31 55 VAL B CA 1
ATOM 2598 C C . VAL B 1 55 ? -2.561 -12.172 -13.039 1 98.31 55 VAL B C 1
ATOM 2600 O O . VAL B 1 55 ? -2.283 -12.758 -11.992 1 98.31 55 VAL B O 1
ATOM 2603 N N . SER B 1 56 ? -2.953 -10.898 -13.062 1 97.94 56 SER B N 1
ATOM 2604 C CA . SER B 1 56 ? -3.248 -10.164 -11.836 1 97.94 56 SER B CA 1
ATOM 2605 C C . SER B 1 56 ? -4.75 -10.117 -11.57 1 97.94 56 SER B C 1
ATOM 2607 O O . SER B 1 56 ? -5.543 -9.969 -12.5 1 97.94 56 SER B O 1
ATOM 2609 N N . VAL B 1 57 ? -5.082 -10.336 -10.367 1 97.31 57 VAL B N 1
ATOM 2610 C CA . VAL B 1 57 ? -6.48 -10.289 -9.938 1 97.31 57 VAL B CA 1
ATOM 2611 C C . VAL B 1 57 ? -6.75 -8.984 -9.195 1 97.31 57 VAL B C 1
ATOM 2613 O O . VAL B 1 57 ? -6.082 -8.68 -8.203 1 97.31 57 VAL B O 1
ATOM 2616 N N . PHE B 1 58 ? -7.676 -8.305 -9.688 1 95.88 58 PHE B N 1
ATOM 2617 C CA . PHE B 1 58 ? -8.078 -7.039 -9.078 1 95.88 58 PHE B CA 1
ATOM 2618 C C . PHE B 1 58 ? -9.594 -6.961 -8.953 1 95.88 58 PHE B C 1
ATOM 2620 O O . PHE B 1 58 ? -10.32 -7.508 -9.781 1 95.88 58 PHE B O 1
ATOM 2627 N N . GLY B 1 59 ? -10.078 -6.312 -7.871 1 93.12 59 GLY B N 1
ATOM 2628 C CA . GLY B 1 59 ? -11.508 -6.215 -7.629 1 93.12 59 GLY B CA 1
ATOM 2629 C C . GLY B 1 59 ? -11.844 -5.527 -6.316 1 93.12 59 GLY B C 1
ATOM 2630 O O . GLY B 1 59 ? -10.945 -5.164 -5.555 1 93.12 59 GLY B O 1
ATOM 2631 N N . PRO B 1 60 ? -13.125 -5.344 -6.113 1 90.06 60 PRO B N 1
ATOM 2632 C CA . PRO B 1 60 ? -13.555 -4.645 -4.902 1 90.06 60 PRO B CA 1
ATOM 2633 C C . PRO B 1 60 ? -13.258 -5.43 -3.627 1 90.06 60 PRO B C 1
ATOM 2635 O O . PRO B 1 60 ? -12.945 -6.621 -3.689 1 90.06 60 PRO B O 1
ATOM 2638 N N . ASN B 1 61 ? -13.352 -4.734 -2.561 1 84.31 61 ASN B N 1
ATOM 2639 C CA . ASN B 1 61 ? -13.109 -5.367 -1.268 1 84.31 61 ASN B CA 1
ATOM 2640 C C . ASN B 1 61 ? -14.148 -6.445 -0.972 1 84.31 61 ASN B C 1
ATOM 2642 O O . ASN B 1 61 ? -15.344 -6.25 -1.224 1 84.31 61 ASN B O 1
ATOM 2646 N N . GLY B 1 62 ? -13.68 -7.527 -0.52 1 85.56 62 GLY B N 1
ATOM 2647 C CA . GLY B 1 62 ? -14.578 -8.578 -0.083 1 85.56 62 GLY B CA 1
ATOM 2648 C C . GLY B 1 62 ? -15.086 -9.445 -1.224 1 85.56 62 GLY B C 1
ATOM 2649 O O . GLY B 1 62 ? -15.891 -10.352 -1.012 1 85.56 62 GLY B O 1
ATOM 2650 N N . CYS B 1 63 ? -14.555 -9.188 -2.396 1 90.69 63 CYS B N 1
ATOM 2651 C CA . CYS B 1 63 ? -15.078 -9.945 -3.525 1 90.69 63 CYS B CA 1
ATOM 2652 C C . CYS B 1 63 ? -14.492 -11.352 -3.551 1 90.69 63 CYS B C 1
ATOM 2654 O O . CYS B 1 63 ? -14.938 -12.203 -4.328 1 90.69 63 CYS B O 1
ATOM 2656 N N . GLY B 1 64 ? -13.453 -11.625 -2.781 1 92.56 64 GLY B N 1
ATOM 2657 C CA . GLY B 1 64 ? -12.953 -12.984 -2.654 1 92.56 64 GLY B CA 1
ATOM 2658 C C . GLY B 1 64 ? -11.641 -13.211 -3.379 1 92.56 64 GLY B C 1
ATOM 2659 O O . GLY B 1 64 ? -11.336 -14.328 -3.783 1 92.56 64 GLY B O 1
ATOM 2660 N N . LYS B 1 65 ? -10.844 -12.211 -3.684 1 95.06 65 LYS B N 1
ATOM 2661 C CA . LYS B 1 65 ? -9.57 -12.352 -4.379 1 95.06 65 LYS B CA 1
ATOM 2662 C C . LYS B 1 65 ? -8.656 -13.344 -3.666 1 95.06 65 LYS B C 1
ATOM 2664 O O . LYS B 1 65 ? -8.141 -14.273 -4.289 1 95.06 65 LYS B O 1
ATOM 2669 N N . SER B 1 66 ? -8.539 -13.094 -2.35 1 92.88 66 SER B N 1
ATOM 2670 C CA . SER B 1 66 ? -7.695 -13.984 -1.561 1 92.88 66 SER B CA 1
ATOM 2671 C C . SER B 1 66 ? -8.297 -15.383 -1.468 1 92.88 66 SER B C 1
ATOM 2673 O O . SER B 1 66 ? -7.574 -16.375 -1.486 1 92.88 66 SER B O 1
ATOM 2675 N N . THR B 1 67 ? -9.602 -15.414 -1.385 1 94.75 67 THR B N 1
ATOM 2676 C CA . THR B 1 67 ? -10.266 -16.719 -1.363 1 94.75 67 THR B CA 1
ATOM 2677 C C . THR B 1 67 ? -10.008 -17.469 -2.666 1 94.75 67 THR B C 1
ATOM 2679 O O . THR B 1 67 ? -9.742 -18.672 -2.648 1 94.75 67 THR B O 1
ATOM 2682 N N . LEU B 1 68 ? -10.086 -16.766 -3.736 1 96.69 68 LEU B N 1
ATOM 2683 C CA . LEU B 1 68 ? -9.859 -17.375 -5.039 1 96.69 68 LEU B CA 1
ATOM 2684 C C . LEU B 1 68 ? -8.461 -17.984 -5.121 1 96.69 68 LEU B C 1
ATOM 2686 O O . LEU B 1 68 ? -8.305 -19.156 -5.434 1 96.69 68 LEU B O 1
ATOM 2690 N N . ILE B 1 69 ? -7.438 -17.188 -4.805 1 96.5 69 ILE B N 1
ATOM 2691 C CA . ILE B 1 69 ? -6.055 -17.641 -4.926 1 96.5 69 ILE B CA 1
ATOM 2692 C C . ILE B 1 69 ? -5.793 -18.781 -3.953 1 96.5 69 ILE B C 1
ATOM 2694 O O . ILE B 1 69 ? -5.082 -19.734 -4.281 1 96.5 69 ILE B O 1
ATOM 2698 N N . ASN B 1 70 ? -6.438 -18.766 -2.785 1 96.06 70 ASN B N 1
ATOM 2699 C CA . ASN B 1 70 ? -6.27 -19.828 -1.794 1 96.06 70 ASN B CA 1
ATOM 2700 C C . ASN B 1 70 ? -6.949 -21.125 -2.232 1 96.06 70 ASN B C 1
ATOM 2702 O O . ASN B 1 70 ? -6.434 -22.219 -1.992 1 96.06 70 ASN B O 1
ATOM 2706 N N . MET B 1 71 ? -8.086 -20.969 -2.857 1 96.88 71 MET B N 1
ATOM 2707 C CA . MET B 1 71 ? -8.773 -22.156 -3.365 1 96.88 71 MET B CA 1
ATOM 2708 C C . MET B 1 71 ? -7.984 -22.797 -4.496 1 96.88 71 MET B C 1
ATOM 2710 O O . MET B 1 71 ? -7.809 -24.016 -4.512 1 96.88 71 MET B O 1
ATOM 2714 N N . VAL B 1 72 ? -7.457 -21.953 -5.375 1 96.81 72 VAL B N 1
ATOM 2715 C CA . VAL B 1 72 ? -6.688 -22.469 -6.5 1 96.81 72 VAL B CA 1
ATOM 2716 C C . VAL B 1 72 ? -5.41 -23.141 -5.996 1 96.81 72 VAL B C 1
ATOM 2718 O O . VAL B 1 72 ? -5.004 -24.188 -6.504 1 96.81 72 VAL B O 1
ATOM 2721 N N . ALA B 1 73 ? -4.824 -22.562 -4.965 1 96.06 73 ALA B N 1
ATOM 2722 C CA . ALA B 1 73 ? -3.588 -23.094 -4.391 1 96.06 73 ALA B CA 1
ATOM 2723 C C . ALA B 1 73 ? -3.867 -24.281 -3.479 1 96.06 73 ALA B C 1
ATOM 2725 O O . ALA B 1 73 ? -2.938 -24.922 -2.975 1 96.06 73 ALA B O 1
ATOM 2726 N N . GLY B 1 74 ? -5.133 -24.547 -3.15 1 95.25 74 GLY B N 1
ATOM 2727 C CA . GLY B 1 74 ? -5.5 -25.703 -2.342 1 95.25 74 GLY B CA 1
ATOM 2728 C C . GLY B 1 74 ? -5.43 -25.422 -0.852 1 95.25 74 GLY B C 1
ATOM 2729 O O . GLY B 1 74 ? -5.441 -26.359 -0.045 1 95.25 74 GLY B O 1
ATOM 2730 N N . LEU B 1 75 ? -5.371 -24.203 -0.444 1 93.75 75 LEU B N 1
ATOM 2731 C CA . LEU B 1 75 ? -5.27 -23.812 0.96 1 93.75 75 LEU B CA 1
ATOM 2732 C C . LEU B 1 75 ? -6.652 -23.719 1.598 1 93.75 75 LEU B C 1
ATOM 2734 O O . LEU B 1 75 ? -6.777 -23.75 2.824 1 93.75 75 LEU B O 1
ATOM 2738 N N . ILE B 1 76 ? -7.668 -23.516 0.762 1 94.5 76 ILE B N 1
ATOM 2739 C CA . ILE B 1 76 ? -9.062 -23.5 1.176 1 94.5 76 ILE B CA 1
ATOM 2740 C C . ILE B 1 76 ? -9.867 -24.469 0.314 1 94.5 76 ILE B C 1
ATOM 2742 O O . ILE B 1 76 ? -9.703 -24.5 -0.907 1 94.5 76 ILE B O 1
ATOM 2746 N N . PRO B 1 77 ? -10.688 -25.297 0.937 1 94.75 77 PRO B N 1
ATOM 2747 C CA . PRO B 1 77 ? -11.492 -26.234 0.147 1 94.75 77 PRO B CA 1
ATOM 2748 C C . PRO B 1 77 ? -12.578 -25.531 -0.666 1 94.75 77 PRO B C 1
ATOM 2750 O O . PRO B 1 77 ? -13.078 -24.484 -0.26 1 94.75 77 PRO B O 1
ATOM 2753 N N . ILE B 1 78 ? -12.93 -26.094 -1.742 1 95.12 78 ILE B N 1
ATOM 2754 C CA . ILE B 1 78 ? -14.047 -25.625 -2.562 1 95.12 78 ILE B CA 1
ATOM 2755 C C . ILE B 1 78 ? -15.297 -26.438 -2.244 1 95.12 78 ILE B C 1
ATOM 2757 O O . ILE B 1 78 ? -15.211 -27.578 -1.792 1 95.12 78 ILE B O 1
ATOM 2761 N N . ASP B 1 79 ? -16.469 -25.828 -2.432 1 95.12 79 ASP B N 1
ATOM 2762 C CA . ASP B 1 79 ? -17.719 -26.531 -2.176 1 95.12 79 ASP B CA 1
ATOM 2763 C C . ASP B 1 79 ? -18.141 -27.359 -3.387 1 95.12 79 ASP B C 1
ATOM 2765 O O . ASP B 1 79 ? -18.719 -28.438 -3.238 1 95.12 79 ASP B O 1
ATOM 2769 N N . ALA B 1 80 ? -17.906 -26.844 -4.535 1 94.94 80 ALA B N 1
ATOM 2770 C CA . ALA B 1 80 ? -18.188 -27.547 -5.781 1 94.94 80 ALA B CA 1
ATOM 2771 C C . ALA B 1 80 ? -17.312 -27.016 -6.918 1 94.94 80 ALA B C 1
ATOM 2773 O O . ALA B 1 80 ? -16.781 -25.906 -6.844 1 94.94 80 ALA B O 1
ATOM 2774 N N . GLY B 1 81 ? -17.125 -27.859 -7.895 1 95.12 81 GLY B N 1
ATOM 2775 C CA . GLY B 1 81 ? -16.328 -27.5 -9.055 1 95.12 81 GLY B CA 1
ATOM 2776 C C . GLY B 1 81 ? -15 -28.234 -9.125 1 95.12 81 GLY B C 1
ATOM 2777 O O . GLY B 1 81 ? -14.781 -29.203 -8.398 1 95.12 81 GLY B O 1
ATOM 2778 N N . GLN B 1 82 ? -14.211 -27.781 -10.156 1 95.19 82 GLN B N 1
ATOM 2779 C CA . GLN B 1 82 ? -12.922 -28.438 -10.367 1 95.19 82 GLN B CA 1
ATOM 2780 C C . GLN B 1 82 ? -11.859 -27.438 -10.797 1 95.19 82 GLN B C 1
ATOM 2782 O O . GLN B 1 82 ? -12.141 -26.5 -11.539 1 95.19 82 GLN B O 1
ATOM 2787 N N . ILE B 1 83 ? -10.703 -27.672 -10.312 1 96.06 83 ILE B N 1
ATOM 2788 C CA . ILE B 1 83 ? -9.523 -26.891 -10.688 1 96.06 83 ILE B CA 1
ATOM 2789 C C . ILE B 1 83 ? -8.414 -27.828 -11.164 1 96.06 83 ILE B C 1
ATOM 2791 O O . ILE B 1 83 ? -8.016 -28.75 -10.445 1 96.06 83 ILE B O 1
ATOM 2795 N N . LEU B 1 84 ? -7.945 -27.625 -12.328 1 95.56 84 LEU B N 1
ATOM 2796 C CA . LEU B 1 84 ? -6.875 -28.453 -12.867 1 95.56 84 LEU B CA 1
ATOM 2797 C C . LEU B 1 84 ? -5.703 -27.594 -13.336 1 95.56 84 LEU B C 1
ATOM 2799 O O . LEU B 1 84 ? -5.895 -26.453 -13.742 1 95.56 84 LEU B O 1
ATOM 2803 N N . PHE B 1 85 ? -4.527 -28.156 -13.242 1 95.62 85 PHE B N 1
ATOM 2804 C CA . PHE B 1 85 ? -3.279 -27.547 -13.688 1 95.62 85 PHE B CA 1
ATOM 2805 C C . PHE B 1 85 ? -2.701 -28.312 -14.875 1 95.62 85 PHE B C 1
ATOM 2807 O O . PHE B 1 85 ? -2.109 -29.375 -14.703 1 95.62 85 PHE B O 1
ATOM 2814 N N . ASP B 1 86 ? -2.822 -27.75 -16 1 91.69 86 ASP B N 1
ATOM 2815 C CA . ASP B 1 86 ? -2.385 -28.469 -17.203 1 91.69 86 ASP B CA 1
ATOM 2816 C C . ASP B 1 86 ? -2.916 -29.906 -17.203 1 91.69 86 ASP B C 1
ATOM 2818 O O . ASP B 1 86 ? -2.152 -30.859 -17.391 1 91.69 86 ASP B O 1
ATOM 2822 N N . GLY B 1 87 ? -4.18 -29.969 -16.75 1 88.56 87 GLY B N 1
ATOM 2823 C CA . GLY B 1 87 ? -4.852 -31.25 -16.766 1 88.56 87 GLY B CA 1
ATOM 2824 C C . GLY B 1 87 ? -4.543 -32.094 -15.539 1 88.56 87 GLY B C 1
ATOM 2825 O O . GLY B 1 87 ? -5.156 -33.156 -15.336 1 88.56 87 GLY B O 1
ATOM 2826 N N . LYS B 1 88 ? -3.602 -31.641 -14.781 1 92 88 LYS B N 1
ATOM 2827 C CA . LYS B 1 88 ? -3.215 -32.344 -13.57 1 92 88 LYS B CA 1
ATOM 2828 C C . LYS B 1 88 ? -3.932 -31.781 -12.344 1 92 88 LYS B C 1
ATOM 2830 O O . LYS B 1 88 ? -4.422 -30.656 -12.375 1 92 88 LYS B O 1
ATOM 2835 N N . SER B 1 89 ? -3.91 -32.656 -11.344 1 91.31 89 SER B N 1
ATOM 2836 C CA . SER B 1 89 ? -4.43 -32.156 -10.07 1 91.31 89 SER B CA 1
ATOM 2837 C C . SER B 1 89 ? -3.387 -31.344 -9.32 1 91.31 89 SER B C 1
ATOM 2839 O O . SER B 1 89 ? -2.217 -31.312 -9.711 1 91.31 89 SER B O 1
ATOM 2841 N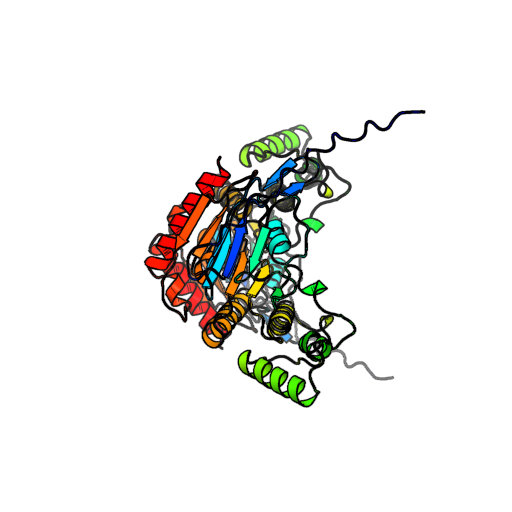 N . LEU B 1 90 ? -3.861 -30.703 -8.359 1 92.25 90 LEU B N 1
ATOM 2842 C CA . LEU B 1 90 ? -2.984 -29.859 -7.539 1 92.25 90 LEU B CA 1
ATOM 2843 C C . LEU B 1 90 ? -1.864 -30.703 -6.922 1 92.25 90 LEU B C 1
ATOM 2845 O O . LEU B 1 90 ? -0.728 -30.234 -6.816 1 92.25 90 LEU B O 1
ATOM 2849 N N . LYS B 1 91 ? -2.15 -31.906 -6.582 1 91 91 LYS B N 1
ATOM 2850 C CA . LYS B 1 91 ? -1.186 -32.781 -5.934 1 91 91 LYS B CA 1
ATOM 2851 C C . LYS B 1 91 ? -0.017 -33.125 -6.863 1 91 91 LYS B C 1
ATOM 2853 O O . LYS B 1 91 ? 1.089 -33.406 -6.402 1 91 91 LYS B O 1
ATOM 2858 N N . ASP B 1 92 ? -0.318 -33.062 -8.094 1 93.88 92 ASP B N 1
ATOM 2859 C CA . ASP B 1 92 ? 0.693 -33.406 -9.086 1 93.88 92 ASP B CA 1
ATOM 2860 C C . ASP B 1 92 ? 1.357 -32.156 -9.672 1 93.88 92 ASP B C 1
ATOM 2862 O O . ASP B 1 92 ? 2.047 -32.25 -10.688 1 93.88 92 ASP B O 1
ATOM 2866 N N . THR B 1 93 ? 1.091 -31.062 -9.078 1 94.38 93 THR B N 1
ATOM 2867 C CA . THR B 1 93 ? 1.616 -29.797 -9.578 1 94.38 93 THR B CA 1
ATOM 2868 C C . THR B 1 93 ? 2.484 -29.109 -8.523 1 94.38 93 THR B C 1
ATOM 2870 O O . THR B 1 93 ? 2.092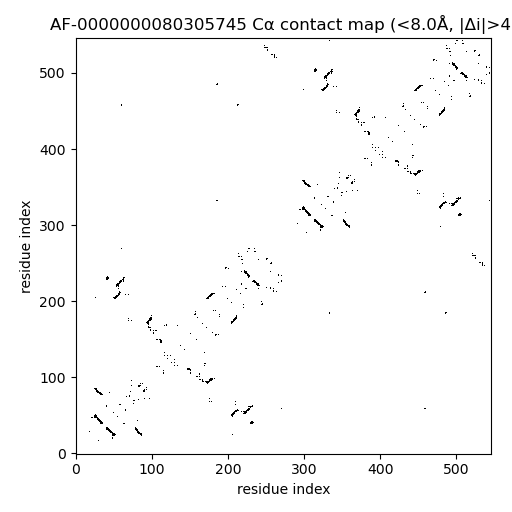 -29.016 -7.363 1 94.38 93 THR B O 1
ATOM 2873 N N . LYS B 1 94 ? 3.691 -28.719 -8.93 1 93.81 94 LYS B N 1
ATOM 2874 C CA . LYS B 1 94 ? 4.57 -27.984 -8.023 1 93.81 94 LYS B CA 1
ATOM 2875 C C . LYS B 1 94 ? 4.207 -26.5 -7.98 1 93.81 94 LYS B C 1
ATOM 2877 O O . LYS B 1 94 ? 4.332 -25.812 -8.984 1 93.81 94 LYS B O 1
ATOM 2882 N N . ILE B 1 95 ? 3.77 -26.078 -6.824 1 95.12 95 ILE B N 1
ATOM 2883 C CA . ILE B 1 95 ? 3.334 -24.688 -6.734 1 95.12 95 ILE B CA 1
ATOM 2884 C C . ILE B 1 95 ? 4.168 -23.953 -5.688 1 95.12 95 ILE B C 1
ATOM 2886 O O . ILE B 1 95 ? 4.762 -24.578 -4.805 1 95.12 95 ILE B O 1
ATOM 2890 N N . GLY B 1 96 ? 4.359 -22.672 -5.891 1 95.56 96 GLY B N 1
ATOM 2891 C CA . GLY B 1 96 ? 4.883 -21.75 -4.898 1 95.56 96 GLY B CA 1
ATOM 2892 C C . GLY B 1 96 ? 3.855 -20.734 -4.426 1 95.56 96 GLY B C 1
ATOM 2893 O O . GLY B 1 96 ? 2.973 -20.344 -5.191 1 95.56 96 GLY B O 1
ATOM 2894 N N . TYR B 1 97 ? 4.027 -20.375 -3.135 1 95.25 97 TYR B N 1
ATOM 2895 C CA . TYR B 1 97 ? 3.066 -19.438 -2.576 1 95.25 97 TYR B CA 1
ATOM 2896 C C . TYR B 1 97 ? 3.766 -18.391 -1.714 1 95.25 97 TYR B C 1
ATOM 2898 O O . TYR B 1 97 ? 4.578 -18.734 -0.852 1 95.25 97 TYR B O 1
ATOM 2906 N N . VAL B 1 98 ? 3.463 -17.156 -2.09 1 94.31 98 VAL B N 1
ATOM 2907 C CA . VAL B 1 98 ? 3.898 -16.031 -1.271 1 94.31 98 VAL B CA 1
ATOM 2908 C C . VAL B 1 98 ? 2.695 -15.406 -0.559 1 94.31 98 VAL B C 1
ATOM 2910 O O . VAL B 1 98 ? 1.797 -14.867 -1.204 1 94.31 98 VAL B O 1
ATOM 2913 N N . PHE B 1 99 ? 2.766 -15.406 0.743 1 90.06 99 PHE B N 1
ATOM 2914 C CA . PH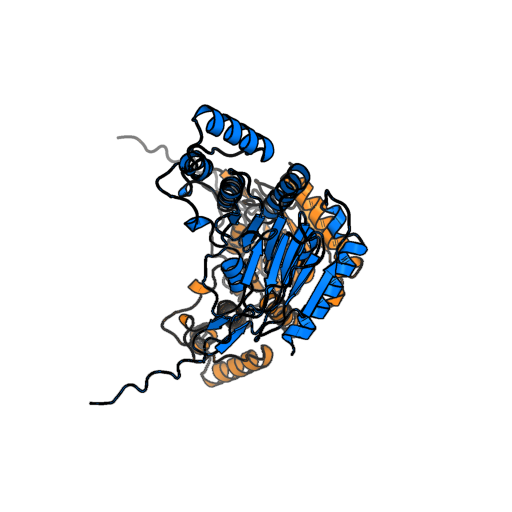E B 1 99 ? 1.646 -14.961 1.562 1 90.06 99 PHE B CA 1
ATOM 2915 C C . PHE B 1 99 ? 1.708 -13.453 1.788 1 90.06 99 PHE B C 1
ATOM 2917 O O . PHE B 1 99 ? 2.789 -12.859 1.764 1 90.06 99 PHE B O 1
ATOM 2924 N N . GLN B 1 100 ? 0.487 -12.93 1.995 1 84.12 100 GLN B N 1
ATOM 2925 C CA . GLN B 1 100 ? 0.401 -11.516 2.34 1 84.12 100 GLN B CA 1
ATOM 2926 C C . GLN B 1 100 ? 1.15 -11.219 3.637 1 84.12 100 GLN B C 1
ATOM 2928 O O . GLN B 1 100 ? 1.9 -10.242 3.717 1 84.12 100 GLN B O 1
ATOM 2933 N N . ASN B 1 101 ? 0.924 -11.984 4.605 1 80.38 101 ASN B N 1
ATOM 2934 C CA . ASN B 1 101 ? 1.628 -11.828 5.875 1 80.38 101 ASN B CA 1
ATOM 2935 C C . ASN B 1 101 ? 2.973 -12.555 5.859 1 80.38 101 ASN B C 1
ATOM 2937 O O . ASN B 1 101 ? 3.121 -13.609 6.48 1 80.38 101 ASN B O 1
ATOM 2941 N N . TYR B 1 102 ? 3.941 -11.906 5.32 1 73.38 102 TYR B N 1
ATOM 2942 C CA . TYR B 1 102 ? 5.25 -12.523 5.129 1 73.38 102 TYR B CA 1
ATOM 2943 C C . TYR B 1 102 ? 5.973 -12.695 6.461 1 73.38 102 TYR B C 1
ATOM 2945 O O . TYR B 1 102 ? 6.875 -13.523 6.582 1 73.38 102 TYR B O 1
ATOM 2953 N N . ARG B 1 103 ? 5.59 -11.898 7.422 1 73.56 103 ARG B N 1
ATOM 2954 C CA . ARG B 1 103 ? 6.246 -11.961 8.727 1 73.56 103 ARG B CA 1
ATOM 2955 C C . ARG B 1 103 ? 5.961 -13.289 9.414 1 73.56 103 ARG B C 1
ATOM 2957 O O . ARG B 1 103 ? 6.789 -13.789 10.18 1 73.56 103 ARG B O 1
ATOM 2964 N N . GLU B 1 104 ? 4.875 -13.82 8.984 1 77.75 104 GLU B N 1
ATOM 2965 C CA . GLU B 1 104 ? 4.48 -15.062 9.641 1 77.75 104 GLU B CA 1
ATOM 2966 C C . GLU B 1 104 ? 4.75 -16.266 8.75 1 77.75 104 GLU B C 1
ATOM 2968 O O . GLU B 1 104 ? 4.477 -17.406 9.141 1 77.75 104 GLU B O 1
ATOM 2973 N N . ALA B 1 105 ? 5.328 -15.969 7.613 1 81.19 105 ALA B N 1
ATOM 2974 C CA . ALA B 1 105 ? 5.492 -17.031 6.633 1 81.19 105 ALA B CA 1
ATOM 2975 C C . ALA B 1 105 ? 6.805 -17.781 6.848 1 81.19 105 ALA B C 1
ATOM 2977 O O . ALA B 1 105 ? 7.004 -18.875 6.309 1 81.19 105 ALA B O 1
ATOM 2978 N N . MET B 1 106 ? 7.691 -17.297 7.703 1 90.88 106 MET B N 1
ATOM 2979 C CA . MET B 1 106 ? 8.992 -17.922 7.906 1 90.88 106 MET B CA 1
ATOM 2980 C C . MET B 1 106 ? 9.102 -18.5 9.312 1 90.88 106 MET B C 1
ATOM 2982 O O . MET B 1 106 ? 8.508 -17.984 10.258 1 90.88 106 MET B O 1
ATOM 2986 N N . PHE B 1 107 ? 9.906 -19.547 9.391 1 93.75 107 PHE B N 1
ATOM 2987 C CA . PHE B 1 107 ? 10.211 -20.109 10.703 1 93.75 107 PHE B CA 1
ATOM 2988 C C . PHE B 1 107 ? 11.164 -19.219 11.477 1 93.75 107 PHE B C 1
ATOM 2990 O O . PHE B 1 107 ? 12.336 -19.078 11.117 1 93.75 107 PHE B O 1
ATOM 2997 N N . PRO B 1 108 ? 10.688 -18.656 12.578 1 92.75 108 PRO B N 1
ATOM 2998 C CA . PRO B 1 108 ? 11.516 -17.672 13.289 1 92.75 108 PRO B CA 1
ATOM 2999 C C . PRO B 1 108 ? 12.734 -18.297 13.961 1 92.75 108 PRO B C 1
ATOM 3001 O O . PRO B 1 108 ? 13.695 -17.609 14.289 1 92.75 108 PRO B O 1
ATOM 3004 N N . TRP B 1 109 ? 12.727 -19.656 14.172 1 94.12 109 TRP B N 1
ATOM 3005 C CA . TRP B 1 109 ? 13.805 -20.328 14.875 1 94.12 109 TRP B CA 1
ATOM 3006 C C . TRP B 1 109 ? 14.867 -20.828 13.898 1 94.12 109 TRP B C 1
ATOM 3008 O O . TRP B 1 109 ? 15.852 -21.453 14.305 1 94.12 109 TRP B O 1
ATOM 3018 N N . MET B 1 110 ? 14.672 -20.578 12.672 1 95.25 110 MET B N 1
ATOM 3019 C CA . MET B 1 110 ? 15.594 -20.984 11.617 1 95.25 110 MET B CA 1
ATOM 3020 C C . MET B 1 110 ? 16.203 -19.781 10.914 1 95.25 110 MET B C 1
ATOM 3022 O O . MET B 1 110 ? 15.516 -18.766 10.719 1 95.25 110 MET B O 1
ATOM 3026 N N . ARG B 1 111 ? 17.531 -19.938 10.547 1 95.81 111 ARG B N 1
ATOM 3027 C CA . ARG B 1 111 ? 18.141 -18.875 9.766 1 95.81 111 ARG B CA 1
ATOM 3028 C C . ARG B 1 111 ? 17.391 -18.656 8.453 1 95.81 111 ARG B C 1
ATOM 3030 O O . ARG B 1 111 ? 16.766 -19.578 7.93 1 95.81 111 ARG B O 1
ATOM 3037 N N . THR B 1 112 ? 17.438 -17.422 7.93 1 96.5 112 THR B N 1
ATOM 3038 C CA . THR B 1 112 ? 16.719 -17.062 6.707 1 96.5 112 THR B CA 1
ATOM 3039 C C . THR B 1 112 ? 17.156 -17.969 5.551 1 96.5 112 THR B C 1
ATOM 3041 O O . THR B 1 112 ? 16.312 -18.469 4.797 1 96.5 112 THR B O 1
ATOM 3044 N N . ILE B 1 113 ? 18.406 -18.25 5.457 1 96 113 ILE B N 1
ATOM 3045 C CA . ILE B 1 113 ? 18.922 -19.078 4.371 1 96 113 ILE B CA 1
ATOM 3046 C C . ILE B 1 113 ? 18.359 -20.484 4.492 1 96 113 ILE B C 1
ATOM 3048 O O . ILE B 1 113 ? 18.047 -21.125 3.484 1 96 113 ILE B O 1
ATOM 3052 N N . ASP B 1 114 ? 18.234 -20.984 5.676 1 96.12 114 ASP B N 1
ATOM 3053 C CA . ASP B 1 114 ? 17.672 -22.312 5.914 1 96.12 114 ASP B CA 1
ATOM 3054 C C . ASP B 1 114 ? 16.172 -22.344 5.602 1 96.12 114 ASP B C 1
ATOM 3056 O O . ASP B 1 114 ? 15.648 -23.344 5.133 1 96.12 114 ASP B O 1
ATOM 3060 N N . ASN B 1 115 ? 15.516 -21.266 5.957 1 96.38 115 ASN B N 1
ATOM 3061 C CA . ASN B 1 115 ? 14.117 -21.125 5.59 1 96.38 115 ASN B CA 1
ATOM 3062 C C . ASN B 1 115 ? 13.914 -21.281 4.086 1 96.38 115 ASN B C 1
ATOM 3064 O O . ASN B 1 115 ? 13.008 -22 3.648 1 96.38 115 ASN B O 1
ATOM 3068 N N . ILE B 1 116 ? 14.773 -20.625 3.354 1 96 116 ILE B N 1
ATOM 3069 C CA . ILE B 1 116 ? 14.68 -20.625 1.897 1 96 116 ILE B CA 1
ATOM 3070 C C . ILE B 1 116 ? 14.977 -22.016 1.36 1 96 116 ILE B C 1
ATOM 3072 O O . ILE B 1 116 ? 14.344 -22.469 0.41 1 96 116 ILE B O 1
ATOM 3076 N N . ALA B 1 117 ? 15.875 -22.719 1.99 1 96.81 117 ALA B N 1
ATOM 3077 C CA . ALA B 1 117 ? 16.312 -24.031 1.532 1 96.81 117 ALA B CA 1
ATOM 3078 C C . ALA B 1 117 ? 15.352 -25.125 1.999 1 96.81 117 ALA B C 1
ATOM 3080 O O . ALA B 1 117 ? 15.391 -26.25 1.5 1 96.81 117 ALA B O 1
ATOM 3081 N N . TYR B 1 118 ? 14.516 -24.812 2.891 1 95.44 118 TYR B N 1
ATOM 3082 C CA . TYR B 1 118 ? 13.711 -25.797 3.6 1 95.44 118 TYR B CA 1
ATOM 3083 C C . TYR B 1 118 ? 12.883 -26.625 2.625 1 95.44 118 TYR B C 1
ATOM 3085 O O . TYR B 1 118 ? 12.859 -27.859 2.703 1 95.44 118 TYR B O 1
ATOM 3093 N N . PRO B 1 119 ? 12.203 -25.984 1.698 1 94.94 119 PRO B N 1
ATOM 3094 C CA . PRO B 1 119 ? 11.398 -26.766 0.756 1 94.94 119 PRO B CA 1
ATOM 3095 C C . PRO B 1 119 ? 12.242 -27.734 -0.075 1 94.94 119 PRO B C 1
ATOM 3097 O O . PRO B 1 119 ? 11.758 -28.797 -0.469 1 94.94 119 PRO B O 1
ATOM 3100 N N . LEU B 1 120 ? 13.453 -27.406 -0.389 1 96.25 120 LEU B N 1
ATOM 3101 C CA . LEU B 1 120 ? 14.336 -28.281 -1.145 1 96.25 120 LEU B CA 1
ATOM 3102 C C . LEU B 1 120 ? 14.703 -29.516 -0.327 1 96.25 120 LEU B C 1
ATOM 3104 O O . LEU B 1 120 ? 14.727 -30.625 -0.852 1 96.25 120 LEU B O 1
ATOM 3108 N N . LYS B 1 121 ? 14.969 -29.266 0.915 1 94.62 121 LYS B N 1
ATOM 3109 C CA . LYS B 1 121 ? 15.297 -30.359 1.813 1 94.62 121 LYS B CA 1
ATOM 3110 C C . LYS B 1 121 ? 14.109 -31.312 1.969 1 94.62 121 LYS B C 1
ATOM 3112 O O . LYS B 1 121 ? 14.281 -32.531 1.981 1 94.62 121 LYS B O 1
ATOM 3117 N N . LEU B 1 122 ? 12.984 -30.766 2.031 1 92.69 122 LEU B N 1
ATOM 3118 C CA . LEU B 1 122 ? 11.766 -31.547 2.178 1 92.69 122 LEU B CA 1
ATOM 3119 C C . LEU B 1 122 ? 11.539 -32.438 0.952 1 92.69 122 LEU B C 1
ATOM 3121 O O . LEU B 1 122 ? 10.977 -33.531 1.062 1 92.69 122 LEU B O 1
ATOM 3125 N N . GLU B 1 123 ? 11.93 -31.953 -0.21 1 92.81 123 GLU B N 1
ATOM 3126 C CA . GLU B 1 123 ? 11.805 -32.688 -1.453 1 92.81 123 GLU B CA 1
ATOM 3127 C C . GLU B 1 123 ? 12.812 -33.844 -1.499 1 92.81 123 GLU B C 1
ATOM 3129 O O . GLU B 1 123 ? 12.758 -34.688 -2.396 1 92.81 123 GLU B O 1
ATOM 3134 N N . GLY B 1 124 ? 13.82 -33.812 -0.639 1 93 124 GLY B N 1
ATOM 3135 C CA . GLY B 1 124 ? 14.797 -34.875 -0.577 1 93 124 GLY B CA 1
ATOM 3136 C C . GLY B 1 124 ? 16.016 -34.625 -1.454 1 93 124 GLY B C 1
ATOM 3137 O O . GLY B 1 124 ? 16.719 -35.562 -1.837 1 93 124 GLY B O 1
ATOM 3138 N N . ARG B 1 125 ? 16.203 -33.469 -1.78 1 93.69 125 ARG B N 1
ATOM 3139 C CA . ARG B 1 125 ? 17.359 -33.125 -2.598 1 93.69 125 ARG B CA 1
ATOM 3140 C C . ARG B 1 125 ? 18.656 -33.312 -1.809 1 93.69 125 ARG B C 1
ATOM 3142 O O . ARG B 1 125 ? 18.672 -33.125 -0.591 1 93.69 125 ARG B O 1
ATOM 3149 N N . SER B 1 126 ? 19.703 -33.656 -2.514 1 95.94 126 SER B N 1
ATOM 3150 C CA . SER B 1 126 ? 21.016 -33.781 -1.872 1 95.94 126 SER B CA 1
ATOM 3151 C C . SER B 1 126 ? 21.562 -32.438 -1.439 1 95.94 126 SER B C 1
ATOM 3153 O O . SER B 1 126 ? 21.109 -31.391 -1.927 1 95.94 126 SER B O 1
ATOM 3155 N N . LYS B 1 127 ? 22.5 -32.5 -0.558 1 95.06 127 LYS B N 1
ATOM 3156 C CA . LYS B 1 127 ? 23.125 -31.281 -0.075 1 95.06 127 LYS B CA 1
ATOM 3157 C C . LYS B 1 127 ? 23.766 -30.5 -1.22 1 95.06 127 LYS B C 1
ATOM 3159 O O . LYS B 1 127 ? 23.672 -29.281 -1.278 1 95.06 127 LYS B O 1
ATOM 3164 N N . ALA B 1 128 ? 24.328 -31.188 -2.068 1 96.44 128 ALA B N 1
ATOM 3165 C CA . ALA B 1 128 ? 24.984 -30.562 -3.211 1 96.44 128 ALA B CA 1
ATOM 3166 C C . ALA B 1 128 ? 23.969 -29.844 -4.102 1 96.44 128 ALA B C 1
ATOM 3168 O O . ALA B 1 128 ? 24.219 -28.734 -4.57 1 96.44 128 ALA B O 1
ATOM 3169 N N . GLU B 1 129 ? 22.859 -30.516 -4.289 1 95.69 129 GLU B N 1
ATOM 3170 C CA . GLU B 1 129 ? 21.797 -29.922 -5.109 1 95.69 129 GLU B CA 1
ATOM 3171 C C . GLU B 1 129 ? 21.203 -28.688 -4.441 1 95.69 129 GLU B C 1
ATOM 3173 O O . GLU B 1 129 ? 20.938 -27.688 -5.109 1 95.69 129 GLU B O 1
ATOM 3178 N N . VAL B 1 130 ? 21 -28.812 -3.184 1 96.56 130 VAL B N 1
ATOM 3179 C CA . VAL B 1 130 ? 20.453 -27.688 -2.418 1 96.56 130 VAL B CA 1
ATOM 3180 C C . VAL B 1 130 ? 21.422 -26.5 -2.48 1 96.56 130 VAL B C 1
ATOM 3182 O O . VAL B 1 130 ? 21.016 -25.375 -2.762 1 96.56 130 VAL B O 1
ATOM 3185 N N . ASP B 1 131 ? 22.688 -26.781 -2.283 1 95.94 131 ASP B N 1
ATOM 3186 C CA . ASP B 1 131 ? 23.688 -25.719 -2.295 1 95.94 131 ASP B CA 1
ATOM 3187 C C . ASP B 1 131 ? 23.75 -25.047 -3.66 1 95.94 131 ASP B C 1
ATOM 3189 O O . ASP B 1 131 ? 23.875 -23.828 -3.746 1 95.94 131 ASP B O 1
ATOM 3193 N N . ARG B 1 132 ? 23.719 -25.812 -4.621 1 95.75 132 ARG B N 1
ATOM 3194 C CA . ARG B 1 132 ? 23.75 -25.266 -5.977 1 95.75 132 ARG B CA 1
ATOM 3195 C C . ARG B 1 132 ? 22.547 -24.375 -6.254 1 95.75 132 ARG B C 1
ATOM 3197 O O . ARG B 1 132 ? 22.703 -23.266 -6.75 1 95.75 132 ARG B O 1
ATOM 3204 N N . ARG B 1 133 ? 21.375 -24.922 -5.934 1 95.06 133 ARG B N 1
ATOM 3205 C CA . ARG B 1 133 ? 20.156 -24.172 -6.148 1 95.06 133 ARG B CA 1
ATOM 3206 C C . ARG B 1 133 ? 20.156 -22.875 -5.34 1 95.06 133 ARG B C 1
ATOM 3208 O O . ARG B 1 133 ? 19.734 -21.828 -5.836 1 95.06 133 ARG B O 1
ATOM 3215 N N . MET B 1 134 ? 20.609 -22.953 -4.141 1 94.62 134 MET B N 1
ATOM 3216 C CA . MET B 1 134 ? 20.688 -21.781 -3.275 1 94.62 134 MET B CA 1
ATOM 3217 C C . MET B 1 134 ? 21.641 -20.734 -3.844 1 94.62 134 MET B C 1
ATOM 3219 O O . MET B 1 134 ? 21.359 -19.547 -3.826 1 94.62 134 MET B O 1
ATOM 3223 N N . ALA B 1 135 ? 22.719 -21.203 -4.34 1 93.94 135 ALA B N 1
ATOM 3224 C CA . ALA B 1 135 ? 23.703 -20.297 -4.934 1 93.94 135 ALA B CA 1
ATOM 3225 C C . ALA B 1 135 ? 23.109 -19.578 -6.145 1 93.94 135 ALA B C 1
ATOM 3227 O O . ALA B 1 135 ? 23.312 -18.375 -6.312 1 93.94 135 ALA B O 1
ATOM 3228 N N . GLU B 1 136 ? 22.406 -20.312 -6.91 1 92.44 136 GLU B N 1
ATOM 3229 C CA . GLU B 1 136 ? 21.75 -19.734 -8.078 1 92.44 136 GLU B CA 1
ATOM 3230 C C . GLU B 1 136 ? 20.734 -18.672 -7.68 1 92.44 136 GLU B C 1
ATOM 3232 O O . GLU B 1 136 ? 20.703 -17.578 -8.266 1 92.44 136 GLU B O 1
ATOM 3237 N N . LEU B 1 137 ? 19.969 -18.984 -6.723 1 91.94 137 LEU B N 1
ATOM 3238 C CA . LEU B 1 137 ? 18.906 -18.094 -6.262 1 91.94 137 LEU B CA 1
ATOM 3239 C C . LEU B 1 137 ? 19.5 -16.828 -5.656 1 91.94 137 LEU B C 1
ATOM 3241 O O . LEU B 1 137 ? 19.031 -15.727 -5.941 1 91.94 137 LEU B O 1
ATOM 3245 N N . VAL B 1 138 ? 20.5 -16.984 -4.887 1 91.69 138 VAL B N 1
ATOM 3246 C CA . VAL B 1 138 ? 21.156 -15.852 -4.238 1 91.69 138 VAL B CA 1
ATOM 3247 C C . VAL B 1 138 ? 21.781 -14.945 -5.293 1 91.69 138 VAL B C 1
ATOM 3249 O O . VAL B 1 138 ? 21.688 -13.719 -5.207 1 91.69 138 VAL B O 1
ATOM 3252 N N . ALA B 1 139 ? 22.344 -15.516 -6.242 1 90.25 139 ALA B N 1
ATOM 3253 C CA . ALA B 1 139 ? 22.953 -14.75 -7.328 1 90.25 139 ALA B CA 1
ATOM 3254 C C . ALA B 1 139 ? 21.891 -14.016 -8.148 1 90.25 139 ALA B C 1
ATOM 3256 O O . ALA B 1 139 ? 22.078 -12.852 -8.5 1 90.25 139 ALA B O 1
ATOM 3257 N N . SER B 1 140 ? 20.844 -14.695 -8.398 1 88.88 140 SER B N 1
ATOM 3258 C CA . SER B 1 140 ? 19.781 -14.133 -9.234 1 88.88 140 SER B CA 1
ATOM 3259 C C . SER B 1 140 ? 19.125 -12.938 -8.562 1 88.88 140 SER B C 1
ATOM 3261 O O . SER B 1 140 ? 18.75 -11.969 -9.227 1 88.88 140 SER B O 1
ATOM 3263 N N . PHE B 1 141 ? 18.969 -12.953 -7.25 1 89.06 141 PHE B N 1
ATOM 3264 C CA . PHE B 1 141 ? 18.312 -11.883 -6.516 1 89.06 141 PHE B CA 1
ATOM 3265 C C . PHE B 1 141 ? 19.312 -10.82 -6.082 1 89.06 141 PHE B C 1
ATOM 3267 O O . PHE B 1 141 ? 18.922 -9.773 -5.559 1 89.06 141 PHE B O 1
ATOM 3274 N N . ASP B 1 142 ? 20.531 -11.047 -6.395 1 85.69 142 ASP B N 1
ATOM 3275 C CA . ASP B 1 142 ? 21.562 -10.102 -5.973 1 85.69 142 ASP B CA 1
ATOM 3276 C C . ASP B 1 142 ? 21.344 -9.648 -4.531 1 85.69 142 ASP B C 1
ATOM 3278 O O . ASP B 1 142 ? 21.266 -8.445 -4.258 1 85.69 142 ASP B O 1
ATOM 3282 N N . VAL B 1 143 ? 21.234 -10.594 -3.686 1 83 143 VAL B N 1
ATOM 3283 C CA . VAL B 1 143 ? 20.875 -10.328 -2.293 1 83 143 VAL B CA 1
ATOM 3284 C C . VAL B 1 143 ? 22.031 -9.578 -1.607 1 83 143 VAL B C 1
ATOM 3286 O O . VAL B 1 143 ? 23.172 -10.047 -1.6 1 83 143 VAL B O 1
ATOM 3289 N N . LYS B 1 144 ? 21.703 -8.383 -1.037 1 81.88 144 LYS B N 1
ATOM 3290 C CA . LYS B 1 144 ? 22.719 -7.527 -0.424 1 81.88 144 LYS B CA 1
ATOM 3291 C C . LYS B 1 144 ? 22.641 -7.586 1.1 1 81.88 144 LYS B C 1
ATOM 3293 O O . LYS B 1 144 ? 23.219 -6.746 1.789 1 81.88 144 LYS B O 1
ATOM 3298 N N . PHE B 1 145 ? 21.828 -8.461 1.613 1 86.06 145 PHE B N 1
ATOM 3299 C CA . PHE B 1 145 ? 21.719 -8.602 3.062 1 86.06 145 PHE B CA 1
ATOM 3300 C C . PHE B 1 145 ? 22.125 -10.008 3.5 1 86.06 145 PHE B C 1
ATOM 3302 O O . PHE B 1 145 ? 22.266 -10.906 2.668 1 86.06 145 PHE B O 1
ATOM 3309 N N . ASP B 1 146 ? 22.375 -10.125 4.77 1 92.44 146 ASP B N 1
ATOM 3310 C CA . ASP B 1 146 ? 22.906 -11.367 5.32 1 92.44 146 ASP B CA 1
ATOM 3311 C C . ASP B 1 146 ? 21.797 -12.398 5.523 1 92.44 146 ASP B C 1
ATOM 3313 O O . ASP B 1 146 ? 20.953 -12.25 6.414 1 92.44 146 ASP B O 1
ATOM 3317 N N . LEU B 1 147 ? 21.859 -13.438 4.77 1 94.62 147 LEU B N 1
ATOM 3318 C CA . LEU B 1 147 ? 20.844 -14.492 4.812 1 94.62 147 LEU B CA 1
ATOM 3319 C C . LEU B 1 147 ? 21.062 -15.414 6.004 1 94.62 147 LEU B C 1
ATOM 3321 O O . LEU B 1 147 ? 20.203 -16.219 6.336 1 94.62 147 LEU B O 1
ATOM 3325 N N . ASN B 1 148 ? 22.172 -15.242 6.609 1 95.38 148 ASN B N 1
ATOM 3326 C CA . ASN B 1 148 ? 22.453 -16.078 7.77 1 95.38 148 ASN B CA 1
ATOM 3327 C C . ASN B 1 148 ? 21.75 -15.555 9.023 1 95.38 148 ASN B C 1
ATOM 3329 O O . ASN B 1 148 ? 21.688 -16.25 10.039 1 95.38 148 ASN B O 1
ATOM 3333 N N . ARG B 1 149 ? 21.172 -14.445 8.891 1 95.44 149 ARG B N 1
ATOM 3334 C CA . ARG B 1 149 ? 20.391 -13.875 9.992 1 95.44 149 ARG B CA 1
ATOM 3335 C C . ARG B 1 149 ? 19.031 -14.547 10.094 1 95.44 149 ARG B C 1
ATOM 3337 O O . ARG B 1 149 ? 18.562 -15.18 9.141 1 95.44 149 ARG B O 1
ATOM 3344 N N . PHE B 1 150 ? 18.516 -14.391 11.328 1 95.38 150 PHE B N 1
ATOM 3345 C CA . PHE B 1 150 ? 17.156 -14.891 11.539 1 95.38 150 PHE B CA 1
ATOM 3346 C C . PHE B 1 150 ? 16.125 -13.93 10.961 1 95.38 150 PHE B C 1
ATOM 3348 O O . PHE B 1 150 ? 16.375 -12.719 10.883 1 95.38 150 PHE B O 1
ATOM 3355 N N . PRO B 1 151 ? 14.945 -14.406 10.562 1 93.62 151 PRO B N 1
ATOM 3356 C CA . PRO B 1 151 ? 13.922 -13.578 9.922 1 93.62 151 PRO B CA 1
ATOM 3357 C C . PRO B 1 151 ? 13.562 -12.344 10.75 1 93.62 151 PRO B C 1
ATOM 3359 O O . PRO B 1 151 ? 13.383 -11.258 10.203 1 93.62 151 PRO B O 1
ATOM 3362 N N . TYR B 1 152 ? 13.547 -12.5 12.062 1 90.44 152 TYR B N 1
ATOM 3363 C CA . TYR B 1 152 ? 13.117 -11.383 12.906 1 90.44 152 TYR B CA 1
ATOM 3364 C C . TYR B 1 152 ? 14.172 -10.289 12.938 1 90.44 152 TYR B C 1
ATOM 3366 O O . TYR B 1 152 ? 13.898 -9.172 13.398 1 90.44 152 TYR B O 1
ATOM 3374 N N . GLU B 1 153 ? 15.359 -10.539 12.391 1 92.44 153 GLU B N 1
ATOM 3375 C CA . GLU B 1 153 ? 16.438 -9.555 12.336 1 92.44 153 GLU B CA 1
ATOM 3376 C C . GLU B 1 153 ? 16.422 -8.781 11.023 1 92.44 153 GLU B C 1
ATOM 3378 O O . GLU B 1 153 ? 17.172 -7.816 10.852 1 92.44 153 GLU B O 1
ATOM 3383 N N . LEU B 1 154 ? 15.562 -9.219 10.172 1 90 154 LEU B N 1
ATOM 3384 C CA . LEU B 1 154 ? 15.5 -8.625 8.844 1 90 154 LEU B CA 1
ATOM 3385 C C . LEU B 1 154 ? 14.438 -7.527 8.789 1 90 154 LEU B C 1
ATOM 3387 O O . LEU B 1 154 ? 13.469 -7.555 9.547 1 90 154 LEU B O 1
ATOM 3391 N N . SER B 1 155 ? 14.695 -6.555 7.902 1 83 155 SER B N 1
ATOM 3392 C CA . SER B 1 155 ? 13.656 -5.57 7.621 1 83 155 SER B CA 1
ATOM 3393 C C . SER B 1 155 ? 12.461 -6.207 6.914 1 83 155 SER B C 1
ATOM 3395 O O . SER B 1 155 ? 12.562 -7.328 6.41 1 83 155 SER B O 1
ATOM 3397 N N . GLY B 1 156 ? 11.352 -5.555 6.887 1 82.94 156 GLY B N 1
ATOM 3398 C CA . GLY B 1 156 ? 10.172 -6.047 6.195 1 82.94 156 GLY B CA 1
ATOM 3399 C C . GLY B 1 156 ? 10.438 -6.383 4.738 1 82.94 156 GLY B C 1
ATOM 3400 O O . GLY B 1 156 ? 10 -7.426 4.25 1 82.94 156 GLY B O 1
ATOM 3401 N N . GLY B 1 157 ? 11.109 -5.492 4.066 1 84.56 157 GLY B N 1
ATOM 3402 C CA . GLY B 1 157 ? 11.445 -5.734 2.672 1 84.56 157 GLY B CA 1
ATOM 3403 C C . GLY B 1 157 ? 12.344 -6.934 2.473 1 84.56 157 GLY B C 1
ATOM 3404 O O . GLY B 1 157 ? 12.188 -7.688 1.508 1 84.56 157 GLY B O 1
ATOM 3405 N N . GLN B 1 158 ? 13.25 -7.059 3.361 1 88.31 158 GLN B N 1
ATOM 3406 C CA . GLN B 1 158 ? 14.148 -8.203 3.307 1 88.31 158 GLN B CA 1
ATOM 3407 C C . GLN B 1 158 ? 13.391 -9.508 3.559 1 88.31 158 GLN B C 1
ATOM 3409 O O . GLN B 1 158 ? 13.633 -10.516 2.887 1 88.31 158 GLN B O 1
ATOM 3414 N N . GLN B 1 159 ? 12.523 -9.422 4.492 1 91 159 GLN B N 1
ATOM 3415 C CA . GLN B 1 159 ? 11.703 -10.602 4.785 1 91 159 GLN B CA 1
ATOM 3416 C C . GLN B 1 159 ? 10.875 -11.008 3.572 1 91 159 GLN B C 1
ATOM 3418 O O . GLN B 1 159 ? 10.758 -12.195 3.262 1 91 159 GLN B O 1
ATOM 3423 N N . GLN B 1 160 ? 10.328 -10.062 2.953 1 89.69 160 GLN B N 1
ATOM 3424 C CA . GLN B 1 160 ? 9.531 -10.32 1.758 1 89.69 160 GLN B CA 1
ATOM 3425 C C . GLN B 1 160 ? 10.383 -10.953 0.658 1 89.69 160 GLN B C 1
ATOM 3427 O O . GLN B 1 160 ? 9.938 -11.875 -0.028 1 89.69 160 GLN B O 1
ATOM 3432 N N . THR B 1 161 ? 11.531 -10.391 0.493 1 89.94 161 THR B N 1
ATOM 3433 C CA . THR B 1 161 ? 12.453 -10.945 -0.496 1 89.94 161 THR B CA 1
ATOM 3434 C C . THR B 1 161 ? 12.758 -12.406 -0.192 1 89.94 161 THR B C 1
ATOM 3436 O O . THR B 1 161 ? 12.719 -13.258 -1.085 1 89.94 161 THR B O 1
ATOM 3439 N N . ALA B 1 162 ? 13.039 -12.648 1.039 1 92.56 162 ALA B N 1
ATOM 3440 C CA . ALA B 1 162 ? 13.328 -14.016 1.464 1 92.56 162 ALA B CA 1
ATOM 3441 C C . ALA B 1 162 ? 12.133 -14.93 1.202 1 92.56 162 ALA B C 1
ATOM 3443 O O . ALA B 1 162 ? 12.305 -16.078 0.771 1 92.56 162 ALA B O 1
ATOM 3444 N N . SER B 1 163 ? 10.953 -14.461 1.444 1 93.19 163 SER B N 1
ATOM 3445 C CA . SER B 1 163 ? 9.734 -15.25 1.233 1 93.19 163 SER B CA 1
ATOM 3446 C C . SER B 1 163 ? 9.555 -15.602 -0.239 1 93.19 163 SER B C 1
ATOM 3448 O O . SER B 1 163 ? 9.141 -16.719 -0.567 1 93.19 163 SER B O 1
ATOM 3450 N N . ILE B 1 164 ? 9.812 -14.68 -1.055 1 92.69 164 ILE B N 1
ATOM 3451 C CA . ILE B 1 164 ? 9.703 -14.914 -2.492 1 92.69 164 ILE B CA 1
ATOM 3452 C C . ILE B 1 164 ? 10.75 -15.93 -2.932 1 92.69 164 ILE B C 1
ATOM 3454 O O . ILE B 1 164 ? 10.453 -16.859 -3.686 1 92.69 164 ILE B O 1
ATOM 3458 N N . MET B 1 165 ? 11.961 -15.758 -2.428 1 94.25 165 MET B N 1
ATOM 3459 C CA . MET B 1 165 ? 13.031 -16.703 -2.74 1 94.25 165 MET B CA 1
ATOM 3460 C C . MET B 1 165 ? 12.641 -18.109 -2.305 1 94.25 165 MET B C 1
ATOM 3462 O O . MET B 1 165 ? 12.852 -19.078 -3.045 1 94.25 165 MET B O 1
ATOM 3466 N N . ARG B 1 166 ? 12.102 -18.188 -1.134 1 95.31 166 ARG B N 1
ATOM 3467 C CA . ARG B 1 166 ? 11.68 -19.484 -0.604 1 95.31 166 ARG B CA 1
ATOM 3468 C C . ARG B 1 166 ? 10.641 -20.125 -1.512 1 95.31 166 ARG B C 1
ATOM 3470 O O . ARG B 1 166 ? 10.703 -21.328 -1.775 1 95.31 166 ARG B O 1
ATOM 3477 N N . ALA B 1 167 ? 9.719 -19.344 -1.97 1 94.88 167 ALA B N 1
ATOM 3478 C CA . ALA B 1 167 ? 8.648 -19.844 -2.838 1 94.88 167 ALA B CA 1
ATOM 3479 C C . ALA B 1 167 ? 9.211 -20.297 -4.184 1 94.88 167 ALA B C 1
ATOM 3481 O O . ALA B 1 167 ? 8.672 -21.203 -4.812 1 94.88 167 ALA B O 1
ATOM 3482 N N . LEU B 1 168 ? 10.289 -19.734 -4.582 1 95.44 168 LEU B N 1
ATOM 3483 C CA . LEU B 1 168 ? 10.859 -19.984 -5.902 1 95.44 168 LEU B CA 1
ATOM 3484 C C . LEU B 1 168 ? 11.883 -21.109 -5.848 1 95.44 168 LEU B C 1
ATOM 3486 O O . LEU B 1 168 ? 12.227 -21.688 -6.879 1 95.44 168 LEU B O 1
ATOM 3490 N N . ALA B 1 169 ? 12.398 -21.375 -4.723 1 95.38 169 ALA B N 1
ATOM 3491 C CA . ALA B 1 169 ? 13.523 -22.297 -4.539 1 95.38 169 ALA B CA 1
ATOM 3492 C C . ALA B 1 169 ? 13.25 -23.641 -5.207 1 95.38 169 ALA B C 1
ATOM 3494 O O . ALA B 1 169 ? 14.086 -24.141 -5.961 1 95.38 169 ALA B O 1
ATOM 3495 N N . PRO B 1 170 ? 12.078 -24.203 -5.031 1 94.62 170 PRO B N 1
ATOM 3496 C CA . PRO B 1 170 ? 11.852 -25.531 -5.605 1 94.62 170 PRO B CA 1
ATOM 3497 C C . PRO B 1 170 ? 11.633 -25.484 -7.117 1 94.62 170 PRO B C 1
ATOM 3499 O O . PRO B 1 170 ? 11.531 -26.547 -7.758 1 94.62 170 PRO B O 1
ATOM 3502 N N . GLY B 1 171 ? 11.477 -24.297 -7.652 1 93.62 171 GLY B N 1
ATOM 3503 C CA . GLY B 1 171 ? 11.172 -24.203 -9.07 1 93.62 171 GLY B CA 1
ATOM 3504 C C . GLY B 1 171 ? 9.727 -24.516 -9.398 1 93.62 171 GLY B C 1
ATOM 3505 O O . GLY B 1 171 ? 9.445 -25.469 -10.133 1 93.62 171 GLY B O 1
ATOM 3506 N N . PRO B 1 172 ? 8.836 -23.766 -8.938 1 96.06 172 PRO B N 1
ATOM 3507 C CA . PRO B 1 172 ? 7.41 -24.047 -9.125 1 96.06 172 PRO B CA 1
ATOM 3508 C C . PRO B 1 172 ? 6.945 -23.828 -10.555 1 96.06 172 PRO B C 1
ATOM 3510 O O . PRO B 1 172 ? 7.512 -22.984 -11.273 1 96.06 172 PRO B O 1
ATOM 3513 N N . GLU B 1 173 ? 5.879 -24.594 -10.906 1 95.69 173 GLU B N 1
ATOM 3514 C CA . GLU B 1 173 ? 5.215 -24.391 -12.195 1 95.69 173 GLU B CA 1
ATOM 3515 C C . GLU B 1 173 ? 4.316 -23.156 -12.164 1 95.69 173 GLU B C 1
ATOM 3517 O O . GLU B 1 173 ? 4.164 -22.484 -13.18 1 95.69 173 GLU B O 1
ATOM 3522 N N . VAL B 1 174 ? 3.738 -22.984 -11.023 1 97.19 174 VAL B N 1
ATOM 3523 C CA . VAL B 1 174 ? 2.848 -21.844 -10.805 1 97.19 174 VAL B CA 1
ATOM 3524 C C . VAL B 1 174 ? 3.227 -21.125 -9.508 1 97.19 174 VAL B C 1
ATOM 3526 O O . VAL B 1 174 ? 3.467 -21.781 -8.484 1 97.19 174 VAL B O 1
ATOM 3529 N N . LEU B 1 175 ? 3.352 -19.844 -9.578 1 97.62 175 LEU B N 1
ATOM 3530 C CA . LEU B 1 175 ? 3.645 -19.031 -8.398 1 97.62 175 LEU B CA 1
ATOM 3531 C C . LEU B 1 175 ? 2.449 -18.156 -8.039 1 97.62 175 LEU B C 1
ATOM 3533 O O . LEU B 1 175 ? 1.975 -17.375 -8.859 1 97.62 175 LEU B O 1
ATOM 3537 N N . PHE B 1 176 ? 1.961 -18.375 -6.824 1 97.75 176 PHE B N 1
ATOM 3538 C CA . PHE B 1 176 ? 0.878 -17.547 -6.289 1 97.75 176 PHE B CA 1
ATOM 3539 C C . PHE B 1 176 ? 1.43 -16.422 -5.438 1 97.75 176 PHE B C 1
ATOM 3541 O O . PHE B 1 176 ? 2.223 -16.641 -4.523 1 97.75 176 PHE B O 1
ATOM 3548 N N . LEU B 1 177 ? 1.062 -15.203 -5.754 1 96.62 177 LEU B N 1
ATOM 3549 C CA . LEU B 1 177 ? 1.494 -14.023 -5.02 1 96.62 177 LEU B CA 1
ATOM 3550 C C . LEU B 1 177 ? 0.299 -13.281 -4.43 1 96.62 177 LEU B C 1
ATOM 3552 O O . LEU B 1 177 ? -0.436 -12.602 -5.152 1 96.62 177 LEU B O 1
ATOM 3556 N N . ASP B 1 178 ? 0.132 -13.422 -3.164 1 94.62 178 ASP B N 1
ATOM 3557 C CA . ASP B 1 178 ? -0.973 -12.758 -2.484 1 94.62 178 ASP B CA 1
ATOM 3558 C C . ASP B 1 178 ? -0.513 -11.445 -1.846 1 94.62 178 ASP B C 1
ATOM 3560 O O . ASP B 1 178 ? -0.05 -11.438 -0.703 1 94.62 178 ASP B O 1
ATOM 3564 N N . GLU B 1 179 ? -0.671 -10.352 -2.559 1 91.62 179 GLU B N 1
ATOM 3565 C CA . GLU B 1 179 ? -0.314 -9 -2.135 1 91.62 179 GLU B CA 1
ATOM 3566 C C . GLU B 1 179 ? 1.164 -8.906 -1.765 1 91.62 179 GLU B C 1
ATOM 3568 O O . GLU B 1 179 ? 1.509 -8.461 -0.669 1 91.62 179 GLU B O 1
ATOM 3573 N N . PRO B 1 180 ? 2.043 -9.188 -2.719 1 91.75 180 PRO B N 1
ATOM 3574 C CA . PRO B 1 180 ? 3.475 -9.258 -2.422 1 91.75 180 PRO B CA 1
ATOM 3575 C C . PRO B 1 180 ? 4.086 -7.883 -2.154 1 91.75 180 PRO B C 1
ATOM 3577 O O . PRO B 1 180 ? 5.195 -7.789 -1.623 1 91.75 180 PRO B O 1
ATOM 3580 N N . PHE B 1 181 ? 3.342 -6.887 -2.482 1 89.62 181 PHE B N 1
ATOM 3581 C CA . PHE B 1 181 ? 3.922 -5.551 -2.375 1 89.62 181 PHE B CA 1
ATOM 3582 C C . PHE B 1 181 ? 3.293 -4.781 -1.22 1 89.62 181 PHE B C 1
ATOM 3584 O O . PHE B 1 181 ? 3.615 -3.611 -1 1 89.62 181 PHE B O 1
ATOM 3591 N N . SER B 1 182 ? 2.498 -5.551 -0.513 1 80.88 182 SER B N 1
ATOM 3592 C CA . SER B 1 182 ? 1.798 -4.859 0.565 1 80.88 182 SER B CA 1
ATOM 3593 C C . SER B 1 182 ? 2.756 -4.469 1.686 1 80.88 182 SER B C 1
ATOM 3595 O O . SER B 1 182 ? 3.732 -5.172 1.949 1 80.88 182 SER B O 1
ATOM 3597 N N . ALA B 1 183 ? 2.754 -3.221 2.244 1 73.81 183 ALA B N 1
ATOM 3598 C CA . ALA B 1 183 ? 3.473 -2.73 3.416 1 73.81 183 ALA B CA 1
ATOM 3599 C C . ALA B 1 183 ? 4.945 -2.482 3.094 1 73.81 183 ALA B C 1
ATOM 3601 O O . ALA B 1 183 ? 5.789 -2.453 3.992 1 73.81 183 ALA B O 1
ATOM 3602 N N . LEU B 1 184 ? 5.336 -2.605 1.789 1 84.44 184 LEU B N 1
ATOM 3603 C CA . LEU B 1 184 ? 6.703 -2.297 1.383 1 84.44 184 LEU B CA 1
ATOM 3604 C C . LEU B 1 184 ? 6.859 -0.809 1.085 1 84.44 184 LEU B C 1
ATOM 3606 O O . LEU B 1 184 ? 5.91 -0.157 0.644 1 84.44 184 LEU B O 1
ATOM 3610 N N . ASP B 1 185 ? 8.07 -0.368 1.396 1 85.12 185 ASP B N 1
ATOM 3611 C CA . ASP B 1 185 ? 8.383 0.979 0.926 1 85.12 185 ASP B CA 1
ATOM 3612 C C . ASP B 1 185 ? 8.594 1 -0.586 1 85.12 185 ASP B C 1
ATOM 3614 O O . ASP B 1 185 ? 8.719 -0.053 -1.215 1 85.12 185 ASP B O 1
ATOM 3618 N N . PHE B 1 186 ? 8.57 2.189 -1.105 1 87.94 186 PHE B N 1
ATOM 3619 C CA . PHE B 1 186 ? 8.578 2.344 -2.555 1 87.94 186 PHE B CA 1
ATOM 3620 C C . PHE B 1 186 ? 9.852 1.753 -3.154 1 87.94 186 PHE B C 1
ATOM 3622 O O . PHE B 1 186 ? 9.812 1.117 -4.211 1 87.94 186 PHE B O 1
ATOM 3629 N N . GLU B 1 187 ? 10.945 1.932 -2.496 1 88.12 187 GLU B N 1
ATOM 3630 C CA . GLU B 1 187 ? 12.211 1.391 -2.982 1 88.12 187 GLU B CA 1
ATOM 3631 C C . GLU B 1 187 ? 12.164 -0.131 -3.084 1 88.12 187 GLU B C 1
ATOM 3633 O O . GLU B 1 187 ? 12.547 -0.703 -4.105 1 88.12 187 GLU B O 1
ATOM 3638 N N . MET B 1 188 ? 11.688 -0.686 -2.07 1 86.88 188 MET B N 1
ATOM 3639 C CA . MET B 1 188 ? 11.578 -2.141 -2.039 1 86.88 188 MET B CA 1
ATOM 3640 C C . MET B 1 188 ? 10.555 -2.635 -3.053 1 86.88 188 MET B C 1
ATOM 3642 O O . MET B 1 188 ? 10.719 -3.705 -3.639 1 86.88 188 MET B O 1
ATOM 3646 N N . THR B 1 189 ? 9.531 -1.91 -3.219 1 90.38 189 THR B N 1
ATOM 3647 C CA . THR B 1 189 ? 8.539 -2.258 -4.227 1 90.38 189 THR B CA 1
ATOM 3648 C C . THR B 1 189 ? 9.172 -2.324 -5.613 1 90.38 189 THR B C 1
ATOM 3650 O O . THR B 1 189 ? 8.969 -3.289 -6.352 1 90.38 189 THR B O 1
ATOM 3653 N N . LEU B 1 190 ? 9.953 -1.344 -5.938 1 90.31 190 LEU B N 1
ATOM 3654 C CA . LEU B 1 190 ? 10.625 -1.314 -7.234 1 90.31 190 LEU B CA 1
ATOM 3655 C C . LEU B 1 190 ? 11.578 -2.492 -7.379 1 90.31 190 LEU B C 1
ATOM 3657 O O . LEU B 1 190 ? 11.641 -3.127 -8.438 1 90.31 190 LEU B O 1
ATOM 3661 N N . PHE B 1 191 ? 12.203 -2.797 -6.316 1 89.38 191 PHE B N 1
ATOM 3662 C CA . PHE B 1 191 ? 13.164 -3.889 -6.301 1 89.38 191 PHE B CA 1
ATOM 3663 C C . PHE B 1 191 ? 12.477 -5.227 -6.543 1 89.38 191 PHE B C 1
ATOM 3665 O O . PHE B 1 191 ? 12.906 -6.008 -7.398 1 89.38 191 PHE B O 1
ATOM 3672 N N . ILE B 1 192 ? 11.469 -5.496 -5.852 1 90.69 192 ILE B N 1
ATOM 3673 C CA . ILE B 1 192 ? 10.758 -6.766 -5.941 1 90.69 192 ILE B CA 1
ATOM 3674 C C . I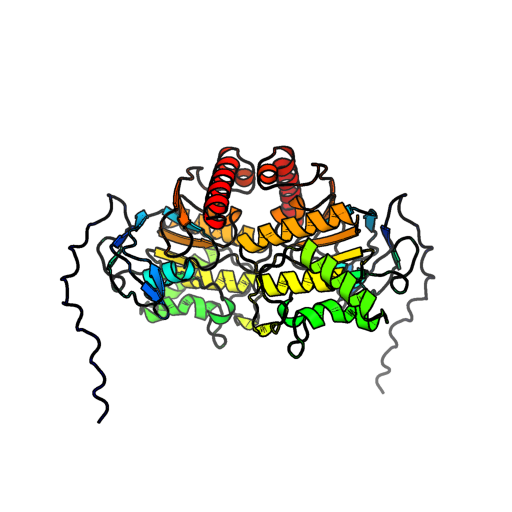LE B 1 192 ? 10.102 -6.891 -7.316 1 90.69 192 ILE B C 1
ATOM 3676 O O . ILE B 1 192 ? 10.117 -7.965 -7.922 1 90.69 192 ILE B O 1
ATOM 3680 N N . ARG B 1 193 ? 9.508 -5.805 -7.816 1 92.25 193 ARG B N 1
ATOM 3681 C CA . ARG B 1 193 ? 8.945 -5.801 -9.164 1 92.25 193 ARG B CA 1
ATOM 3682 C C . ARG B 1 193 ? 9.977 -6.246 -10.195 1 92.25 193 ARG B C 1
ATOM 3684 O O . ARG B 1 193 ? 9.68 -7.078 -11.055 1 92.25 193 ARG B O 1
ATOM 3691 N N . GLU B 1 194 ? 11.062 -5.691 -10.031 1 92.62 194 GLU B N 1
ATOM 3692 C CA . GLU B 1 194 ? 12.148 -6.008 -10.961 1 92.62 194 GLU B CA 1
ATOM 3693 C C . GLU B 1 194 ? 12.555 -7.473 -10.852 1 92.62 194 GLU B C 1
ATOM 3695 O O . GLU B 1 194 ? 12.711 -8.156 -11.875 1 92.62 194 GLU B O 1
ATOM 3700 N N . LYS B 1 195 ? 12.672 -7.938 -9.703 1 91.62 195 LYS B N 1
ATOM 3701 C CA . LYS B 1 195 ? 13.125 -9.312 -9.492 1 91.62 195 LYS B CA 1
ATOM 3702 C C . LYS B 1 195 ? 12.078 -10.312 -9.969 1 91.62 195 LYS B C 1
ATOM 3704 O O . LYS B 1 195 ? 12.414 -11.32 -10.586 1 91.62 195 LYS B O 1
ATOM 3709 N N . LEU B 1 196 ? 10.875 -10.031 -9.695 1 93.69 196 LEU B N 1
ATOM 3710 C CA . LEU B 1 196 ? 9.812 -10.922 -10.156 1 93.69 196 LEU B CA 1
ATOM 3711 C C . LEU B 1 196 ? 9.781 -10.984 -11.68 1 93.69 196 LEU B C 1
ATOM 3713 O O . LEU B 1 196 ? 9.57 -12.047 -12.258 1 93.69 196 LEU B O 1
ATOM 3717 N N . GLN B 1 197 ? 10 -9.898 -12.281 1 94.94 197 GLN B N 1
ATOM 3718 C CA . GLN B 1 197 ? 10.039 -9.852 -13.734 1 94.94 197 GLN B CA 1
ATOM 3719 C C . GLN B 1 197 ? 11.203 -10.672 -14.273 1 94.94 197 GLN B C 1
ATOM 3721 O O . GLN B 1 197 ? 11.055 -11.398 -15.266 1 94.94 197 GLN B O 1
ATOM 3726 N N . GLU B 1 198 ? 12.281 -10.508 -13.617 1 92.94 198 GLU B N 1
ATOM 3727 C CA . GLU B 1 198 ? 13.461 -11.266 -14.031 1 92.94 198 GLU B CA 1
ATOM 3728 C C . GLU B 1 198 ? 13.211 -12.766 -13.93 1 92.94 198 GLU B C 1
ATOM 3730 O O . GLU B 1 198 ? 13.539 -13.516 -14.852 1 92.94 198 GLU B O 1
ATOM 3735 N N . VAL B 1 199 ? 12.688 -13.141 -12.867 1 90.12 199 VAL B N 1
ATOM 3736 C CA . VAL B 1 199 ? 12.375 -14.547 -12.656 1 90.12 199 VAL B CA 1
ATOM 3737 C C . VAL B 1 199 ? 11.414 -15.031 -13.734 1 90.12 199 VAL B C 1
ATOM 3739 O O . VAL B 1 199 ? 11.609 -16.094 -14.32 1 90.12 199 VAL B O 1
ATOM 3742 N N . PHE B 1 200 ? 10.445 -14.273 -13.984 1 94.19 200 PHE B N 1
ATOM 3743 C CA . PHE B 1 200 ? 9.469 -14.609 -15.008 1 94.19 200 PHE B CA 1
ATOM 3744 C C . PHE B 1 200 ? 10.133 -14.789 -16.359 1 94.19 200 PHE B C 1
ATOM 3746 O O . PHE B 1 200 ? 9.867 -15.766 -17.062 1 94.19 200 PHE B O 1
ATOM 3753 N N . LEU B 1 201 ? 10.984 -13.898 -16.703 1 94.38 201 LEU B N 1
ATOM 3754 C CA . LEU B 1 201 ? 11.633 -13.922 -18 1 94.38 201 LEU B CA 1
ATOM 3755 C C . LEU B 1 201 ? 12.578 -15.117 -18.109 1 94.38 201 LEU B C 1
ATOM 3757 O O . LEU B 1 201 ? 12.719 -15.703 -19.188 1 94.38 201 LEU B O 1
ATOM 3761 N N . GLN B 1 202 ? 13.109 -15.5 -17.031 1 91.69 202 GLN B N 1
ATOM 3762 C CA . GLN B 1 202 ? 14.094 -16.578 -17.016 1 91.69 202 GLN B CA 1
ATOM 3763 C C . GLN B 1 202 ? 13.414 -17.938 -17 1 91.69 202 GLN B C 1
ATOM 3765 O O . GLN B 1 202 ? 13.875 -18.891 -17.641 1 91.69 202 GLN B O 1
ATOM 3770 N N . THR B 1 203 ? 12.328 -18.047 -16.297 1 91.69 203 THR B N 1
ATOM 3771 C CA . THR B 1 203 ? 11.781 -19.375 -16.031 1 91.69 203 THR B CA 1
ATOM 3772 C C . THR B 1 203 ? 10.477 -19.578 -16.797 1 91.69 203 THR B C 1
ATOM 3774 O O . THR B 1 203 ? 10.07 -20.719 -17.031 1 91.69 203 THR B O 1
ATOM 3777 N N . GLY B 1 204 ? 9.797 -18.516 -17.094 1 93.25 204 GLY B N 1
ATOM 3778 C CA . GLY B 1 204 ? 8.492 -18.641 -17.719 1 93.25 204 GLY B CA 1
ATOM 3779 C C . GLY B 1 204 ? 7.426 -19.156 -16.781 1 93.25 204 GLY B C 1
ATOM 3780 O O . GLY B 1 204 ? 6.41 -19.703 -17.219 1 93.25 204 GLY B O 1
ATOM 3781 N N . THR B 1 205 ? 7.68 -19.094 -15.555 1 94.88 205 THR B N 1
ATOM 3782 C CA . THR B 1 205 ? 6.758 -19.562 -14.531 1 94.88 205 THR B CA 1
ATOM 3783 C C . THR B 1 205 ? 5.426 -18.828 -14.617 1 94.88 205 THR B C 1
ATOM 3785 O O . THR B 1 205 ? 5.398 -17.609 -14.805 1 94.88 205 THR B O 1
ATOM 3788 N N . THR B 1 206 ? 4.281 -19.609 -14.586 1 97.56 206 THR B N 1
ATOM 3789 C CA . THR B 1 206 ? 2.959 -19 -14.523 1 97.56 206 THR B CA 1
ATOM 3790 C C . THR B 1 206 ? 2.742 -18.312 -13.172 1 97.56 206 THR B C 1
ATOM 3792 O O . THR B 1 206 ? 3.061 -18.891 -12.133 1 97.56 206 THR B O 1
ATOM 3795 N N . MET B 1 207 ? 2.273 -17.062 -13.219 1 97.69 207 MET B N 1
ATOM 3796 C CA . MET B 1 207 ? 2.08 -16.344 -11.961 1 97.69 207 MET B CA 1
ATOM 3797 C C . MET B 1 207 ? 0.647 -15.844 -11.836 1 97.69 207 MET B C 1
ATOM 3799 O O . MET B 1 207 ? 0.062 -15.375 -12.82 1 97.69 207 MET B O 1
ATOM 3803 N N . LEU B 1 208 ? 0.079 -16.062 -10.703 1 98.06 208 LEU B N 1
ATOM 3804 C CA . LEU B 1 208 ? -1.188 -15.453 -10.312 1 98.06 208 LEU B CA 1
ATOM 3805 C C . LEU B 1 208 ? -0.99 -14.469 -9.164 1 98.06 208 LEU B C 1
ATOM 3807 O O . LEU B 1 208 ? -0.626 -14.867 -8.055 1 98.06 208 LEU B O 1
ATOM 3811 N N . LEU B 1 209 ? -1.275 -13.195 -9.422 1 97 209 LEU B N 1
ATOM 3812 C CA . LEU B 1 209 ? -0.96 -12.109 -8.492 1 97 209 LEU B CA 1
ATOM 3813 C C . LEU B 1 209 ? -2.229 -11.398 -8.039 1 97 209 LEU B C 1
ATOM 3815 O O . LEU B 1 209 ? -3.084 -11.055 -8.859 1 97 209 LEU B O 1
ATOM 3819 N N . VAL B 1 210 ? -2.396 -11.32 -6.762 1 95.88 210 VAL B N 1
ATOM 3820 C CA . VAL B 1 210 ? -3.447 -10.492 -6.184 1 95.88 210 VAL B CA 1
ATOM 3821 C C . VAL B 1 210 ? -2.838 -9.219 -5.598 1 95.88 210 VAL B C 1
ATOM 3823 O O . VAL B 1 210 ? -1.847 -9.281 -4.867 1 95.88 210 VAL B O 1
ATOM 3826 N N . SER B 1 211 ? -3.373 -8.078 -5.988 1 91.62 211 SER B N 1
ATOM 3827 C CA . SER B 1 211 ? -2.885 -6.812 -5.449 1 91.62 211 SER B CA 1
ATOM 3828 C C . SER B 1 211 ? -4.035 -5.844 -5.188 1 91.62 211 SER B C 1
ATOM 3830 O O . SER B 1 211 ? -5.039 -5.855 -5.902 1 91.62 211 SER B O 1
ATOM 3832 N N . HIS B 1 212 ? -3.83 -5.066 -4.191 1 87.81 212 HIS B N 1
ATOM 3833 C CA . HIS B 1 212 ? -4.789 -3.998 -3.939 1 87.81 212 HIS B CA 1
ATOM 3834 C C . HIS B 1 212 ? -4.352 -2.697 -4.605 1 87.81 212 HIS B C 1
ATOM 3836 O O . HIS B 1 212 ? -5.078 -1.702 -4.566 1 87.81 212 HIS B O 1
ATOM 3842 N N . ASP B 1 213 ? -3.246 -2.732 -5.227 1 89.62 213 ASP B N 1
ATOM 3843 C CA . ASP B 1 213 ? -2.744 -1.571 -5.957 1 89.62 213 ASP B CA 1
ATOM 3844 C C . ASP B 1 213 ? -2.891 -1.765 -7.461 1 89.62 213 ASP B C 1
ATOM 3846 O O . ASP B 1 213 ? -2.307 -2.688 -8.031 1 89.62 213 ASP B O 1
ATOM 3850 N N . LEU B 1 214 ? -3.584 -0.85 -8.023 1 93.12 214 LEU B N 1
ATOM 3851 C CA . LEU B 1 214 ? -3.924 -1.007 -9.43 1 93.12 214 LEU B CA 1
ATOM 3852 C C . LEU B 1 214 ? -2.682 -0.874 -10.305 1 93.12 214 LEU B C 1
ATOM 3854 O O . LEU B 1 214 ? -2.533 -1.599 -11.297 1 93.12 214 LEU B O 1
ATOM 3858 N N . GLU B 1 215 ? -1.846 0.058 -9.984 1 93.38 215 GLU B N 1
ATOM 3859 C CA . GLU B 1 215 ? -0.632 0.252 -10.773 1 93.38 215 GLU B CA 1
ATOM 3860 C C . GLU B 1 215 ? 0.234 -1.004 -10.773 1 93.38 215 GLU B C 1
ATOM 3862 O O . GLU B 1 215 ? 0.721 -1.43 -11.82 1 93.38 215 GLU B O 1
ATOM 3867 N N . GLU B 1 216 ? 0.35 -1.586 -9.672 1 91.94 216 GLU B N 1
ATOM 3868 C CA . GLU B 1 216 ? 1.123 -2.818 -9.555 1 91.94 216 GLU B CA 1
ATOM 3869 C C . GLU B 1 216 ? 0.462 -3.963 -10.312 1 91.94 216 GLU B C 1
ATOM 3871 O O . GLU B 1 216 ? 1.143 -4.758 -10.969 1 91.94 216 GLU B O 1
ATOM 3876 N N . ALA B 1 217 ? -0.844 -4.004 -10.188 1 94.38 217 ALA B N 1
ATOM 3877 C CA . ALA B 1 217 ? -1.609 -5.059 -10.844 1 94.38 217 ALA B CA 1
ATOM 3878 C C . ALA B 1 217 ? -1.424 -5.008 -12.359 1 94.38 217 ALA B C 1
ATOM 3880 O O . ALA B 1 217 ? -1.303 -6.047 -13.016 1 94.38 217 ALA B O 1
ATOM 3881 N N . VAL B 1 218 ? -1.372 -3.814 -12.859 1 96.75 218 VAL B N 1
ATOM 3882 C CA . VAL B 1 218 ? -1.273 -3.656 -14.312 1 96.75 218 VAL B CA 1
ATOM 3883 C C . VAL B 1 218 ? 0.179 -3.828 -14.75 1 96.75 218 VAL B C 1
ATOM 3885 O O . VAL B 1 218 ? 0.454 -4.469 -15.766 1 96.75 218 VAL B O 1
ATOM 3888 N N . TYR B 1 219 ? 1.094 -3.354 -14 1 96.5 219 TYR B N 1
ATOM 3889 C CA . TYR B 1 219 ? 2.502 -3.25 -14.367 1 96.5 219 TYR B CA 1
ATOM 3890 C C . TYR B 1 219 ? 3.092 -4.625 -14.664 1 96.5 219 TYR B C 1
ATOM 3892 O O . TYR B 1 219 ? 3.762 -4.812 -15.68 1 96.5 219 TYR B O 1
ATOM 3900 N N . LEU B 1 220 ? 2.799 -5.566 -13.836 1 96.12 220 LEU B N 1
ATOM 3901 C CA . LEU B 1 220 ? 3.441 -6.867 -13.969 1 96.12 220 LEU B CA 1
ATOM 3902 C C . LEU B 1 220 ? 2.604 -7.797 -14.844 1 96.12 220 LEU B C 1
ATOM 3904 O O . LEU B 1 220 ? 3.104 -8.812 -15.336 1 96.12 220 LEU B O 1
ATOM 3908 N N . ALA B 1 221 ? 1.424 -7.449 -15.125 1 97.12 221 ALA B N 1
ATOM 3909 C CA . ALA B 1 221 ? 0.453 -8.406 -15.648 1 97.12 221 ALA B CA 1
ATOM 3910 C C . ALA B 1 221 ? 0.551 -8.516 -17.172 1 97.12 221 ALA B C 1
ATOM 3912 O O . ALA B 1 221 ? 0.879 -7.539 -17.844 1 97.12 221 ALA B O 1
ATOM 3913 N N . ASP B 1 222 ? 0.269 -9.727 -17.672 1 97.94 222 ASP B N 1
ATOM 3914 C CA . ASP B 1 222 ? -0.115 -9.922 -19.078 1 97.94 222 ASP B CA 1
ATOM 3915 C C . ASP B 1 222 ? -1.625 -9.781 -19.25 1 97.94 222 ASP B C 1
ATOM 3917 O O . ASP B 1 222 ? -2.092 -9.32 -20.297 1 97.94 222 ASP B O 1
ATOM 3921 N N . GLU B 1 223 ? -2.295 -10.242 -18.219 1 97.94 223 GLU B N 1
ATOM 3922 C CA . GLU B 1 223 ? -3.746 -10.109 -18.141 1 97.94 223 GLU B CA 1
ATOM 3923 C C . GLU B 1 223 ? -4.18 -9.586 -16.781 1 97.94 223 GLU B C 1
ATOM 3925 O O . GLU B 1 223 ? -3.68 -10.039 -15.75 1 97.94 223 GLU B O 1
ATOM 3930 N N . VAL B 1 224 ? -5.027 -8.625 -16.797 1 98 224 VAL B N 1
ATOM 3931 C CA . VAL B 1 224 ? -5.629 -8.102 -15.578 1 98 224 VAL B CA 1
ATOM 3932 C C . VAL B 1 224 ? -7.055 -8.625 -15.445 1 98 224 VAL B C 1
ATOM 3934 O O . VAL B 1 224 ? -7.945 -8.227 -16.203 1 98 224 VAL B O 1
ATOM 3937 N N . LEU B 1 225 ? -7.238 -9.516 -14.523 1 98.06 225 LEU B N 1
ATOM 3938 C CA . LEU B 1 225 ? -8.555 -10.086 -14.234 1 98.06 225 LEU B CA 1
ATOM 3939 C C . LEU B 1 225 ? -9.328 -9.188 -13.266 1 98.06 225 LEU B C 1
ATOM 3941 O O . LEU B 1 225 ? -8.953 -9.047 -12.102 1 98.06 225 LEU B O 1
ATOM 3945 N N . LEU B 1 226 ? -10.344 -8.578 -13.711 1 97.62 226 LEU B N 1
ATOM 3946 C CA . LEU B 1 226 ? -11.188 -7.711 -12.891 1 97.62 226 LEU B CA 1
ATOM 3947 C C . LEU B 1 226 ? -12.445 -8.445 -12.438 1 97.62 226 LEU B C 1
ATOM 3949 O O . LEU B 1 226 ? -13.188 -8.984 -13.266 1 97.62 226 LEU B O 1
ATOM 3953 N N . LEU B 1 227 ? -12.656 -8.43 -11.156 1 96.81 227 LEU B N 1
ATOM 3954 C CA . LEU B 1 227 ? -13.773 -9.156 -10.57 1 96.81 227 LEU B CA 1
ATOM 3955 C C . LEU B 1 227 ? -14.891 -8.203 -10.141 1 96.81 227 LEU B C 1
ATOM 3957 O O . LEU B 1 227 ? -14.648 -7.008 -9.953 1 96.81 227 LEU B O 1
ATOM 3961 N N . THR B 1 228 ? -16.094 -8.742 -10.047 1 95.44 228 THR B N 1
ATOM 3962 C CA . THR B 1 228 ? -17.25 -7.98 -9.578 1 95.44 228 THR B CA 1
ATOM 3963 C C . THR B 1 228 ? -17.422 -8.141 -8.07 1 95.44 228 THR B C 1
ATOM 3965 O O . THR B 1 228 ? -16.641 -8.836 -7.418 1 95.44 228 THR B O 1
ATOM 3968 N N . LYS B 1 229 ? -18.391 -7.449 -7.523 1 91.94 229 LYS B N 1
ATOM 3969 C CA . LYS B 1 229 ? -18.812 -7.699 -6.152 1 91.94 229 LYS B CA 1
ATOM 3970 C C . LYS B 1 229 ? -19.469 -9.07 -6.023 1 91.94 229 LYS B C 1
ATOM 3972 O O . LYS B 1 229 ? -19.734 -9.734 -7.027 1 91.94 229 LYS B O 1
ATOM 3977 N N . ARG B 1 230 ? -19.781 -9.461 -4.871 1 90.44 230 ARG B N 1
ATOM 3978 C CA . ARG B 1 230 ? -20.359 -10.773 -4.602 1 90.44 230 ARG B CA 1
ATOM 3979 C C . ARG B 1 230 ? -21.812 -10.836 -5.094 1 90.44 230 ARG B C 1
ATOM 3981 O O . ARG B 1 230 ? -22.547 -9.859 -4.984 1 90.44 230 ARG B O 1
ATOM 3988 N N . PRO B 1 231 ? -22.219 -11.969 -5.508 1 92.75 231 PRO B N 1
ATOM 3989 C CA . PRO B 1 231 ? -21.438 -13.133 -5.914 1 92.75 231 PRO B CA 1
ATOM 3990 C C . PRO B 1 231 ? -20.453 -12.82 -7.043 1 92.75 231 PRO B C 1
ATOM 3992 O O . PRO B 1 231 ? -20.844 -12.227 -8.055 1 92.75 231 PRO B O 1
ATOM 3995 N N . THR B 1 232 ? -19.25 -13.195 -6.852 1 95.62 232 THR B N 1
ATOM 3996 C CA . THR B 1 232 ? -18.125 -12.703 -7.645 1 95.62 232 THR B CA 1
ATOM 3997 C C . THR B 1 232 ? -18.125 -13.336 -9.031 1 95.62 232 THR B C 1
ATOM 3999 O O . THR B 1 232 ? -18.297 -14.555 -9.164 1 95.62 232 THR B O 1
ATOM 4002 N N . ARG B 1 233 ? -18.047 -12.547 -10 1 96.19 233 ARG B N 1
ATOM 4003 C CA . ARG B 1 233 ? -17.891 -12.945 -11.398 1 96.19 233 ARG B CA 1
ATOM 4004 C C . ARG B 1 233 ? -16.75 -12.188 -12.055 1 96.19 233 ARG B C 1
ATOM 4006 O O . ARG B 1 233 ? -16.156 -11.289 -11.453 1 96.19 233 ARG B O 1
ATOM 4013 N N . VAL B 1 234 ? -16.453 -12.68 -13.227 1 96.88 234 VAL B N 1
ATOM 4014 C CA . VAL B 1 234 ? -15.461 -11.953 -14.016 1 96.88 234 VAL B CA 1
ATOM 4015 C C . VAL B 1 234 ? -16.109 -10.734 -14.664 1 96.88 234 VAL B C 1
ATOM 4017 O O . VAL B 1 234 ? -17.047 -10.875 -15.469 1 96.88 234 VAL B O 1
ATOM 4020 N N . ALA B 1 235 ? -15.672 -9.555 -14.25 1 96.81 235 ALA B N 1
ATOM 4021 C CA . ALA B 1 235 ? -16.156 -8.344 -14.914 1 96.81 235 ALA B CA 1
ATOM 4022 C C . ALA B 1 235 ? -15.508 -8.18 -16.281 1 96.81 235 ALA B C 1
ATOM 4024 O O . ALA B 1 235 ? -16.203 -7.945 -17.281 1 96.81 235 ALA B O 1
ATOM 4025 N N . GLU B 1 236 ? -14.188 -8.32 -16.328 1 97.25 236 GLU B N 1
ATOM 4026 C CA . GLU B 1 236 ? -13.422 -8.18 -17.578 1 97.25 236 GLU B CA 1
ATOM 4027 C C . GLU B 1 236 ? -12.016 -8.742 -17.422 1 97.25 236 GLU B C 1
ATOM 4029 O O . GLU B 1 236 ? -11.5 -8.844 -16.297 1 97.25 236 GLU B O 1
ATOM 4034 N N . ILE B 1 237 ? -11.5 -9.227 -18.469 1 97.69 237 ILE B N 1
ATOM 4035 C CA . ILE B 1 237 ? -10.086 -9.578 -18.547 1 97.69 237 ILE B CA 1
ATOM 4036 C C . ILE B 1 237 ? -9.391 -8.672 -19.562 1 97.69 237 ILE B C 1
ATOM 4038 O O . ILE B 1 237 ? -9.672 -8.734 -20.766 1 97.69 237 ILE B O 1
ATOM 4042 N N . LEU B 1 238 ? -8.547 -7.812 -19.047 1 97.94 238 LEU B N 1
ATOM 4043 C CA . LEU B 1 238 ? -7.824 -6.883 -19.922 1 97.94 238 LEU B CA 1
ATOM 4044 C C . LEU B 1 238 ? -6.438 -7.418 -20.25 1 97.94 238 LEU B C 1
ATOM 4046 O O . LEU B 1 238 ? -5.723 -7.902 -19.375 1 97.94 238 LEU B O 1
ATOM 4050 N N . ARG B 1 239 ? -6.102 -7.344 -21.516 1 97.5 239 ARG B N 1
ATOM 4051 C CA . ARG B 1 239 ? -4.773 -7.766 -21.938 1 97.5 239 ARG B CA 1
ATOM 4052 C C . ARG B 1 239 ? -3.805 -6.59 -21.984 1 97.5 239 ARG B C 1
ATOM 4054 O O . ARG B 1 239 ? -4.152 -5.504 -22.453 1 97.5 239 ARG B O 1
ATOM 4061 N N . TYR B 1 240 ? -2.693 -6.699 -21.375 1 97.5 240 TYR B N 1
ATOM 4062 C CA . TYR B 1 240 ? -1.597 -5.738 -21.422 1 97.5 240 TYR B CA 1
ATOM 4063 C C . TYR B 1 240 ? -0.365 -6.352 -22.094 1 97.5 240 TYR B C 1
ATOM 4065 O O . TYR B 1 240 ? 0.294 -7.215 -21.5 1 97.5 240 TYR B O 1
ATOM 4073 N N . GLU B 1 241 ? 0.09 -5.82 -23.234 1 94.44 241 GLU B N 1
ATOM 4074 C CA . GLU B 1 241 ? 1.017 -6.547 -24.094 1 94.44 241 GLU B CA 1
ATOM 4075 C C . GLU B 1 241 ? 2.361 -5.836 -24.188 1 94.44 241 GLU B C 1
ATOM 4077 O O . GLU B 1 241 ? 3.229 -6.23 -24.969 1 94.44 241 GLU B O 1
ATOM 4082 N N . ASP B 1 242 ? 2.516 -4.77 -23.469 1 95.75 242 ASP B N 1
ATOM 4083 C CA . ASP B 1 242 ? 3.824 -4.125 -23.516 1 95.75 242 ASP B CA 1
ATOM 4084 C C . ASP B 1 242 ? 4.938 -5.121 -23.203 1 95.75 242 ASP B C 1
ATOM 4086 O O . ASP B 1 242 ? 4.801 -5.957 -22.312 1 95.75 242 ASP B O 1
ATOM 4090 N N . PRO B 1 243 ? 5.934 -5.059 -23.922 1 94.75 243 PRO B N 1
ATOM 4091 C CA . PRO B 1 243 ? 7.012 -6.031 -23.75 1 94.75 243 PRO B CA 1
ATOM 4092 C C . PRO B 1 243 ? 7.754 -5.863 -22.422 1 94.75 243 PRO B C 1
ATOM 4094 O O . PRO B 1 243 ? 7.723 -4.785 -21.828 1 94.75 243 PRO B O 1
ATOM 4097 N N . ARG B 1 244 ? 8.375 -6.977 -22.016 1 94.38 244 ARG B N 1
ATOM 4098 C CA . ARG B 1 244 ? 9.273 -6.973 -20.859 1 94.38 244 ARG B CA 1
ATOM 4099 C C . ARG B 1 244 ? 10.727 -6.992 -21.312 1 94.38 244 ARG B C 1
ATOM 4101 O O . ARG B 1 244 ? 11.055 -7.508 -22.375 1 94.38 244 ARG B O 1
ATOM 4108 N N . PRO B 1 245 ? 11.617 -6.418 -20.547 1 94.31 245 PRO B N 1
ATOM 4109 C CA . PRO B 1 245 ? 11.445 -5.918 -19.188 1 94.31 245 PRO B CA 1
ATOM 4110 C C . PRO B 1 245 ? 10.797 -4.535 -19.141 1 94.31 245 PRO B C 1
ATOM 4112 O O . PRO B 1 245 ? 11.148 -3.66 -19.938 1 94.31 245 PRO B O 1
ATOM 4115 N N . ARG B 1 246 ? 9.906 -4.477 -18.297 1 95.69 246 ARG B N 1
ATOM 4116 C CA . ARG B 1 246 ? 9.258 -3.195 -18.031 1 95.69 246 ARG B CA 1
ATOM 4117 C C . ARG B 1 246 ? 10.023 -2.385 -17 1 95.69 246 ARG B C 1
ATOM 4119 O O . ARG B 1 246 ? 10.555 -2.943 -16.031 1 95.69 246 ARG B O 1
ATOM 4126 N N . THR B 1 247 ? 10.148 -1.141 -17.281 1 92.5 247 THR B N 1
ATOM 4127 C CA . THR B 1 247 ? 10.898 -0.242 -16.406 1 92.5 247 THR B CA 1
ATOM 4128 C C . THR B 1 247 ? 10.016 0.905 -15.922 1 92.5 247 THR B C 1
ATOM 4130 O O . THR B 1 247 ? 8.812 0.925 -16.188 1 92.5 247 THR B O 1
ATOM 4133 N N . VAL B 1 248 ? 10.633 1.787 -15.195 1 87.5 248 VAL B N 1
ATOM 4134 C CA . VAL B 1 248 ? 9.906 2.941 -14.68 1 87.5 248 VAL B CA 1
ATOM 4135 C C . VAL B 1 248 ? 9.367 3.775 -15.836 1 87.5 248 VAL B C 1
ATOM 4137 O O . VAL B 1 248 ? 8.32 4.422 -15.711 1 87.5 248 VAL B O 1
ATOM 4140 N N . GLU B 1 249 ? 10 3.709 -16.922 1 91.88 249 GLU B N 1
ATOM 4141 C CA . GLU B 1 249 ? 9.539 4.43 -18.109 1 91.88 249 GLU B CA 1
ATOM 4142 C C . GLU B 1 249 ? 8.211 3.871 -18.609 1 91.88 249 GLU B C 1
ATOM 4144 O O . GLU B 1 249 ? 7.41 4.602 -19.188 1 91.88 249 GLU B O 1
ATOM 4149 N N . THR B 1 250 ? 8.008 2.623 -18.375 1 95.06 250 THR B N 1
ATOM 4150 C CA . THR B 1 250 ? 6.777 1.965 -18.812 1 95.06 250 THR B CA 1
ATOM 4151 C C . THR B 1 250 ? 5.559 2.596 -18.156 1 95.06 250 THR B C 1
ATOM 4153 O O . THR B 1 250 ? 4.488 2.674 -18.75 1 95.06 250 THR B O 1
ATOM 4156 N N . LEU B 1 251 ? 5.742 3.152 -16.969 1 93.81 251 LEU B N 1
ATOM 4157 C CA . LEU B 1 251 ? 4.648 3.695 -16.172 1 93.81 251 LEU B CA 1
ATOM 4158 C C . LEU B 1 251 ? 4.07 4.949 -16.828 1 93.81 251 LEU B C 1
ATOM 4160 O O . LEU B 1 251 ? 2.967 5.375 -16.484 1 93.81 251 LEU B O 1
ATOM 4164 N N . SER B 1 252 ? 4.84 5.496 -17.75 1 93.56 252 SER B N 1
ATOM 4165 C CA . SER B 1 252 ? 4.391 6.742 -18.359 1 93.56 252 SER B CA 1
ATOM 4166 C C . SER B 1 252 ? 4.008 6.527 -19.828 1 93.56 252 SER B C 1
ATOM 4168 O O . SER B 1 252 ? 3.672 7.48 -20.531 1 93.56 252 SER B O 1
ATOM 4170 N N . THR B 1 253 ? 4.074 5.312 -20.328 1 95.31 253 THR B N 1
ATOM 4171 C CA . THR B 1 253 ? 3.705 5.02 -21.703 1 95.31 253 THR B CA 1
ATOM 4172 C C . THR B 1 253 ? 2.193 5.109 -21.891 1 95.31 253 THR B C 1
ATOM 4174 O O . THR B 1 253 ? 1.433 4.863 -20.953 1 95.31 253 THR B O 1
ATOM 4177 N N . ASP B 1 254 ? 1.82 5.434 -23.078 1 95.31 254 ASP B N 1
ATOM 4178 C CA . ASP B 1 254 ? 0.401 5.57 -23.391 1 95.31 254 ASP B CA 1
ATOM 4179 C C . ASP B 1 254 ? -0.337 4.25 -23.172 1 95.31 254 ASP B C 1
ATOM 4181 O O . ASP B 1 254 ? -1.465 4.234 -22.688 1 95.31 254 ASP B O 1
ATOM 4185 N N . SER B 1 255 ? 0.273 3.219 -23.594 1 96.56 255 SER B N 1
ATOM 4186 C CA . SER B 1 255 ? -0.346 1.903 -23.469 1 96.56 255 SER B CA 1
ATOM 4187 C C . SER B 1 255 ? -0.607 1.555 -22.016 1 96.56 255 SER B C 1
ATOM 4189 O O . SER B 1 255 ? -1.679 1.049 -21.672 1 96.56 255 SER B O 1
ATOM 4191 N N . PHE B 1 256 ? 0.351 1.885 -21.188 1 97 256 PHE B N 1
ATOM 4192 C CA . PHE B 1 256 ? 0.205 1.611 -19.75 1 97 256 PHE B CA 1
ATOM 4193 C C . PHE B 1 256 ? -0.886 2.482 -19.141 1 97 256 PHE B C 1
ATOM 4195 O O . PHE B 1 256 ? -1.764 1.981 -18.438 1 97 256 PHE B O 1
ATOM 4202 N N . VAL B 1 257 ? -0.827 3.73 -19.438 1 95.62 257 VAL B N 1
ATOM 4203 C CA . VAL B 1 257 ? -1.779 4.691 -18.891 1 95.62 257 VAL B CA 1
ATOM 4204 C C . VAL B 1 257 ? -3.193 4.332 -19.344 1 95.62 257 VAL B C 1
ATOM 4206 O O . VAL B 1 257 ? -4.137 4.387 -18.562 1 95.62 257 VAL B O 1
ATOM 4209 N N . ARG B 1 258 ? -3.291 3.955 -20.531 1 95.81 258 ARG B N 1
ATOM 4210 C CA . ARG B 1 258 ? -4.59 3.576 -21.062 1 95.81 258 ARG B CA 1
ATOM 4211 C C . ARG B 1 258 ? -5.125 2.324 -20.375 1 95.81 258 ARG B C 1
ATOM 4213 O O . ARG B 1 258 ? -6.301 2.266 -20.016 1 95.81 258 ARG B O 1
ATOM 4220 N N . THR B 1 259 ? -4.309 1.32 -20.266 1 96.94 259 THR B N 1
ATOM 4221 C CA . THR B 1 259 ? -4.727 0.08 -19.609 1 96.94 259 THR B CA 1
ATOM 4222 C C . THR B 1 259 ? -5.133 0.334 -18.156 1 96.94 259 THR B C 1
ATOM 4224 O O . THR B 1 259 ? -6.145 -0.192 -17.703 1 96.94 259 THR B O 1
ATOM 4227 N N . LYS B 1 260 ? -4.344 1.111 -17.469 1 96.31 260 LYS B N 1
ATOM 4228 C CA . LYS B 1 260 ? -4.652 1.455 -16.094 1 96.31 260 LYS B CA 1
ATOM 4229 C C . LYS B 1 260 ? -5.969 2.217 -15.992 1 96.31 260 LYS B C 1
ATOM 4231 O O . LYS B 1 260 ? -6.789 1.94 -15.117 1 96.31 260 LYS B O 1
ATOM 4236 N N . LYS B 1 261 ? -6.145 3.146 -16.891 1 95.62 261 LYS B N 1
ATOM 4237 C CA . LYS B 1 261 ? -7.379 3.928 -16.922 1 95.62 261 LYS B CA 1
ATOM 4238 C C . LYS B 1 261 ? -8.594 3.029 -17.141 1 95.62 261 LYS B C 1
ATOM 4240 O O . LYS B 1 261 ? -9.594 3.145 -16.438 1 95.62 261 LYS B O 1
ATOM 4245 N N . LEU B 1 262 ? -8.477 2.197 -18.109 1 96.25 262 LEU B N 1
ATOM 4246 C CA . LEU B 1 262 ? -9.57 1.279 -18.406 1 96.25 262 LEU B CA 1
ATOM 4247 C C . LEU B 1 262 ? -9.867 0.369 -17.219 1 96.25 262 LEU B C 1
ATOM 4249 O O . LEU B 1 262 ? -11.031 0.127 -16.891 1 96.25 262 LEU B O 1
ATOM 4253 N N . SER B 1 263 ? -8.852 -0.159 -16.594 1 96.44 263 SER B N 1
ATOM 4254 C CA . SER B 1 263 ? -9.023 -0.996 -15.414 1 96.44 263 SER B CA 1
ATOM 4255 C C . SER B 1 263 ? -9.75 -0.244 -14.305 1 96.44 263 SER B C 1
ATOM 4257 O O . SER B 1 263 ? -10.633 -0.8 -13.648 1 96.44 263 SER B O 1
ATOM 4259 N N . LEU B 1 264 ? -9.359 0.958 -14.156 1 94.88 264 LEU B N 1
ATOM 4260 C CA . LEU B 1 264 ? -9.953 1.797 -13.117 1 94.88 264 LEU B CA 1
ATOM 4261 C C . LEU B 1 264 ? -11.422 2.057 -13.406 1 94.88 264 LEU B C 1
ATOM 4263 O O . LEU B 1 264 ? -12.258 2.021 -12.492 1 94.88 264 LEU B O 1
ATOM 4267 N N . GLU B 1 265 ? -11.727 2.326 -14.609 1 94.69 265 GLU B N 1
ATOM 4268 C CA . GLU B 1 265 ? -13.109 2.568 -15.008 1 94.69 265 GLU B CA 1
ATOM 4269 C C . GLU B 1 265 ? -13.984 1.352 -14.727 1 94.69 265 GLU B C 1
ATOM 4271 O O . GLU B 1 265 ? -15.094 1.485 -14.203 1 94.69 265 GLU B O 1
ATOM 4276 N N . ILE B 1 266 ? -13.477 0.24 -15.086 1 94.62 266 ILE B N 1
ATOM 4277 C CA . ILE B 1 266 ? -14.219 -0.998 -14.859 1 94.62 266 ILE B CA 1
ATOM 4278 C C . ILE B 1 266 ? -14.383 -1.235 -13.359 1 94.62 266 ILE B C 1
ATOM 4280 O O . ILE B 1 266 ? -15.469 -1.604 -12.898 1 94.62 266 ILE B O 1
ATOM 4284 N N . PHE B 1 267 ? -13.352 -1.037 -12.625 1 93.75 267 PHE B N 1
ATOM 4285 C CA . PHE B 1 267 ? -13.383 -1.195 -11.18 1 93.75 267 PHE B CA 1
ATOM 4286 C C . PHE B 1 267 ? -14.453 -0.298 -10.562 1 93.75 267 PHE B C 1
ATOM 4288 O O . PHE B 1 267 ? -15.25 -0.749 -9.734 1 93.75 267 PHE B O 1
ATOM 4295 N N . GLN B 1 268 ? -14.43 0.958 -10.953 1 91.75 268 GLN B N 1
ATOM 4296 C CA . GLN B 1 268 ? -15.383 1.918 -10.414 1 91.75 268 GLN B CA 1
ATOM 4297 C C . GLN B 1 268 ? -16.812 1.512 -10.75 1 91.75 268 GLN B C 1
ATOM 4299 O O . GLN B 1 268 ? -17.719 1.649 -9.914 1 91.75 268 GLN B O 1
ATOM 4304 N N . ARG B 1 269 ? -16.969 1.051 -11.953 1 90.5 269 ARG B N 1
ATOM 4305 C CA . ARG B 1 269 ? -18.281 0.592 -12.375 1 90.5 269 ARG B CA 1
ATOM 4306 C C . ARG B 1 269 ? -18.781 -0.556 -11.5 1 90.5 269 ARG B C 1
ATOM 4308 O O . ARG B 1 269 ? -19.953 -0.601 -11.125 1 90.5 269 ARG B O 1
ATOM 4315 N N . GLU B 1 270 ? -17.875 -1.454 -11.148 1 88 270 GLU B N 1
ATOM 4316 C CA . GLU B 1 270 ? -18.234 -2.641 -10.383 1 88 270 GLU B CA 1
ATOM 4317 C C . GLU B 1 270 ? -18.438 -2.307 -8.906 1 88 270 GLU B C 1
ATOM 4319 O O . GLU B 1 270 ? -19.219 -2.971 -8.219 1 88 270 GLU B O 1
ATOM 4324 N N . VAL B 1 271 ? -17.766 -1.308 -8.438 1 82.5 271 VAL B N 1
ATOM 4325 C CA . VAL B 1 271 ? -17.891 -0.888 -7.043 1 82.5 271 VAL B CA 1
ATOM 4326 C C . VAL B 1 271 ? -19.234 -0.167 -6.852 1 82.5 271 VAL B C 1
ATOM 4328 O O . VAL B 1 271 ? -19.859 -0.292 -5.801 1 82.5 271 VAL B O 1
ATOM 4331 N N . ARG B 1 272 ? -19.672 0.6 -7.812 1 78.81 272 ARG B N 1
ATOM 4332 C CA . ARG B 1 272 ? -20.906 1.388 -7.727 1 78.81 272 ARG B CA 1
ATOM 4333 C C . ARG B 1 272 ? -22.141 0.514 -7.949 1 78.81 272 ARG B C 1
ATOM 4335 O O . ARG B 1 272 ? -23.25 0.917 -7.629 1 78.81 272 ARG B O 1
ATOM 4342 N N . ARG B 1 273 ? -21.953 -0.618 -8.477 1 74.88 273 ARG B N 1
ATOM 4343 C CA . ARG B 1 273 ? -23.062 -1.536 -8.68 1 74.88 273 ARG B CA 1
ATOM 4344 C C . ARG B 1 273 ? -23.562 -2.104 -7.355 1 74.88 273 ARG B C 1
ATOM 4346 O O . ARG B 1 273 ? -22.766 -2.371 -6.453 1 74.88 273 ARG B O 1
#

Radius of gyration: 26.26 Å; Cα contacts (8 Å, |Δi|>4): 967; chains: 2; bounding box: 72×72×66 Å

Foldseek 3Di:
DPPPPDDPPPDPPPAPDDDDDDPQFFKWWFQFWADDPNFTLAGRATDTAGFLFEEEEEADPPSCLVVVLCCQLVVDPTPDTDMAGVNHDNVPFFEFEQDPPLLPVFDQVAQLLCRLLVVVVVVVDDPVVSVVLSVVLCVLLVDPDDSRHGLVPDDPLNSLSSSVSSRPSVPGQEYEAEASCPPDDPVSSQSVLQSVLSCSVVRSRHYYYYHHDLLSSLQRGQWYFYWAHPNIHTQDIDGQDDDDPDDPVNCVDPSSVVSSVVSVVSNVVRVVD/DPPPPDDPPPPPPPAPDQDDDDPQFFKWWFQFWADDPNFTLAGRATDTAGFLFEEEEEADPPSCLVVVLCCQLVVDPTPDTDMAGVNHDNVPFFEFEQDPPLLPVFDQVAQLLCRLLVVVVVVVDDPVVSVVLSVVLCVLLVDPDDSRHGLVPDDPLNSLSSSVSSRPSVPGQEYEAEASCPPDDPVSSQSVLQSVLSVSVVRSRHYYYYHHDLLSSLQRGQWYFYWAHPNIHTLDIDGQDDDDPDDPVNCVDPSSVVSSVVSVVSNVVRVVD